Protein 2QV5 (pdb70)

Foldseek 3Di:
DLAFFAQDPVRHALLRVLFQDDDPDAFQEEEEEAEDAQADPVLLVLLLVFAQQLHEYEYELPGHPSVVSQCSSVVRRHAYAYEAAEDAPPPPVDPPDDLYQYLPDALVSNVVSVRSSRSSHDSHQAYEYDHHQPPQLRCNRVLSVQVVRQRSRHEYEYACPHVNGCNVVSCVVNVGHYDYAPFAQPPPQDLVSNVVRVVVLSVCSNVVVYGYYYHYSDPSNSVNNSVCQVCVVVVRYHRGHPSVPD/DFDFFAQDPVRHALLRVLFQDFDPDAFFEEAEEAEDAQADPVLLVLLLVQAQQLHAYEYELPGPPRAVSLVSSVVRRHAYAYEFEEDAPPPPVVPPDPLYQYLPDPLVVVVVSLRSSSGPYDSHQAYEYDHHQPQQLRCNRVLSVQLVRQNSRHEYEYAQPYPNGCNVVSCVVNVGHYYYAPFAQPPPLALVSSLVRVVVLSVVSVVPVYHYYYHYSDPSNSVNNSVCQVCQVVVGYHRGHPSVVD

Organism: Agrobacterium fabrum (strain C58 / ATCC 33970) (NCBI:txid176299)

CATH classification: 3.20.20.370

InterPro domains:
  IPR006837 Divergent polysaccharide deacetylase [PF04748] (179-393)
  IPR006837 Divergent polysaccharide deacetylase [PTHR30105] (160-394)
  IPR006837 Divergent polysaccharide deacetylase [cd10936] (176-392)
  IPR011330 Glycoside hydrolase/deacetylase, beta/alpha-barrel [SSF88713] (176-393)

B-factor: mean 24.49, std 11.83, range [3.99, 78.61]

Solvent-accessible surface area: 21043 Å² total; per-residue (Å²): 106,42,136,54,22,100,57,34,124,127,39,74,90,4,13,79,99,40,34,53,115,90,78,56,63,217,26,8,42,0,0,0,0,0,2,14,0,0,105,56,69,109,10,2,91,59,0,19,181,28,6,10,42,56,0,1,0,0,0,8,3,65,13,98,58,14,93,129,4,15,101,47,0,69,205,91,24,0,1,0,0,0,20,5,8,4,20,12,132,40,72,102,78,70,85,24,18,127,20,2,0,32,21,81,45,84,52,148,46,2,33,63,35,0,44,124,0,0,29,85,1,34,45,4,0,0,1,6,3,95,57,0,12,101,0,0,32,72,91,95,5,0,45,36,2,2,126,6,3,22,137,20,4,1,0,7,0,0,33,37,81,15,102,132,17,64,0,18,43,6,4,174,84,36,106,16,38,39,12,88,13,65,6,93,1,9,61,110,59,62,111,53,16,0,74,153,65,0,86,33,0,20,76,40,0,32,40,95,13,62,1,9,0,8,8,48,23,102,89,80,0,0,56,9,0,11,118,22,12,149,90,0,55,61,48,42,5,54,13,2,0,0,16,30,18,41,170,41,158,56,20,103,59,32,124,126,40,77,90,5,13,82,102,42,31,50,115,98,82,55,60,244,53,36,39,0,0,0,0,0,2,14,0,0,111,56,70,113,15,2,88,49,0,9,140,62,4,30,40,60,0,0,0,0,0,8,1,53,10,95,64,12,100,129,9,18,93,22,0,63,180,76,22,0,1,0,0,0,21,3,8,3,19,12,40,33,57,97,67,69,88,36,16,117,18,2,1,29,20,76,43,85,50,143,51,2,32,67,30,0,44,124,1,0,28,85,7,57,38,2,0,0,2,4,1,100,65,0,7,79,0,0,45,70,100,88,6,0,43,38,2,2,128,5,2,19,142,22,3,0,0,5,0,0,22,9,28,3,53,42,16,63,0,22,48,8,6,179,88,34,103,14,38,36,8,88,9,63,9,38,1,9,26,89,55,62,83,54,21,0,41,150,87,0,80,42,0,6,114,27,0,148,156,94,38,64,2,11,0,7,9,48,24,100,81,76,0,0,50,0,0,11,80,11,19,173,95,0,58,77,108,52,9,49,14,1,1,0,16,31,16,48

Radius of gyration: 25.43 Å; Cα contacts (8 Å, |Δi|>4): 1164; chains: 2; bounding box: 51×62×71 Å

Secondary structure (DSSP, 8-state):
--S-----TT---HHHHTPPP----SSEEEEEEEEEETS-HHHHHHHHHHS-TTSEEEEETT-SSHHHHHHHHHHHT--EEEEEEE--TTTTTS---TT-B-TTS-HHHHHHHHHHHHTT----SEEEEEE-TTGGG-HHHHHHHHHHHHHTT-EEEE-S--TT--HHHHHHHHT--EEE-SEETTSS-SHHHHHHHHHHHHHHHHHHSEEEEEEE--HHHHHHHHHHHHHGGGGTEEE--HHHH-/--PPP---TT---HHHHTPPP----SSEEEEEEEEEETT-HHHHHHHHHHS-TTSEEEEETT-SSHHHHHHHHHHHT--EEEEEEEPPTTTTTS---TT-B-TTS-HHHHHHHHHHHHTS--S-SEEEEEE-HHHHT-HHHHHHHHHHHHHTT-EEEE----TT--HHHHHHHHT--EEE--EETTSS-SHHHHHHHHHHHHHHHHHHSEEEEEEE--HHHHHHHHHHHHHHGGGTEEE--HHHH-

Structure (mmCIF, N/CA/C/O backbone):
data_2QV5
#
_entry.id   2QV5
#
_cell.length_a   37.349
_cell.length_b   47.373
_cell.length_c   65.492
_cell.angle_alpha   91.06
_cell.angle_beta   92.36
_cell.angle_gamma   73.06
#
_symmetry.space_group_name_H-M   'P 1'
#
loop_
_entity.id
_entity.type
_entity.pdbx_description
1 polymer 'Uncharacterized protein Atu2773'
2 non-polymer GLYCEROL
3 water water
#
loop_
_atom_site.group_PDB
_atom_site.id
_atom_site.type_symbol
_atom_site.label_atom_id
_atom_site.label_alt_id
_atom_site.label_comp_id
_atom_site.label_asym_id
_atom_site.label_entity_id
_atom_site.label_seq_id
_atom_site.pdbx_PDB_ins_code
_atom_site.Cartn_x
_atom_site.Cartn_y
_atom_site.Cartn_z
_atom_site.occupancy
_atom_site.B_iso_or_equiv
_atom_site.auth_seq_id
_atom_site.auth_comp_id
_atom_site.auth_asym_id
_atom_site.auth_atom_id
_atom_site.pdbx_PDB_model_num
ATOM 1 N N . LEU A 1 3 ? 21.978 28.411 50.606 1.00 29.90 148 LEU A N 1
ATOM 2 C CA . LEU A 1 3 ? 23.263 27.909 50.026 1.00 33.60 148 LEU A CA 1
ATOM 3 C C . LEU A 1 3 ? 23.621 26.550 50.616 1.00 31.88 148 LEU A C 1
ATOM 4 O O . LEU A 1 3 ? 23.645 26.391 51.833 1.00 35.17 148 LEU A O 1
ATOM 9 N N . GLY A 1 4 ? 23.912 25.582 49.748 1.00 31.31 149 GLY A N 1
ATOM 10 C CA . GLY A 1 4 ? 24.171 24.207 50.173 1.00 30.16 149 GLY A CA 1
ATOM 11 C C . GLY A 1 4 ? 22.959 23.330 49.941 1.00 28.70 149 GLY A C 1
ATOM 12 O O . GLY A 1 4 ? 23.033 22.098 50.023 1.00 28.72 149 GLY A O 1
ATOM 13 N N . GLN A 1 5 ? 21.842 23.959 49.658 1.00 21.04 150 GLN A N 1
ATOM 14 C CA . GLN A 1 5 ? 20.606 23.272 49.390 1.00 23.90 150 GLN A CA 1
ATOM 15 C C . GLN A 1 5 ? 20.309 23.299 47.907 1.00 23.35 150 GLN A C 1
ATOM 16 O O . GLN A 1 5 ? 20.839 24.107 47.215 1.00 27.40 150 GLN A O 1
ATOM 22 N N . LEU A 1 6 ? 19.426 22.465 47.444 1.00 11.97 151 LEU A N 1
ATOM 23 C CA . LEU A 1 6 ? 19.028 22.459 46.045 1.00 19.62 151 LEU A CA 1
ATOM 24 C C . LEU A 1 6 ? 17.917 23.490 45.839 1.00 23.29 151 LEU A C 1
ATOM 25 O O . LEU A 1 6 ? 17.109 23.711 46.748 1.00 20.51 151 LEU A O 1
ATOM 30 N N . PRO A 1 7 ? 17.885 24.139 44.655 1.00 18.34 152 PRO A N 1
ATOM 31 C CA . PRO A 1 7 ? 16.751 25.016 44.380 1.00 14.99 152 PRO A CA 1
ATOM 32 C C . PRO A 1 7 ? 15.445 24.223 44.254 1.00 14.86 152 PRO A C 1
ATOM 33 O O . PRO A 1 7 ? 15.428 23.103 43.740 1.00 13.05 152 PRO A O 1
ATOM 37 N N . VAL A 1 8 ? 14.377 24.805 44.782 1.00 18.48 153 VAL A N 1
ATOM 38 C CA . VAL A 1 8 ? 13.039 24.254 44.691 1.00 23.48 153 VAL A CA 1
ATOM 39 C C . VAL A 1 8 ? 12.065 25.393 44.428 1.00 23.34 153 VAL A C 1
ATOM 40 O O . VAL A 1 8 ? 12.352 26.554 44.728 1.00 19.24 153 VAL A O 1
ATOM 44 N N . VAL A 1 9 ? 10.923 25.049 43.850 1.00 23.52 154 VAL A N 1
ATOM 45 C CA . VAL A 1 9 ? 9.797 25.962 43.746 1.00 21.86 154 VAL A CA 1
ATOM 46 C C . VAL A 1 9 ? 9.243 26.108 45.160 1.00 20.83 154 VAL A C 1
ATOM 47 O O . VAL A 1 9 ? 9.075 25.104 45.863 1.00 17.17 154 VAL A O 1
ATOM 51 N N . GLY A 1 10 ? 8.997 27.351 45.583 1.00 18.60 155 GLY A N 1
ATOM 52 C CA . GLY A 1 10 ? 8.416 27.632 46.895 1.00 25.25 155 GLY A CA 1
ATOM 53 C C . GLY A 1 10 ? 6.996 27.120 47.090 1.00 25.24 155 GLY A C 1
ATOM 54 O O . GLY A 1 10 ? 6.343 26.670 46.140 1.00 21.21 155 GLY A O 1
ATOM 55 N N . ALA A 1 11 ? 6.515 27.193 48.332 1.00 28.39 156 ALA A N 1
ATOM 56 C CA . ALA A 1 11 ? 5.156 26.749 48.670 1.00 28.75 156 ALA A CA 1
ATOM 57 C C . ALA A 1 11 ? 4.116 27.576 47.909 1.00 22.46 156 ALA A C 1
ATOM 58 O O . ALA A 1 11 ? 3.091 27.056 47.474 1.00 22.63 156 ALA A O 1
ATOM 60 N N . ASP A 1 12 ? 4.419 28.859 47.713 1.00 18.58 157 ASP A N 1
ATOM 61 C CA . ASP A 1 12 ? 3.541 29.752 46.966 1.00 20.36 157 ASP A CA 1
ATOM 62 C C . ASP A 1 12 ? 3.654 29.601 45.445 1.00 17.71 157 ASP A C 1
ATOM 63 O O . ASP A 1 12 ? 2.914 30.240 44.708 1.00 21.55 157 ASP A O 1
ATOM 68 N N . GLY A 1 13 ? 4.592 28.780 44.977 1.00 17.40 158 GLY A N 1
ATOM 69 C CA . GLY A 1 13 ? 4.795 28.600 43.547 1.00 17.78 158 GLY A CA 1
ATOM 70 C C . GLY A 1 13 ? 5.890 29.466 42.948 1.00 12.88 158 GLY A C 1
ATOM 71 O O . GLY A 1 13 ? 6.110 29.431 41.743 1.00 13.41 158 GLY A O 1
ATOM 72 N N . LEU A 1 14 ? 6.572 30.260 43.765 1.00 12.09 159 LEU A N 1
ATOM 73 C CA . LEU A 1 14 ? 7.623 31.120 43.214 1.00 16.01 159 LEU A CA 1
ATOM 74 C C . LEU A 1 14 ? 8.854 30.288 42.814 1.00 13.39 159 LEU A C 1
ATOM 75 O O . LEU A 1 14 ? 9.329 29.444 43.569 1.00 12.71 159 LEU A O 1
ATOM 80 N N . ARG A 1 15 ? 9.320 30.534 41.596 1.00 11.97 160 ARG A N 1
ATOM 81 C CA . ARG A 1 15 ? 10.381 29.775 40.960 1.00 6.20 160 ARG A CA 1
ATOM 82 C C . ARG A 1 15 ? 11.686 30.543 41.127 1.00 11.70 160 ARG A C 1
ATOM 83 O O . ARG A 1 15 ? 11.670 31.773 41.147 1.00 9.97 160 ARG A O 1
ATOM 91 N N . PRO A 1 16 ? 12.816 29.826 41.268 1.00 11.59 161 PRO A N 1
ATOM 92 C CA . PRO A 1 16 ? 14.144 30.462 41.226 1.00 12.97 161 PRO A CA 1
ATOM 93 C C . PRO A 1 16 ? 14.342 31.401 40.039 1.00 12.42 161 PRO A C 1
ATOM 94 O O . PRO A 1 16 ? 14.906 32.486 40.200 1.00 14.16 161 PRO A O 1
ATOM 98 N N . MET A 1 17 ? 13.823 31.021 38.872 1.00 11.30 162 MET A N 1
ATOM 99 C CA . MET A 1 17 ? 13.947 31.851 37.672 1.00 12.35 162 MET A CA 1
ATOM 100 C C . MET A 1 17 ? 13.200 33.204 37.738 1.00 12.80 162 MET A C 1
ATOM 101 O O . MET A 1 17 ? 13.509 34.094 36.963 1.00 17.10 162 MET A O 1
ATOM 106 N N . GLU A 1 18 ? 12.221 33.319 38.648 1.00 11.39 163 GLU A N 1
ATOM 107 C CA . GLU A 1 18 ? 11.543 34.579 38.980 1.00 13.71 163 GLU A CA 1
ATOM 108 C C . GLU A 1 18 ? 12.232 35.282 40.157 1.00 11.89 163 GLU A C 1
ATOM 109 O O . GLU A 1 18 ? 12.496 36.488 40.112 1.00 11.23 163 GLU A O 1
ATOM 115 N N . GLN A 1 19 ? 12.523 34.517 41.204 1.00 9.74 164 GLN A N 1
ATOM 116 C CA . GLN A 1 19 ? 13.070 35.052 42.452 1.00 11.31 164 GLN A CA 1
ATOM 117 C C . GLN A 1 19 ? 14.429 35.755 42.269 1.00 12.75 164 GLN A C 1
ATOM 118 O O . GLN A 1 19 ? 14.679 36.798 42.870 1.00 10.52 164 GLN A O 1
ATOM 124 N N . TYR A 1 20 ? 15.278 35.200 41.410 1.00 8.30 165 TYR A N 1
ATOM 125 C CA . TYR A 1 20 ? 16.645 35.701 41.227 1.00 9.41 165 TYR A CA 1
ATOM 126 C C . TYR A 1 20 ? 16.867 36.359 39.872 1.00 12.47 165 TYR A C 1
ATOM 127 O O . TYR A 1 20 ? 18.006 36.593 39.463 1.00 11.05 165 TYR A O 1
ATOM 136 N N . ALA A 1 21 ? 15.771 36.615 39.166 1.00 12.83 166 ALA A N 1
ATOM 137 C CA . ALA A 1 21 ? 15.808 37.361 37.913 1.00 14.97 166 ALA A CA 1
ATOM 138 C C . ALA A 1 21 ? 16.300 38.794 38.127 1.00 15.95 166 ALA A C 1
ATOM 139 O O . ALA A 1 21 ? 15.932 39.445 39.099 1.00 18.37 166 ALA A O 1
ATOM 141 N N . ARG A 1 22 ? 17.143 39.287 37.227 1.00 15.93 167 ARG A N 1
ATOM 142 C CA . ARG A 1 22 ? 17.428 40.722 37.232 1.00 11.23 167 ARG A CA 1
ATOM 143 C C . ARG A 1 22 ? 16.243 41.495 36.611 1.00 14.17 167 ARG A C 1
ATOM 144 O O . ARG A 1 22 ? 15.833 41.195 35.487 1.00 14.08 167 ARG A O 1
ATOM 152 N N . PRO A 1 23 ? 15.689 42.481 37.347 1.00 12.75 168 PRO A N 1
ATOM 153 C CA . PRO A 1 23 ? 14.606 43.310 36.794 1.00 15.04 168 PRO A CA 1
ATOM 154 C C . PRO A 1 23 ? 15.056 44.121 35.581 1.00 10.68 168 PRO A C 1
ATOM 155 O O . PRO A 1 23 ? 16.225 44.464 35.458 1.00 17.17 168 PRO A O 1
ATOM 159 N N . TRP A 1 24 ? 14.127 44.394 34.674 1.00 15.29 169 TRP A N 1
ATOM 160 C CA . TRP A 1 24 ? 14.417 45.178 33.486 1.00 16.99 169 TRP A CA 1
ATOM 161 C C . TRP A 1 24 ? 13.252 46.153 33.299 1.00 21.02 169 TRP A C 1
ATOM 162 O O . TRP A 1 24 ? 12.316 46.129 34.094 1.00 17.26 169 TRP A O 1
ATOM 173 N N . SER A 1 25 ? 13.312 47.017 32.284 1.00 23.67 170 SER A N 1
ATOM 174 C CA . SER A 1 25 ? 12.342 48.124 32.175 1.00 25.87 170 SER A CA 1
ATOM 175 C C . SER A 1 25 ? 10.888 47.685 31.973 1.00 21.63 170 SER A C 1
ATOM 176 O O . SER A 1 25 ? 9.977 48.365 32.423 1.00 22.30 170 SER A O 1
ATOM 179 N N . GLY A 1 26 ? 10.678 46.559 31.294 1.00 14.82 171 GLY A N 1
ATOM 180 C CA . GLY A 1 26 ? 9.326 46.105 30.944 1.00 19.42 171 GLY A CA 1
ATOM 181 C C . GLY A 1 26 ? 8.823 46.668 29.616 1.00 22.99 171 GLY A C 1
ATOM 182 O O . GLY A 1 26 ? 7.819 46.194 29.071 1.00 22.16 171 GLY A O 1
ATOM 183 N N . ALA A 1 27 ? 9.535 47.667 29.095 1.00 17.28 172 ALA A N 1
ATOM 184 C CA . ALA A 1 27 ? 9.169 48.382 27.874 1.00 21.24 172 ALA A CA 1
ATOM 185 C C . ALA A 1 27 ? 9.441 47.607 26.587 1.00 22.83 172 ALA A C 1
ATOM 186 O O . ALA A 1 27 ? 10.361 46.779 26.505 1.00 20.49 172 ALA A O 1
ATOM 188 N N . ARG A 1 28 ? 8.615 47.888 25.583 1.00 24.86 173 ARG A N 1
ATOM 189 C CA . ARG A 1 28 ? 8.773 47.317 24.252 1.00 29.03 173 ARG A CA 1
ATOM 190 C C . ARG A 1 28 ? 10.081 47.786 23.621 1.00 22.58 173 ARG A C 1
ATOM 191 O O . ARG A 1 28 ? 10.534 48.907 23.864 1.00 26.24 173 ARG A O 1
ATOM 199 N N . GLY A 1 29 ? 10.688 46.914 22.827 1.00 16.52 174 GLY A N 1
ATOM 200 C CA . GLY A 1 29 ? 11.909 47.248 22.087 1.00 15.71 174 GLY A CA 1
ATOM 201 C C . GLY A 1 29 ? 12.835 46.057 21.962 1.00 12.35 174 GLY A C 1
ATOM 202 O O . GLY A 1 29 ? 12.580 45.006 22.548 1.00 12.51 174 GLY A O 1
ATOM 203 N N . THR A 1 30 ? 13.918 46.232 21.212 1.00 12.27 175 THR A N 1
ATOM 204 C CA . THR A 1 30 ? 14.920 45.179 20.998 1.00 14.13 175 THR A CA 1
ATOM 205 C C . THR A 1 30 ? 15.605 44.831 22.329 1.00 15.56 175 THR A C 1
ATOM 206 O O . THR A 1 30 ? 16.008 45.723 23.071 1.00 11.70 175 THR A O 1
ATOM 210 N N . ARG A 1 31 ? 15.717 43.541 22.647 1.00 12.68 176 ARG A N 1
ATOM 211 C CA . ARG A 1 31 ? 16.388 43.143 23.885 1.00 10.31 176 ARG A CA 1
ATOM 212 C C . ARG A 1 31 ? 17.486 42.142 23.589 1.00 14.92 176 ARG A C 1
ATOM 213 O O . ARG A 1 31 ? 17.365 41.349 22.654 1.00 10.84 176 ARG A O 1
ATOM 221 N N . VAL A 1 32 ? 18.553 42.182 24.384 1.00 11.71 177 VAL A N 1
ATOM 222 C CA . VAL A 1 32 ? 19.685 41.273 24.199 1.00 11.93 177 VAL A CA 1
ATOM 223 C C . VAL A 1 32 ? 20.086 40.739 25.573 1.00 16.04 177 VAL A C 1
ATOM 224 O O . VAL A 1 32 ? 20.162 41.518 26.516 1.00 12.77 177 VAL A O 1
ATOM 228 N N . ALA A 1 33 ? 20.312 39.429 25.697 1.00 11.67 178 ALA A N 1
ATOM 229 C CA . ALA A 1 33 ? 21.000 38.877 26.876 1.00 11.53 178 ALA A CA 1
ATOM 230 C C . ALA A 1 33 ? 22.380 38.417 26.437 1.00 7.61 178 ALA A C 1
ATOM 231 O O . ALA A 1 33 ? 22.552 37.941 25.319 1.00 10.76 178 ALA A O 1
ATOM 233 N N . ILE A 1 34 ? 23.371 38.607 27.300 1.00 5.58 179 ILE A N 1
ATOM 234 C CA . ILE A 1 34 ? 24.733 38.121 27.029 1.00 6.95 179 ILE A CA 1
ATOM 235 C C . ILE A 1 34 ? 25.174 37.375 28.269 1.00 7.86 179 ILE A C 1
ATOM 236 O O . ILE A 1 34 ? 25.085 37.918 29.372 1.00 10.27 179 ILE A O 1
ATOM 241 N N . VAL A 1 35 ? 25.600 36.127 28.087 1.00 10.56 180 VAL A N 1
ATOM 242 C CA . VAL A 1 35 ? 26.165 35.338 29.157 1.00 9.75 180 VAL A CA 1
ATOM 243 C C . VAL A 1 35 ? 27.684 35.253 29.008 1.00 8.54 180 VAL A C 1
ATOM 244 O O . VAL A 1 35 ? 28.208 34.849 27.960 1.00 11.41 180 VAL A O 1
ATOM 248 N N . VAL A 1 36 ? 28.392 35.649 30.059 1.00 12.71 181 VAL A N 1
ATOM 249 C CA . VAL A 1 36 ? 29.822 35.411 30.121 1.00 13.09 181 VAL A CA 1
ATOM 250 C C . VAL A 1 36 ? 30.023 34.293 31.137 1.00 16.15 181 VAL A C 1
ATOM 251 O O . VAL A 1 36 ? 29.747 34.459 32.329 1.00 9.87 181 VAL A O 1
ATOM 255 N N . GLY A 1 37 ? 30.487 33.147 30.652 1.00 8.43 182 GLY A N 1
ATOM 256 C CA . GLY A 1 37 ? 30.612 31.974 31.497 1.00 9.75 182 GLY A CA 1
ATOM 257 C C . GLY A 1 37 ? 32.036 31.684 31.931 1.00 13.63 182 GLY A C 1
ATOM 258 O O . GLY A 1 37 ? 32.967 32.432 31.610 1.00 14.28 182 GLY A O 1
ATOM 259 N N . GLY A 1 38 ? 32.202 30.601 32.678 1.00 15.73 183 GLY A N 1
ATOM 260 C CA . GLY A 1 38 ? 33.526 30.197 33.142 1.00 16.88 183 GLY A CA 1
ATOM 261 C C . GLY A 1 38 ? 33.961 30.804 34.467 1.00 17.93 183 GLY A C 1
ATOM 262 O O . GLY A 1 38 ? 35.103 30.609 34.874 1.00 19.87 183 GLY A O 1
ATOM 263 N N . LEU A 1 39 ? 33.066 31.520 35.154 1.00 12.42 184 LEU A N 1
ATOM 264 C CA . LEU A 1 39 ? 33.417 32.107 36.462 1.00 14.59 184 LEU A CA 1
ATOM 265 C C . LEU A 1 39 ? 33.787 31.056 37.490 1.00 13.35 184 LEU A C 1
ATOM 266 O O . LEU A 1 39 ? 33.149 29.999 37.565 1.00 13.70 184 LEU A O 1
ATOM 271 N N . GLY A 1 40 ? 34.858 31.332 38.235 1.00 12.10 185 GLY A N 1
ATOM 272 C CA . GLY A 1 40 ? 35.414 30.390 39.202 1.00 15.61 185 GLY A CA 1
ATOM 273 C C . GLY A 1 40 ? 36.609 29.593 38.685 1.00 13.19 185 GLY A C 1
ATOM 274 O O . GLY A 1 40 ? 37.369 29.051 39.477 1.00 17.38 185 GLY A O 1
ATOM 275 N N . LEU A 1 41 ? 36.788 29.527 37.368 1.00 13.88 186 LEU A N 1
ATOM 276 C CA . LEU A 1 41 ? 37.922 28.786 36.790 1.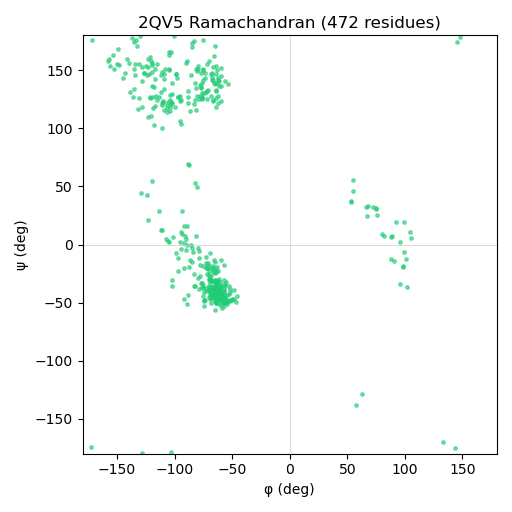00 16.35 186 LEU A CA 1
ATOM 277 C C . LEU A 1 41 ? 39.269 29.499 36.930 1.00 20.96 186 LEU A C 1
ATOM 278 O O . LEU A 1 41 ? 40.271 28.874 37.298 1.00 19.37 186 LEU A O 1
ATOM 283 N N . SER A 1 42 ? 39.303 30.789 36.594 1.00 17.88 187 SER A N 1
ATOM 284 C CA . SER A 1 42 ? 40.474 31.626 36.864 1.00 15.47 187 SER A CA 1
ATOM 285 C C . SER A 1 42 ? 40.118 32.669 37.887 1.00 18.93 187 SER A C 1
ATOM 286 O O . SER A 1 42 ? 39.146 33.406 37.711 1.00 13.14 187 SER A O 1
ATOM 289 N N . GLN A 1 43 ? 40.907 32.754 38.950 1.00 13.49 188 GLN A N 1
ATOM 290 C CA . GLN A 1 43 ? 40.652 33.755 39.976 1.00 14.08 188 GLN A CA 1
ATOM 291 C C . GLN A 1 43 ? 40.852 35.190 39.488 1.00 17.19 188 GLN A C 1
ATOM 292 O O . GLN A 1 43 ? 40.047 36.067 39.800 1.00 11.50 188 GLN A O 1
ATOM 298 N N . THR A 1 44 ? 41.914 35.433 38.723 1.00 15.18 189 THR A N 1
ATOM 299 C CA . THR A 1 44 ? 42.156 36.766 38.173 1.00 18.42 189 THR A CA 1
ATOM 300 C C . THR A 1 44 ? 41.166 37.086 37.054 1.00 17.15 189 THR A C 1
ATOM 301 O O . THR A 1 44 ? 40.704 38.224 36.932 1.00 18.98 189 THR A O 1
ATOM 305 N N . GLY A 1 45 ? 40.838 36.083 36.246 1.00 13.43 190 GLY A N 1
ATOM 306 C CA . GLY A 1 45 ? 39.801 36.227 35.214 1.00 15.40 190 GLY A CA 1
ATOM 307 C C . GLY A 1 45 ? 38.405 36.507 35.766 1.00 13.48 190 GLY A C 1
ATOM 308 O O . GLY A 1 45 ? 37.657 37.297 35.188 1.00 13.37 190 GLY A O 1
ATOM 309 N N . SER A 1 46 ? 38.062 35.869 36.892 1.00 10.59 191 SER A N 1
ATOM 310 C CA . SER A 1 46 ? 36.764 36.078 37.543 1.00 11.18 191 SER A CA 1
ATOM 311 C C . SER A 1 46 ? 36.699 37.460 38.163 1.00 13.22 191 SER A C 1
ATOM 312 O O . SER A 1 46 ? 35.663 38.123 38.080 1.00 10.76 191 SER A O 1
ATOM 315 N N . GLN A 1 47 ? 37.809 37.888 38.774 1.00 8.05 192 GLN A N 1
ATOM 316 C CA . GLN A 1 47 ? 37.926 39.240 39.336 1.00 19.26 192 GLN A CA 1
ATOM 317 C C . GLN A 1 47 ? 37.729 40.311 38.273 1.00 17.44 192 GLN A C 1
ATOM 318 O O . GLN A 1 47 ? 37.004 41.280 38.499 1.00 15.09 192 GLN A O 1
ATOM 324 N N . LYS A 1 48 ? 38.376 40.124 37.124 1.00 13.84 193 LYS A N 1
ATOM 325 C CA . LYS A 1 48 ? 38.265 41.065 36.011 1.00 17.10 193 LYS A CA 1
ATOM 326 C C . LYS A 1 48 ? 36.830 41.121 35.493 1.00 11.31 193 LYS A C 1
ATOM 327 O O . LYS A 1 48 ? 36.319 42.211 35.247 1.00 14.40 193 LYS A O 1
ATOM 333 N N . ALA A 1 49 ? 36.185 39.953 35.369 1.00 10.03 194 ALA A N 1
ATOM 334 C CA . ALA A 1 49 ? 34.788 39.854 34.884 1.00 12.27 194 ALA A CA 1
ATOM 335 C C . ALA A 1 49 ? 33.826 40.675 35.749 1.00 15.36 194 ALA A C 1
ATOM 336 O O . ALA A 1 49 ? 33.016 41.423 35.225 1.00 19.03 194 ALA A O 1
ATOM 338 N N . ILE A 1 50 ? 33.931 40.518 37.071 1.00 10.76 195 ILE A N 1
ATOM 339 C CA . ILE A 1 50 ? 33.097 41.228 38.039 1.00 16.36 195 ILE A CA 1
ATOM 340 C C . ILE A 1 50 ? 33.391 42.738 38.036 1.00 19.08 195 ILE A C 1
ATOM 341 O O . ILE A 1 50 ? 32.471 43.561 38.087 1.00 18.15 195 ILE A O 1
ATOM 346 N N . ARG A 1 51 ? 34.678 43.083 37.989 1.00 14.50 196 ARG A N 1
ATOM 347 C CA . ARG A 1 51 ? 35.142 44.482 37.934 1.00 18.84 196 ARG A CA 1
ATOM 348 C C . ARG A 1 51 ? 34.645 45.248 36.695 1.00 19.10 196 ARG A C 1
ATOM 349 O O . ARG A 1 51 ? 34.275 46.425 36.793 1.00 18.10 196 ARG A O 1
ATOM 357 N N . ASP A 1 52 ? 34.634 44.577 35.542 1.00 16.97 197 ASP A N 1
ATOM 358 C CA . ASP A 1 52 ? 34.432 45.247 34.252 1.00 16.37 197 ASP A CA 1
ATOM 359 C C . ASP A 1 52 ? 33.052 45.159 33.600 1.00 15.88 197 ASP A C 1
ATOM 360 O O . ASP A 1 52 ? 32.635 46.104 32.924 1.00 18.83 197 ASP A O 1
ATOM 365 N N . LEU A 1 53 ? 32.363 44.028 33.746 1.00 17.65 198 LEU A N 1
ATOM 366 C CA . LEU A 1 53 ? 31.078 43.850 33.062 1.00 18.19 198 LEU A CA 1
ATOM 367 C C . LEU A 1 53 ? 29.988 44.618 33.807 1.00 13.60 198 LEU A C 1
ATOM 368 O O . LEU A 1 53 ? 29.969 44.604 35.027 1.00 14.65 198 LEU A O 1
ATOM 373 N N . PRO A 1 54 ? 29.100 45.316 33.072 1.00 14.20 199 PRO A N 1
ATOM 374 C CA . PRO A 1 54 ? 27.930 45.921 33.713 1.00 12.64 199 PRO A CA 1
ATOM 375 C C . PRO A 1 54 ? 26.971 44.838 34.231 1.00 16.52 199 PRO A C 1
ATOM 376 O O . PRO A 1 54 ? 26.976 43.710 33.699 1.00 13.05 199 PRO A O 1
ATOM 380 N N . PRO A 1 55 ? 26.179 45.156 35.282 1.00 16.57 200 PRO A N 1
ATOM 381 C CA . PRO A 1 55 ? 25.294 44.176 35.948 1.00 17.02 200 PRO A CA 1
ATOM 382 C C . PRO A 1 55 ? 24.233 43.524 35.058 1.00 9.50 200 PRO A C 1
ATOM 383 O O . PRO A 1 55 ? 23.618 42.538 35.456 1.00 11.45 200 PRO A O 1
ATOM 387 N N . GLU A 1 56 ? 24.023 44.088 33.875 1.00 9.99 201 GLU A N 1
ATOM 388 C CA . GLU A 1 56 ? 23.036 43.578 32.927 1.00 9.72 201 GLU A CA 1
ATOM 389 C C . GLU A 1 56 ? 23.536 42.314 32.238 1.00 10.42 201 GLU A C 1
ATOM 390 O O . GLU A 1 56 ? 22.751 41.577 31.668 1.00 10.07 201 GLU A O 1
ATOM 396 N N . VAL A 1 57 ? 24.848 42.091 32.283 1.00 11.14 202 VAL A N 1
ATOM 397 C CA . VAL A 1 57 ? 25.461 40.897 31.716 1.00 12.24 202 VAL A CA 1
ATOM 398 C C . VAL A 1 57 ? 25.254 39.732 32.677 1.00 6.36 202 VAL A C 1
ATOM 399 O O . VAL A 1 57 ? 25.609 39.801 33.865 1.00 14.15 202 VAL A O 1
ATOM 403 N N . THR A 1 58 ? 24.671 38.660 32.157 1.00 11.62 203 THR A N 1
ATOM 404 C CA . THR A 1 58 ? 24.420 37.445 32.929 1.00 9.17 203 THR A CA 1
ATOM 405 C C . THR A 1 58 ? 25.745 36.698 33.085 1.00 6.65 203 THR A C 1
ATOM 406 O O . THR A 1 58 ? 26.531 36.635 32.144 1.00 8.64 203 THR A O 1
ATOM 410 N N . LEU A 1 59 ? 26.001 36.154 34.273 1.00 7.44 204 LEU A N 1
ATOM 411 C CA . LEU A 1 59 ? 27.263 35.435 34.505 1.00 10.06 204 LEU A CA 1
ATOM 412 C C . LEU A 1 59 ? 27.062 33.935 34.706 1.00 9.26 204 LEU A C 1
ATOM 413 O O . LEU A 1 59 ? 26.210 33.509 35.484 1.00 11.62 204 LEU A O 1
ATOM 418 N N . GLY A 1 60 ? 27.843 33.130 33.991 1.00 10.43 205 GLY A N 1
ATOM 419 C CA . GLY A 1 60 ? 27.800 31.680 34.149 1.00 10.72 205 GLY A CA 1
ATOM 420 C C . GLY A 1 60 ? 28.908 31.223 35.079 1.00 10.80 205 GLY A C 1
ATOM 421 O O . GLY A 1 60 ? 30.079 31.586 34.882 1.00 12.36 205 GLY A O 1
ATOM 422 N N . PHE A 1 61 ? 28.537 30.459 36.105 1.00 7.26 206 PHE A N 1
ATOM 423 C CA . PHE A 1 61 ? 29.499 29.996 37.109 1.00 9.53 2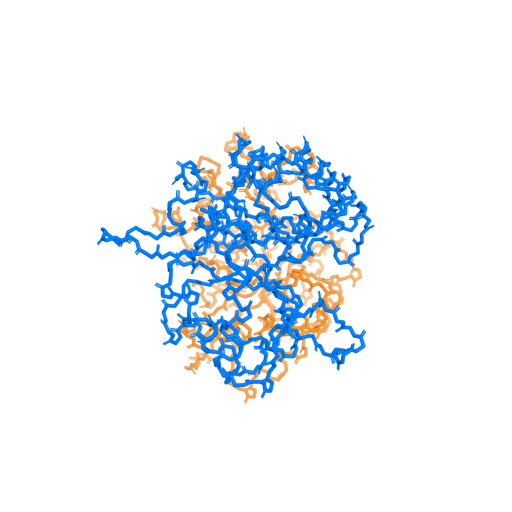06 PHE A CA 1
ATOM 424 C C . PHE A 1 61 ? 29.853 28.546 36.825 1.00 15.28 206 PHE A C 1
ATOM 425 O O . PHE A 1 61 ? 28.970 27.720 36.637 1.00 18.53 206 PHE A O 1
ATOM 433 N N . ALA A 1 62 ? 31.148 28.248 36.778 1.00 15.55 207 ALA A N 1
ATOM 434 C CA . ALA A 1 62 ? 31.599 26.895 36.488 1.00 16.61 207 ALA A CA 1
ATOM 435 C C . ALA A 1 62 ? 31.452 26.058 37.740 1.00 18.26 207 ALA A C 1
ATOM 436 O O . ALA A 1 62 ? 31.935 26.440 38.805 1.00 13.80 207 ALA A O 1
ATOM 438 N N . ALA A 1 63 ? 30.788 24.913 37.620 1.00 19.18 208 ALA A N 1
ATOM 439 C CA . ALA A 1 63 ? 30.521 24.073 38.798 1.00 23.01 208 ALA A CA 1
ATOM 440 C C . ALA A 1 63 ? 31.825 23.549 39.415 1.00 25.56 208 ALA A C 1
ATOM 441 O O . ALA A 1 63 ? 31.940 23.458 40.628 1.00 21.29 208 ALA A O 1
ATOM 443 N N . SER A 1 64 ? 32.811 23.255 38.566 1.00 27.56 209 SER A N 1
ATOM 444 C CA . SER A 1 64 ? 34.145 22.820 39.007 1.00 29.13 209 SER A CA 1
ATOM 445 C C . SER A 1 64 ? 35.083 23.965 39.427 1.00 28.35 209 SER A C 1
ATOM 446 O O . SER A 1 64 ? 36.269 23.730 39.680 1.00 28.66 209 SER A O 1
ATOM 449 N N . GLY A 1 65 ? 34.563 25.190 39.496 1.00 23.07 210 GLY A N 1
ATOM 450 C CA . GLY A 1 65 ? 35.372 26.366 39.828 1.00 19.89 210 GLY A CA 1
ATOM 451 C C . GLY A 1 65 ? 35.741 26.476 41.301 1.00 17.47 210 GLY A C 1
ATOM 452 O O . GLY A 1 65 ? 35.304 25.665 42.121 1.00 21.32 210 GLY A O 1
ATOM 453 N N . ASN A 1 66 ? 36.550 27.479 41.636 1.00 15.34 211 ASN A N 1
ATOM 454 C CA . ASN A 1 66 ? 36.984 27.717 43.021 1.00 13.40 211 ASN A CA 1
ATOM 455 C C . ASN A 1 66 ? 36.542 29.110 43.468 1.00 13.41 211 ASN A C 1
ATOM 456 O O . ASN A 1 66 ? 36.290 29.966 42.616 1.00 13.07 211 ASN A O 1
ATOM 461 N N . SER A 1 67 ? 36.444 29.314 44.791 1.00 10.35 212 SER A N 1
ATOM 462 C CA . SER A 1 67 ? 35.942 30.558 45.395 1.00 15.93 212 SER A CA 1
ATOM 463 C C . SER A 1 67 ? 34.572 30.949 44.840 1.00 11.60 212 SER A C 1
ATOM 464 O O . SER A 1 67 ? 34.279 32.141 44.659 1.00 15.64 212 SER A O 1
ATOM 467 N N . LEU A 1 68 ? 33.743 29.936 44.579 1.00 13.42 213 LEU A N 1
ATOM 468 C CA . LEU A 1 68 ? 32.424 30.146 43.981 1.00 15.73 213 LEU A CA 1
ATOM 469 C C . LEU A 1 68 ? 31.547 31.031 44.857 1.00 12.82 213 LEU A C 1
ATOM 470 O O . LEU A 1 68 ? 30.887 31.925 44.347 1.00 13.38 213 LEU A O 1
ATOM 475 N N . GLN A 1 69 ? 31.583 30.798 46.165 1.00 13.62 214 GLN A N 1
ATOM 476 C CA . GLN A 1 69 ? 30.860 31.642 47.120 1.00 16.60 214 GLN A CA 1
ATOM 477 C C . GLN A 1 69 ? 31.320 33.105 47.070 1.00 18.90 214 GLN A C 1
ATOM 478 O O . GLN A 1 69 ? 30.485 34.018 47.128 1.00 15.19 214 GLN A O 1
ATOM 484 N N . ARG A 1 70 ? 32.631 33.330 46.958 1.00 16.64 215 ARG A N 1
ATOM 485 C CA . ARG A 1 70 ? 33.161 34.697 46.818 1.00 11.08 215 ARG A CA 1
ATOM 486 C C . ARG A 1 70 ? 32.629 35.378 45.553 1.00 13.97 215 ARG A C 1
ATOM 487 O O . ARG A 1 70 ? 32.100 36.495 45.614 1.00 10.16 215 ARG A O 1
ATOM 495 N N . TRP A 1 71 ? 32.766 34.706 44.411 1.00 6.37 216 TRP A N 1
ATOM 496 C CA . TRP A 1 71 ? 32.356 35.305 43.137 1.00 9.28 216 TRP A CA 1
ATOM 497 C C . TRP A 1 71 ? 30.823 35.439 43.045 1.00 10.99 216 TRP A C 1
ATOM 498 O O . TRP A 1 71 ? 30.320 36.387 42.459 1.00 15.86 216 TRP A O 1
ATOM 509 N N . MET A 1 72 ? 30.110 34.513 43.682 1.00 12.31 217 MET A N 1
ATOM 510 C CA . MET A 1 72 ? 28.634 34.545 43.803 1.00 16.78 217 MET A CA 1
ATOM 511 C C . MET A 1 72 ? 28.187 35.852 44.508 1.00 16.83 217 MET A C 1
ATOM 512 O O . MET A 1 72 ? 27.370 36.625 43.981 1.00 10.30 217 MET A O 1
ATOM 517 N N . GLN A 1 73 ? 28.746 36.102 45.691 1.00 16.70 218 GLN A N 1
ATOM 518 C CA . GLN A 1 73 ? 28.390 37.279 46.491 1.00 16.07 218 GLN A CA 1
ATOM 519 C C . GLN A 1 73 ? 28.763 38.597 45.810 1.00 16.57 218 GLN A C 1
ATOM 520 O O . GLN A 1 73 ? 27.986 39.541 45.871 1.00 11.46 218 GLN A O 1
ATOM 526 N N . ASP A 1 74 ? 29.936 38.650 45.170 1.00 12.23 219 ASP A N 1
ATOM 527 C CA . ASP A 1 74 ? 30.368 39.813 44.395 1.00 14.47 219 ASP A CA 1
ATOM 528 C C . ASP A 1 74 ? 29.424 40.080 43.222 1.00 14.82 219 ASP A C 1
ATOM 529 O O . ASP A 1 74 ? 28.992 41.213 43.016 1.00 12.06 219 ASP A O 1
ATOM 534 N N . ALA A 1 75 ? 29.081 39.035 42.479 1.00 10.37 220 ALA A N 1
ATOM 535 C CA . ALA A 1 75 ? 28.193 39.194 41.312 1.00 10.13 220 ALA A CA 1
ATOM 536 C C . ALA A 1 75 ? 26.801 39.690 41.700 1.00 7.34 220 ALA A C 1
ATOM 537 O O . ALA A 1 75 ? 26.296 40.648 41.106 1.00 14.74 220 ALA A O 1
ATOM 539 N N . ARG A 1 76 ? 26.214 39.073 42.730 1.00 11.53 221 ARG A N 1
ATOM 540 C CA . ARG A 1 76 ? 24.874 39.435 43.197 1.00 9.29 221 ARG A CA 1
ATOM 541 C C . ARG A 1 76 ? 24.836 40.805 43.872 1.00 10.81 221 ARG A C 1
ATOM 542 O O . ARG A 1 76 ? 23.828 41.503 43.800 1.00 12.49 221 ARG A O 1
ATOM 550 N N . ARG A 1 77 ? 25.941 41.190 44.508 1.00 9.56 222 ARG A N 1
ATOM 551 C CA . ARG A 1 77 ? 26.070 42.528 45.085 1.00 14.91 222 ARG A CA 1
ATOM 552 C C . ARG A 1 77 ? 25.948 43.587 44.001 1.00 12.80 222 ARG A C 1
ATOM 553 O O . ARG A 1 77 ? 25.234 44.571 44.177 1.00 11.84 222 ARG A O 1
ATOM 561 N N . GLU A 1 78 ? 26.636 43.360 42.882 1.00 13.28 223 GLU A N 1
ATOM 562 C CA . GLU A 1 78 ? 26.572 44.251 41.725 1.00 16.76 223 GLU A CA 1
ATOM 563 C C . GLU A 1 78 ? 25.223 44.185 40.982 1.00 12.92 223 GLU A C 1
ATOM 564 O O . GLU A 1 78 ? 24.888 45.098 40.238 1.00 18.10 223 GLU A O 1
ATOM 570 N N . GLY A 1 79 ? 24.462 43.107 41.177 1.00 13.81 224 GLY A N 1
ATOM 571 C CA . GLY A 1 79 ? 23.124 42.984 40.575 1.00 10.94 224 GLY A CA 1
ATOM 572 C C . GLY A 1 79 ? 23.010 42.035 39.383 1.00 14.56 224 GLY A C 1
ATOM 573 O O . GLY A 1 79 ? 21.954 41.958 38.745 1.00 13.85 224 GLY A O 1
ATOM 574 N N . HIS A 1 80 ? 24.087 41.324 39.064 1.00 8.62 225 HIS A N 1
ATOM 575 C CA . HIS A 1 80 ? 24.050 40.360 37.952 1.00 9.04 225 HIS A CA 1
ATOM 576 C C . HIS A 1 80 ? 23.049 39.228 38.193 1.00 13.06 225 HIS A C 1
ATOM 577 O O . HIS A 1 80 ? 22.925 38.742 39.325 1.00 11.28 225 HIS A O 1
ATOM 584 N N . GLU A 1 81 ? 22.354 38.818 37.127 1.00 14.13 226 GLU A N 1
ATOM 585 C CA . GLU A 1 81 ? 21.717 37.496 37.084 1.00 11.01 226 GLU A CA 1
ATOM 586 C C . GLU A 1 81 ? 22.804 36.443 36.888 1.00 9.05 226 GLU A C 1
ATOM 587 O O . GLU A 1 81 ? 23.780 36.662 36.172 1.00 9.46 226 GLU A O 1
ATOM 593 N N . ILE A 1 82 ? 22.642 35.293 37.533 1.00 9.09 227 ILE A N 1
ATOM 594 C CA A ILE A 1 82 ? 23.652 34.228 37.536 0.50 12.96 227 ILE A CA 1
ATOM 595 C CA B ILE A 1 82 ? 23.658 34.262 37.395 0.50 10.69 227 ILE A CA 1
ATOM 596 C C . ILE A 1 82 ? 23.073 32.928 36.962 1.00 10.21 227 ILE A C 1
ATOM 597 O O . ILE A 1 82 ? 21.925 32.608 37.257 1.00 11.13 227 ILE A O 1
ATOM 606 N N . LEU A 1 83 ? 23.869 32.187 36.186 1.00 8.95 228 LEU A N 1
ATOM 607 C CA . LEU A 1 83 ? 23.534 30.816 35.749 1.00 7.25 228 LEU A CA 1
ATOM 608 C C . LEU A 1 83 ? 24.590 29.836 36.257 1.00 16.22 228 LEU A C 1
ATOM 609 O O . LEU A 1 83 ? 25.764 30.201 36.394 1.00 15.43 228 LEU A O 1
ATOM 614 N N . LEU A 1 84 ? 24.175 28.600 36.537 1.00 12.39 229 LEU A N 1
ATOM 615 C CA . LEU A 1 84 ? 25.110 27.534 36.889 1.00 14.32 229 LEU A CA 1
ATOM 616 C C . LEU A 1 84 ? 25.492 26.708 35.656 1.00 9.34 229 LEU A C 1
ATOM 617 O O . LEU A 1 84 ? 24.623 26.169 34.996 1.00 14.20 229 LEU A O 1
ATOM 622 N N . GLN A 1 85 ? 26.784 26.598 35.360 1.00 11.08 230 GLN A N 1
ATOM 623 C CA . GLN A 1 85 ? 27.230 25.752 34.238 1.00 15.71 230 GLN A CA 1
ATOM 624 C C . GLN A 1 85 ? 27.464 24.312 34.675 1.00 15.41 230 GLN A C 1
ATOM 625 O O . GLN A 1 85 ? 28.297 24.049 35.544 1.00 19.57 230 GLN A O 1
ATOM 631 N N . ILE A 1 86 ? 26.755 23.387 34.041 1.00 13.83 231 ILE A N 1
ATOM 632 C CA . ILE A 1 86 ? 26.826 21.973 34.375 1.00 16.50 231 ILE A CA 1
ATOM 633 C C . ILE A 1 86 ? 27.694 21.222 33.367 1.00 19.55 231 ILE A C 1
ATOM 634 O O . ILE A 1 86 ? 27.397 21.236 32.174 1.00 20.32 231 ILE A O 1
ATOM 639 N N . PRO A 1 87 ? 28.769 20.563 33.842 1.00 25.65 232 PRO A N 1
ATOM 640 C CA . PRO A 1 87 ? 29.628 19.780 32.940 1.00 24.37 232 PRO A CA 1
ATOM 641 C C . PRO A 1 87 ? 28.902 18.559 32.349 1.00 19.07 232 PRO A C 1
ATOM 642 O O . PRO A 1 87 ? 28.379 17.734 33.093 1.00 20.54 232 PRO A O 1
ATOM 646 N N . LEU A 1 88 ? 28.858 18.475 31.019 1.00 23.19 233 LEU A N 1
ATOM 647 C CA . LEU A 1 88 ? 28.192 17.376 30.309 1.00 21.69 233 LEU A CA 1
ATOM 648 C C . LEU A 1 88 ? 29.152 16.698 29.332 1.00 25.75 233 LEU A C 1
ATOM 649 O O . LEU A 1 88 ? 30.089 17.332 28.854 1.00 21.54 233 LEU A O 1
ATOM 654 N N . GLU A 1 89 ? 28.912 15.419 29.032 1.00 26.18 234 GLU A N 1
ATOM 655 C CA . GLU A 1 89 ? 29.879 14.605 28.270 1.00 28.15 234 GLU A CA 1
ATOM 656 C C . GLU A 1 89 ? 30.102 15.115 26.849 1.00 28.50 234 GLU A C 1
ATOM 657 O O . GLU A 1 89 ? 29.161 15.162 26.057 1.00 29.02 234 GLU A O 1
ATOM 663 N N . PRO A 1 90 ? 31.351 15.502 26.532 1.00 30.71 235 PRO A N 1
ATOM 664 C CA . PRO A 1 90 ? 31.693 15.927 25.177 1.00 35.26 235 PRO A CA 1
ATOM 665 C C . PRO A 1 90 ? 31.989 14.718 24.279 1.00 39.33 235 PRO A C 1
ATOM 666 O O . PRO A 1 90 ? 32.005 13.578 24.763 1.00 40.24 235 PRO A O 1
ATOM 670 N N . PHE A 1 91 ? 32.222 14.963 22.990 1.00 43.46 236 PHE A N 1
ATOM 671 C CA . PHE A 1 91 ? 32.577 13.892 22.049 1.00 46.38 236 PHE A CA 1
ATOM 672 C C . PHE A 1 91 ? 33.961 13.273 22.286 1.00 49.47 236 PHE A C 1
ATOM 673 O O . PHE A 1 91 ? 34.185 12.104 21.961 1.00 49.76 236 PHE A O 1
ATOM 681 N N . GLY A 1 92 ? 34.875 14.052 22.863 1.00 53.59 237 GLY A N 1
ATOM 682 C CA . GLY A 1 92 ? 36.250 13.599 23.077 1.00 56.99 237 GLY A CA 1
ATOM 683 C C . GLY A 1 92 ? 36.537 12.972 24.430 1.00 59.10 237 GLY A C 1
ATOM 684 O O . GLY A 1 92 ? 37.670 13.028 24.906 1.00 61.20 237 GLY A O 1
ATOM 685 N N . TYR A 1 93 ? 35.519 12.363 25.037 1.00 59.24 238 TYR A N 1
ATOM 686 C CA . TYR A 1 93 ? 35.629 11.754 26.365 1.00 58.68 238 TYR A CA 1
ATOM 687 C C . TYR A 1 93 ? 36.228 10.340 26.271 1.00 61.13 238 TYR A C 1
ATOM 688 O O . TYR A 1 93 ? 35.852 9.579 25.375 1.00 63.10 238 TYR A O 1
ATOM 697 N N . PRO A 1 94 ? 37.143 9.970 27.201 1.00 62.24 239 PRO A N 1
ATOM 698 C CA . PRO A 1 94 ? 37.649 10.692 28.378 1.00 61.05 239 PRO A CA 1
ATOM 699 C C . PRO A 1 94 ? 38.933 11.499 28.179 1.00 60.82 239 PRO A C 1
ATOM 700 O O . PRO A 1 94 ? 39.499 11.985 29.165 1.00 60.22 239 PRO A O 1
ATOM 704 N N . GLY A 1 95 ? 39.383 11.635 26.931 1.00 59.33 240 GLY A N 1
ATOM 705 C CA . GLY A 1 95 ? 40.511 12.505 26.592 1.00 59.60 240 GLY A CA 1
ATOM 706 C C . GLY A 1 95 ? 40.229 13.938 27.010 1.00 59.85 240 GLY A C 1
ATOM 707 O O . GLY A 1 95 ? 41.058 14.572 27.666 1.00 61.37 240 GLY A O 1
ATOM 708 N N . THR A 1 96 ? 39.047 14.435 26.641 1.00 57.71 241 THR A N 1
ATOM 709 C CA . THR A 1 96 ? 38.540 15.717 27.132 1.00 56.36 241 THR A CA 1
ATOM 710 C C . THR A 1 96 ? 37.629 15.450 28.330 1.00 55.63 241 THR A C 1
ATOM 711 O O . THR A 1 96 ? 36.508 14.954 28.177 1.00 53.23 241 THR A O 1
ATOM 715 N N . ASN A 1 97 ? 38.128 15.773 29.520 1.00 54.22 242 ASN A N 1
ATOM 716 C CA . ASN A 1 97 ? 37.396 15.528 30.757 1.00 55.33 242 ASN A CA 1
ATOM 717 C C . ASN A 1 97 ? 37.197 16.809 31.571 1.00 54.58 242 ASN A C 1
ATOM 718 O O . ASN A 1 97 ? 38.158 17.351 32.122 1.00 55.29 242 ASN A O 1
ATOM 723 N N . PRO A 1 98 ? 35.942 17.299 31.642 1.00 54.35 243 PRO A N 1
ATOM 724 C CA . PRO A 1 98 ? 35.587 18.475 32.445 1.00 55.49 243 PRO A CA 1
ATOM 725 C C . PRO A 1 98 ? 35.694 18.268 33.966 1.00 56.53 243 PRO A C 1
ATOM 726 O O . PRO A 1 98 ? 35.742 19.247 34.716 1.00 57.52 243 PRO A O 1
ATOM 730 N N . GLY A 1 99 ? 35.722 17.014 34.412 1.00 57.38 244 GLY A N 1
ATOM 731 C CA . GLY A 1 99 ? 35.858 16.699 35.834 1.00 56.51 244 GLY A CA 1
ATOM 732 C C . GLY A 1 99 ? 35.056 15.485 36.269 1.00 55.88 244 GLY A C 1
ATOM 733 O O . GLY A 1 99 ? 34.447 14.813 35.434 1.00 56.95 244 GLY A O 1
ATOM 734 N N . PRO A 1 100 ? 35.055 15.190 37.583 1.00 54.78 245 PRO A N 1
ATOM 735 C CA . PRO A 1 100 ? 34.361 14.020 38.138 1.00 54.93 245 PRO A CA 1
ATOM 736 C C . PRO A 1 100 ? 32.825 14.114 38.155 1.00 52.04 245 PRO A C 1
ATOM 737 O O . PRO A 1 100 ? 32.151 13.082 38.136 1.00 54.01 245 PRO A O 1
ATOM 741 N N . ASP A 1 101 ? 32.282 15.329 38.187 1.00 46.37 246 ASP A N 1
ATOM 742 C CA . ASP A 1 101 ? 30.829 15.518 38.220 1.00 40.37 246 ASP A CA 1
ATOM 743 C C . ASP A 1 101 ? 30.195 15.667 36.829 1.00 36.62 246 ASP A C 1
ATOM 744 O O . ASP A 1 101 ? 29.052 16.114 36.709 1.00 33.30 246 ASP A O 1
ATOM 749 N N . THR A 1 102 ? 30.943 15.284 35.792 1.00 30.75 247 THR A N 1
ATOM 750 C CA . THR A 1 102 ? 30.476 15.321 34.400 1.00 27.78 247 THR A CA 1
ATOM 751 C C . THR A 1 102 ? 29.375 14.286 34.183 1.00 26.76 247 THR A C 1
ATOM 752 O O . THR A 1 102 ? 29.543 13.112 34.526 1.00 27.27 247 THR A O 1
ATOM 756 N N . LEU A 1 103 ? 28.240 14.724 33.636 1.00 20.48 248 LEU A N 1
ATOM 757 C CA . LEU A 1 103 ? 27.133 13.806 33.359 1.00 22.64 248 LEU A CA 1
ATOM 758 C C . LEU A 1 103 ? 27.463 13.013 32.093 1.00 23.62 248 LEU A C 1
ATOM 759 O O . LEU A 1 103 ? 27.954 13.580 31.105 1.00 17.19 248 LEU A O 1
ATOM 764 N N . LEU A 1 104 ? 27.225 11.702 32.145 1.00 25.09 249 LEU A N 1
ATOM 765 C CA . LEU A 1 104 ? 27.626 10.789 31.076 1.00 23.25 249 LEU A CA 1
ATOM 766 C C . LEU A 1 104 ? 26.425 10.116 30.438 1.00 26.27 249 LEU A C 1
ATOM 767 O O . LEU A 1 104 ? 25.514 9.657 31.137 1.00 24.34 249 LEU A O 1
ATOM 772 N N . ALA A 1 105 ? 26.441 10.058 29.106 1.00 23.32 250 ALA A N 1
ATOM 773 C CA . ALA A 1 105 ? 25.341 9.514 28.312 1.00 27.42 250 ALA A CA 1
ATOM 774 C C . ALA A 1 105 ? 24.964 8.060 28.639 1.00 30.57 250 ALA A C 1
ATOM 775 O O . ALA A 1 105 ? 23.786 7.702 28.592 1.00 36.53 250 ALA A O 1
ATOM 777 N N . GLY A 1 106 ? 25.955 7.241 28.980 1.00 30.74 251 GLY A N 1
ATOM 778 C CA . GLY A 1 106 ? 25.733 5.814 29.226 1.00 38.56 251 GLY A CA 1
ATOM 779 C C . GLY A 1 106 ? 25.328 5.426 30.641 1.00 38.37 251 GLY A C 1
ATOM 780 O O . GLY A 1 106 ? 24.881 4.303 30.870 1.00 37.82 251 GLY A O 1
ATOM 781 N N . ASP A 1 107 ? 25.482 6.353 31.585 1.00 39.27 252 ASP A N 1
ATOM 782 C CA . ASP A 1 107 ? 25.155 6.115 32.993 1.00 38.28 252 ASP A CA 1
ATOM 783 C C . ASP A 1 107 ? 23.642 6.138 33.239 1.00 37.41 252 ASP A C 1
ATOM 784 O O . ASP A 1 107 ? 22.913 6.823 32.511 1.00 36.03 252 ASP A O 1
ATOM 789 N N . PRO A 1 108 ? 23.158 5.378 34.254 1.00 35.15 253 PRO A N 1
ATOM 790 C CA . PRO A 1 108 ? 21.720 5.391 34.548 1.00 34.45 253 PRO A CA 1
ATOM 791 C C . PRO A 1 108 ? 21.285 6.725 35.149 1.00 32.16 253 PRO A C 1
ATOM 792 O O . PRO A 1 108 ? 22.121 7.450 35.696 1.00 32.68 253 PRO A O 1
ATOM 796 N N . ALA A 1 109 ? 19.988 7.020 35.039 1.00 35.99 254 ALA A N 1
ATOM 797 C CA . ALA A 1 109 ? 19.392 8.288 35.470 1.00 36.34 254 ALA A CA 1
ATOM 798 C C . ALA A 1 109 ? 19.802 8.731 36.871 1.00 37.09 254 ALA A C 1
ATOM 799 O O . ALA A 1 109 ? 20.196 9.878 37.053 1.00 37.07 254 ALA A O 1
ATOM 801 N N . LYS A 1 110 ? 19.759 7.813 37.838 1.00 36.14 255 LYS A N 1
ATOM 802 C CA . LYS A 1 110 ? 20.067 8.139 39.238 1.00 38.58 255 LYS A CA 1
ATOM 803 C C . LYS A 1 110 ? 21.522 8.576 39.499 1.00 35.16 255 LYS A C 1
ATOM 804 O O . LYS A 1 110 ? 21.770 9.383 40.393 1.00 38.99 255 LYS A O 1
ATOM 810 N N . VAL A 1 111 ? 22.469 8.062 38.713 1.00 34.54 256 VAL A N 1
ATOM 811 C CA . VAL A 1 111 ? 23.880 8.417 38.862 1.00 30.43 256 VAL A CA 1
ATOM 812 C C . VAL A 1 111 ? 24.145 9.837 38.326 1.00 22.12 256 VAL A C 1
ATOM 813 O O . VAL A 1 111 ? 24.895 10.614 38.933 1.00 23.60 256 VAL A O 1
ATOM 817 N N . ASN A 1 112 ? 23.517 10.165 37.199 1.00 20.35 257 ASN A N 1
ATOM 818 C CA . ASN A 1 112 ? 23.612 11.505 36.622 1.00 20.36 257 ASN A CA 1
ATOM 819 C C . ASN A 1 112 ? 22.871 12.556 37.454 1.00 20.47 257 ASN A C 1
ATOM 820 O O . ASN A 1 112 ? 23.339 13.689 37.566 1.00 19.43 257 ASN A O 1
ATOM 825 N N . ILE A 1 113 ? 21.728 12.182 38.033 1.00 23.82 258 ILE A N 1
ATOM 826 C CA . ILE A 1 113 ? 20.948 13.104 38.887 1.00 24.44 258 ILE A CA 1
ATOM 827 C C . ILE A 1 113 ? 21.717 13.455 40.170 1.00 22.11 258 ILE A C 1
ATOM 828 O O . ILE A 1 113 ? 21.685 14.597 40.626 1.00 24.35 258 ILE A O 1
ATOM 833 N N . ASP A 1 114 ? 22.435 12.477 40.722 1.00 24.16 259 ASP A N 1
ATOM 834 C CA . ASP A 1 114 ? 23.314 12.705 41.868 1.00 20.83 259 ASP A CA 1
ATOM 835 C C . ASP A 1 114 ? 24.469 13.656 41.545 1.00 18.64 259 ASP A C 1
ATOM 836 O O . ASP A 1 114 ? 24.822 14.502 42.363 1.00 20.00 259 ASP A O 1
ATOM 841 N N . ARG A 1 115 ? 25.043 13.508 40.354 1.00 16.73 260 ARG A N 1
ATOM 842 C CA . ARG A 1 115 ? 26.121 14.375 39.885 1.00 14.12 260 ARG A CA 1
ATOM 843 C C . ARG A 1 115 ? 25.634 15.804 39.721 1.00 16.18 260 ARG A C 1
ATOM 844 O O . ARG A 1 115 ? 26.331 16.739 40.101 1.00 15.23 260 ARG A O 1
ATOM 852 N N . LEU A 1 116 ? 24.454 15.937 39.113 1.00 19.50 261 LEU A N 1
ATOM 853 C CA . LEU A 1 116 ? 23.759 17.210 38.926 1.00 17.95 261 LEU A CA 1
ATOM 854 C C . LEU A 1 116 ? 23.519 17.918 40.250 1.00 14.19 261 LEU A C 1
ATOM 855 O O . LEU A 1 116 ? 23.818 19.101 40.394 1.00 18.34 261 LEU A O 1
ATOM 860 N N . HIS A 1 117 ? 22.984 17.176 41.215 1.00 17.79 262 HIS A N 1
ATOM 861 C CA . HIS A 1 117 ? 22.687 17.699 42.550 1.00 15.24 262 HIS A CA 1
ATOM 862 C C . HIS A 1 117 ? 23.924 18.175 43.294 1.00 17.09 262 HIS A C 1
ATOM 863 O O . HIS A 1 117 ? 23.862 19.154 44.040 1.00 14.96 262 HIS A O 1
ATOM 870 N N . ARG A 1 118 ? 25.048 17.492 43.097 1.00 15.52 263 ARG A N 1
ATOM 871 C CA . ARG A 1 118 ? 26.300 17.938 43.680 1.00 19.80 263 ARG A CA 1
ATOM 872 C C . ARG A 1 118 ? 26.721 19.308 43.140 1.00 19.83 263 ARG A C 1
ATOM 873 O O . ARG A 1 118 ? 27.128 20.168 43.910 1.00 16.96 263 ARG A O 1
ATOM 881 N N . SER A 1 119 ? 26.602 19.511 41.829 1.00 19.65 264 SER A N 1
ATOM 882 C CA . SER A 1 119 ? 26.901 20.819 41.224 1.00 17.27 264 SER A CA 1
ATOM 883 C C . SER A 1 119 ? 25.933 21.913 41.684 1.00 14.51 264 SER A C 1
ATOM 884 O O . SER A 1 119 ? 26.368 23.020 42.023 1.00 15.74 264 SER A O 1
ATOM 887 N N . MET A 1 120 ? 24.638 21.578 41.708 1.00 12.03 265 MET A N 1
ATOM 888 C CA . MET A 1 120 ? 23.540 22.481 42.085 1.00 17.92 265 MET A CA 1
ATOM 889 C C . MET A 1 120 ? 23.720 23.106 43.465 1.00 19.37 265 MET A C 1
ATOM 890 O O . MET A 1 120 ? 23.309 24.234 43.711 1.00 21.34 265 MET A O 1
ATOM 895 N N . ALA A 1 121 ? 24.347 22.354 44.364 1.00 21.39 266 ALA A N 1
ATOM 896 C CA . ALA A 1 121 ? 24.492 22.760 45.755 1.00 17.22 266 ALA A CA 1
ATOM 897 C C . ALA A 1 121 ? 25.681 23.689 45.997 1.00 17.09 266 ALA A C 1
ATOM 898 O O . ALA A 1 121 ? 25.843 24.218 47.099 1.00 24.93 266 ALA A O 1
ATOM 900 N N . LYS A 1 122 ? 26.504 23.906 44.974 1.00 16.04 267 LYS A N 1
ATOM 901 C CA . LYS A 1 122 ? 27.740 24.676 45.154 1.00 19.90 267 LYS A CA 1
ATOM 902 C C . LYS A 1 122 ? 27.569 26.189 45.209 1.00 21.24 267 LYS A C 1
ATOM 903 O O . LYS A 1 122 ? 28.397 26.886 45.800 1.00 20.44 267 LYS A O 1
ATOM 909 N N . ILE A 1 123 ? 26.512 26.696 44.572 1.00 19.55 268 ILE A N 1
ATOM 910 C CA . ILE A 1 123 ? 26.106 28.097 44.692 1.00 14.83 268 ILE A CA 1
ATOM 911 C C . ILE A 1 123 ? 24.593 28.191 44.924 1.00 17.71 268 ILE A C 1
ATOM 912 O O . ILE A 1 123 ? 23.891 27.194 44.895 1.00 14.40 268 ILE A O 1
ATOM 917 N N . THR A 1 124 ? 24.101 29.404 45.135 1.00 11.73 269 THR A N 1
ATOM 918 C CA . THR A 1 124 ? 22.667 29.627 45.248 1.00 15.22 269 THR A CA 1
ATOM 919 C C . THR A 1 124 ? 22.336 30.863 44.427 1.00 12.67 269 THR A C 1
ATOM 920 O O . THR A 1 124 ? 23.238 31.502 43.890 1.00 13.05 269 THR A O 1
ATOM 924 N N . ASN A 1 125 ? 21.042 31.162 44.317 1.00 16.03 270 ASN A N 1
ATOM 925 C CA . ASN A 1 125 ? 20.540 32.397 43.735 1.00 16.40 270 ASN A CA 1
ATOM 926 C C . ASN A 1 125 ? 20.775 32.526 42.235 1.00 12.16 270 ASN A C 1
ATOM 927 O O . ASN A 1 125 ? 20.983 33.624 41.702 1.00 11.54 270 ASN A O 1
ATOM 932 N N . TYR A 1 126 ? 20.732 31.378 41.564 1.00 10.56 271 TYR A N 1
ATOM 933 C CA . TYR A 1 126 ? 20.832 31.323 40.107 1.00 7.07 271 TYR A CA 1
ATOM 934 C C . TYR A 1 126 ? 19.458 31.036 39.498 1.00 5.01 271 TYR A C 1
ATOM 935 O O . TYR A 1 126 ? 18.620 30.426 40.145 1.00 6.93 271 TYR A O 1
ATOM 944 N N . THR A 1 127 ? 19.227 31.528 38.277 1.00 10.61 272 THR A N 1
ATOM 945 C CA . THR A 1 127 ? 17.909 31.439 37.646 1.00 11.09 272 THR A CA 1
ATOM 946 C C . THR A 1 127 ? 17.805 30.196 36.818 1.00 9.60 272 THR A C 1
ATOM 947 O O . THR A 1 127 ? 16.714 29.769 36.467 1.00 10.70 272 THR A O 1
ATOM 951 N N . GLY A 1 128 ? 18.947 29.633 36.452 1.00 9.38 273 GLY A N 1
ATOM 952 C CA . GLY A 1 128 ? 18.899 28.473 35.607 1.00 10.38 273 GLY A CA 1
ATOM 953 C C . GLY A 1 128 ? 20.245 27.847 35.414 1.00 13.62 273 GLY A C 1
ATOM 954 O O . GLY A 1 128 ? 21.237 28.283 36.010 1.00 10.80 273 GLY A O 1
ATOM 955 N N . VAL A 1 129 ? 20.274 26.839 34.550 1.00 11.16 274 VAL A N 1
ATOM 956 C CA . VAL A 1 129 ? 21.495 26.110 34.268 1.00 9.82 274 VAL A CA 1
ATOM 957 C C . VAL A 1 129 ? 21.841 26.237 32.791 1.00 16.02 274 VAL A C 1
ATOM 958 O O . VAL A 1 129 ? 20.964 26.466 31.943 1.00 16.85 274 VAL A O 1
ATOM 962 N N . MET A 1 130 ? 23.123 26.100 32.483 1.00 9.30 275 MET A N 1
ATOM 963 C CA . MET A 1 130 ? 23.544 26.015 31.093 1.00 15.67 275 MET A CA 1
ATOM 964 C C . MET A 1 130 ? 24.540 24.872 30.949 1.00 14.66 275 MET A C 1
ATOM 965 O O . MET A 1 130 ? 25.168 24.476 31.920 1.00 11.68 275 MET A O 1
ATOM 970 N N . ASN A 1 131 ? 24.648 24.318 29.747 1.00 14.68 276 ASN A N 1
ATOM 971 C CA . ASN A 1 131 ? 25.590 23.228 29.507 1.00 20.06 276 ASN A CA 1
ATOM 972 C C . ASN A 1 131 ? 27.001 23.773 29.429 1.00 20.95 276 ASN A C 1
ATOM 973 O O . ASN A 1 131 ? 27.219 24.871 28.920 1.00 19.42 276 ASN A O 1
ATOM 978 N N . TYR A 1 132 ? 27.944 23.026 29.989 1.00 20.93 277 TYR A N 1
ATOM 979 C CA . TYR A 1 132 ? 29.333 23.182 29.624 1.00 24.12 277 TYR A CA 1
ATOM 980 C C . TYR A 1 132 ? 29.656 21.955 28.789 1.00 19.57 277 TYR A C 1
ATOM 981 O O . TYR A 1 132 ? 29.541 20.816 29.279 1.00 20.13 277 TYR A O 1
ATOM 990 N N . LEU A 1 133 ? 30.016 22.204 27.529 1.00 18.56 278 LEU A N 1
ATOM 991 C CA . LEU A 1 133 ? 30.257 21.165 26.511 1.00 22.57 278 LEU A CA 1
ATOM 992 C C . LEU A 1 133 ? 28.986 20.367 26.220 1.00 21.00 278 LEU A C 1
ATOM 993 O O . LEU A 1 133 ? 27.949 20.955 25.923 1.00 22.15 278 LEU A O 1
ATOM 998 N N . GLY A 1 134 ? 29.068 19.040 26.281 1.00 23.29 279 GLY A N 1
ATOM 999 C CA . GLY A 1 134 ? 27.887 18.200 26.164 1.00 17.03 279 GLY A CA 1
ATOM 1000 C C . GLY A 1 134 ? 27.536 17.722 24.777 1.00 22.55 279 GLY A C 1
ATOM 1001 O O . GLY A 1 134 ? 26.402 17.314 24.549 1.00 24.59 279 GLY A O 1
ATOM 1002 N N . GLY A 1 135 ? 28.507 17.765 23.860 1.00 19.23 280 GLY A N 1
ATOM 1003 C CA . GLY A 1 135 ? 28.315 17.301 22.484 1.00 23.40 280 GLY A CA 1
ATOM 1004 C C . GLY A 1 135 ? 27.700 15.918 22.362 1.00 25.92 280 GLY A C 1
ATOM 1005 O O . GLY A 1 135 ? 26.761 15.714 21.586 1.00 32.54 280 GLY A O 1
ATOM 1006 N N . ARG A 1 136 ? 28.226 14.973 23.136 1.00 26.70 281 ARG A N 1
ATOM 1007 C CA . ARG A 1 136 ? 27.687 13.614 23.196 1.00 29.42 281 ARG A CA 1
ATOM 1008 C C . ARG A 1 136 ? 26.375 13.564 23.982 1.00 30.33 281 ARG A C 1
ATOM 1009 O O . ARG A 1 136 ? 25.393 12.996 23.502 1.00 27.95 281 ARG A O 1
ATOM 1017 N N . PHE A 1 137 ? 26.362 14.180 25.167 1.00 27.69 282 PHE A N 1
ATOM 1018 C CA . PHE A 1 137 ? 25.228 14.109 26.096 1.00 27.82 282 PHE A CA 1
ATOM 1019 C C . PHE A 1 137 ? 23.911 14.679 25.547 1.00 26.70 282 PHE A C 1
ATOM 1020 O O . PHE A 1 137 ? 22.847 14.070 25.717 1.00 24.61 282 PHE A O 1
ATOM 1028 N N . LEU A 1 138 ? 23.993 15.830 24.883 1.00 22.90 283 LEU A N 1
ATOM 1029 C CA . LEU A 1 138 ? 22.807 16.552 24.416 1.00 19.85 283 LEU A CA 1
ATOM 1030 C C . LEU A 1 138 ? 22.063 15.867 23.277 1.00 19.87 283 LEU A C 1
ATOM 1031 O O . LEU A 1 138 ? 20.875 16.114 23.078 1.00 18.25 283 LEU A O 1
ATOM 1036 N N . ALA A 1 139 ? 22.765 15.005 22.544 1.00 20.22 284 ALA A N 1
ATOM 1037 C CA . ALA A 1 139 ? 22.171 14.230 21.454 1.00 27.32 284 ALA A CA 1
ATOM 1038 C C . ALA A 1 139 ? 21.504 12.918 21.915 1.00 26.66 284 ALA A C 1
ATOM 1039 O O . ALA A 1 139 ? 20.947 12.183 21.094 1.00 29.75 284 ALA A O 1
ATOM 1041 N N . GLU A 1 140 ? 21.548 12.635 23.219 1.00 24.44 285 GLU A N 1
ATOM 1042 C CA . GLU A 1 140 ? 21.029 11.379 23.769 1.00 24.29 285 GLU A CA 1
ATOM 1043 C C . GLU A 1 140 ? 19.772 11.557 24.622 1.00 23.07 285 GLU A C 1
ATOM 1044 O O . GLU A 1 140 ? 19.863 11.926 25.797 1.00 25.70 285 GLU A O 1
ATOM 1050 N N . GLN A 1 141 ? 18.612 11.277 24.017 1.00 23.33 286 GLN A N 1
ATOM 1051 C CA . GLN A 1 141 ? 17.288 11.497 24.624 1.00 21.05 286 GLN A CA 1
ATOM 1052 C C . GLN A 1 141 ? 17.155 10.862 26.005 1.00 25.41 286 GLN A C 1
ATOM 1053 O O . GLN A 1 141 ? 16.733 11.517 26.953 1.00 25.10 286 GLN A O 1
ATOM 1059 N N . SER A 1 142 ? 17.565 9.603 26.117 1.00 24.88 287 SER A N 1
ATOM 1060 C CA . SER A 1 142 ? 17.489 8.861 27.372 1.00 26.65 287 SER A CA 1
ATOM 1061 C C . SER A 1 142 ? 18.377 9.433 28.478 1.00 26.11 287 SER A C 1
ATOM 1062 O O . SER A 1 142 ? 18.102 9.228 29.653 1.00 26.31 287 SER A O 1
ATOM 1065 N N . ALA A 1 143 ? 19.441 10.141 28.098 1.00 28.49 288 ALA A N 1
ATOM 1066 C CA . ALA A 1 143 ? 20.348 10.762 29.063 1.00 22.52 288 ALA A CA 1
ATOM 1067 C C . ALA A 1 143 ? 19.884 12.170 29.441 1.00 20.75 288 ALA A C 1
ATOM 1068 O O . ALA A 1 143 ? 19.899 12.553 30.621 1.00 22.96 288 ALA A O 1
ATOM 1070 N N . LEU A 1 144 ? 19.465 12.930 28.435 1.00 20.09 289 LEU A N 1
ATOM 1071 C CA . LEU A 1 144 ? 19.074 14.321 28.632 1.00 23.87 289 LEU A CA 1
ATOM 1072 C C . LEU A 1 144 ? 17.689 14.510 29.274 1.00 21.54 289 LEU A C 1
ATOM 1073 O O . LEU A 1 144 ? 17.506 15.428 30.084 1.00 28.86 289 LEU A O 1
ATOM 1078 N N . GLU A 1 145 ? 16.726 13.655 28.927 1.00 23.64 290 GLU A N 1
ATOM 1079 C CA . GLU A 1 145 ? 15.369 13.777 29.469 1.00 24.98 290 GLU A CA 1
ATOM 1080 C C . GLU A 1 145 ? 15.225 13.777 31.022 1.00 22.41 290 GLU A C 1
ATOM 1081 O O . GLU A 1 145 ? 14.570 14.684 31.548 1.00 18.01 290 GLU A O 1
ATOM 1087 N N . PRO A 1 146 ? 15.837 12.808 31.757 1.00 22.73 291 PRO A N 1
ATOM 1088 C CA . PRO A 1 146 ? 15.679 12.863 33.223 1.00 22.00 291 PRO A CA 1
ATOM 1089 C C . PRO A 1 146 ? 16.290 14.124 33.834 1.00 21.31 291 PRO A C 1
ATOM 1090 O O . PRO A 1 146 ? 15.771 14.648 34.818 1.00 16.20 291 PRO A O 1
ATOM 1094 N N . VAL A 1 147 ? 17.393 14.577 33.240 1.00 19.86 292 VAL A N 1
ATOM 1095 C CA . VAL A 1 147 ? 18.140 15.759 33.687 1.00 19.55 292 VAL A CA 1
ATOM 1096 C C . VAL A 1 147 ? 17.277 17.007 33.514 1.00 16.49 292 VAL A C 1
ATOM 1097 O O . VAL A 1 147 ? 17.124 17.811 34.449 1.00 16.78 292 VAL A O 1
ATOM 1101 N N . MET A 1 148 ? 16.681 17.139 32.333 1.00 17.70 293 MET A N 1
ATOM 1102 C CA . MET A 1 148 ? 15.818 18.277 32.028 1.00 15.53 293 MET A CA 1
ATOM 1103 C C . MET A 1 148 ? 14.516 18.265 32.826 1.00 16.71 293 MET A C 1
ATOM 1104 O O . MET A 1 148 ? 13.972 19.326 33.145 1.00 19.26 293 MET A O 1
ATOM 1109 N N . ARG A 1 149 ? 14.029 17.072 33.159 1.00 14.31 294 ARG A N 1
ATOM 1110 C CA . ARG A 1 149 ? 12.870 16.947 34.048 1.00 18.69 294 ARG A CA 1
ATOM 1111 C C . ARG A 1 149 ? 13.187 17.410 35.476 1.00 17.31 294 ARG A C 1
ATOM 1112 O O . ARG A 1 149 ? 12.390 18.134 36.076 1.00 18.12 294 ARG A O 1
ATOM 1120 N N . ASP A 1 150 ? 14.345 17.011 36.008 1.00 17.54 295 ASP A N 1
ATOM 1121 C CA . ASP A 1 150 ? 14.779 17.483 37.331 1.00 18.89 295 ASP A CA 1
ATOM 1122 C C . ASP A 1 150 ? 14.931 19.012 37.378 1.00 20.35 295 ASP A C 1
ATOM 1123 O O . ASP A 1 150 ? 14.389 19.665 38.274 1.00 20.60 295 ASP A O 1
ATOM 1128 N N . ILE A 1 151 ? 15.648 19.568 36.401 1.00 17.66 296 ILE A N 1
ATOM 1129 C CA . ILE A 1 151 ? 15.849 21.019 36.293 1.00 14.99 296 ILE A CA 1
ATOM 1130 C C . ILE A 1 151 ? 14.505 21.744 36.146 1.00 15.51 296 ILE A C 1
ATOM 1131 O O . ILE A 1 151 ? 14.261 22.740 36.834 1.00 13.31 296 ILE A O 1
ATOM 1136 N N . GLY A 1 152 ? 13.640 21.209 35.274 1.00 14.34 297 GLY A N 1
ATOM 1137 C CA . GLY A 1 152 ? 12.337 21.794 34.993 1.00 17.78 297 GLY A CA 1
ATOM 1138 C C . GLY A 1 152 ? 11.441 21.887 36.217 1.00 18.08 297 GLY A C 1
ATOM 1139 O O . GLY A 1 152 ? 10.809 22.921 36.447 1.00 16.87 297 GLY A O 1
ATOM 1140 N N . LYS A 1 153 ? 11.434 20.831 37.033 1.00 21.27 298 LYS A N 1
ATOM 1141 C CA . LYS A 1 153 ? 10.554 20.755 38.204 1.00 23.80 298 LYS A CA 1
ATOM 1142 C C . LYS A 1 153 ? 10.972 21.681 39.352 1.00 19.94 298 LYS A C 1
ATOM 1143 O O . LYS A 1 153 ? 10.157 22.001 40.215 1.00 18.81 298 LYS A O 1
ATOM 1149 N N . ARG A 1 154 ? 12.237 22.109 39.342 1.00 15.05 299 ARG A N 1
ATOM 1150 C CA . ARG A 1 154 ? 12.790 22.988 40.375 1.00 14.21 299 ARG A CA 1
ATOM 1151 C C . ARG A 1 154 ? 12.647 24.452 40.027 1.00 11.53 299 ARG A C 1
ATOM 1152 O O . ARG A 1 154 ? 13.183 25.310 40.728 1.00 11.52 299 ARG A O 1
ATOM 1160 N N . GLY A 1 155 ? 11.935 24.737 38.945 1.00 12.80 300 GLY A N 1
ATOM 1161 C CA . GLY A 1 155 ? 11.643 26.115 38.580 1.00 11.90 300 GLY A CA 1
ATOM 1162 C C . GLY A 1 155 ? 12.825 26.846 37.971 1.00 12.97 300 GLY A C 1
ATOM 1163 O O . GLY A 1 155 ? 12.902 28.075 38.040 1.00 15.01 300 GLY A O 1
ATOM 1164 N N . LEU A 1 156 ? 13.743 26.093 37.375 1.00 9.75 301 LEU A N 1
ATOM 1165 C CA . LEU A 1 156 ? 14.923 26.652 36.738 1.00 9.45 301 LEU A CA 1
ATOM 1166 C C . LEU A 1 156 ? 14.769 26.621 35.219 1.00 12.45 301 LEU A C 1
ATOM 1167 O O . LEU A 1 156 ? 14.105 25.729 34.665 1.00 17.33 301 LEU A O 1
ATOM 1172 N N . LEU A 1 157 ? 15.400 27.586 34.550 1.00 12.12 302 LEU A N 1
ATOM 1173 C CA . LEU A 1 157 ? 15.453 27.599 33.091 1.00 11.01 302 LEU A CA 1
ATOM 1174 C C . LEU A 1 157 ? 16.665 26.814 32.632 1.00 9.87 302 LEU A C 1
ATOM 1175 O O . LEU A 1 157 ? 17.606 26.650 33.396 1.00 12.42 302 LEU A O 1
ATOM 1180 N N . PHE A 1 158 ? 16.636 26.341 31.387 1.00 12.63 303 PHE A N 1
ATOM 1181 C CA . PHE A 1 158 ? 17.768 25.633 30.767 1.00 11.44 303 PHE A CA 1
ATOM 1182 C C . PHE A 1 158 ? 18.234 26.436 29.548 1.00 11.09 303 PHE A C 1
ATOM 1183 O O . PHE A 1 158 ? 17.485 26.627 28.585 1.00 12.65 303 PHE A O 1
ATOM 1191 N N . LEU A 1 159 ? 19.469 26.910 29.581 1.00 11.67 304 LEU A N 1
ATOM 1192 C CA . LEU A 1 159 ? 20.045 27.602 28.439 1.00 11.95 304 LEU A CA 1
ATOM 1193 C C . LEU A 1 159 ? 21.016 26.652 27.732 1.00 16.05 304 LEU A C 1
ATOM 1194 O O . LEU A 1 159 ? 21.990 26.178 28.312 1.00 19.55 304 LEU A O 1
ATOM 1199 N N . ASP A 1 160 ? 20.722 26.345 26.481 1.00 15.05 305 ASP A N 1
ATOM 1200 C CA . ASP A 1 160 ? 21.598 25.496 25.693 1.00 15.52 305 ASP A CA 1
ATOM 1201 C C . ASP A 1 160 ? 22.507 26.435 24.901 1.00 16.87 305 ASP A C 1
ATOM 1202 O O . ASP A 1 160 ? 22.030 27.353 24.224 1.00 17.16 305 ASP A O 1
ATOM 1207 N N . ASP A 1 161 ? 23.819 26.229 24.980 1.00 18.36 306 ASP A N 1
ATOM 1208 C CA . ASP A 1 161 ? 24.752 27.179 24.338 1.00 20.45 306 ASP A CA 1
ATOM 1209 C C . ASP A 1 161 ? 24.797 27.116 22.792 1.00 17.71 306 ASP A C 1
ATOM 1210 O O . ASP A 1 161 ? 25.412 27.965 22.146 1.00 24.34 306 ASP A O 1
ATOM 1215 N N . GLY A 1 162 ? 24.169 26.086 22.227 1.00 23.65 307 GLY A N 1
ATOM 1216 C CA . GLY A 1 162 ? 24.023 25.944 20.779 1.00 26.44 307 GLY A CA 1
ATOM 1217 C C . GLY A 1 162 ? 25.226 25.356 20.068 1.00 29.58 307 GLY A C 1
ATOM 1218 O O . GLY A 1 162 ? 25.251 25.305 18.837 1.00 30.07 307 GLY A O 1
ATOM 1219 N N . SER A 1 163 ? 26.219 24.901 20.832 1.00 30.75 308 SER A N 1
ATOM 1220 C CA . SER A 1 163 ? 27.446 24.339 20.261 1.00 31.79 308 SER A CA 1
ATOM 1221 C C . SER A 1 163 ? 27.276 22.968 19.594 1.00 35.63 308 SER A C 1
ATOM 1222 O O . SER A 1 163 ? 28.147 22.532 18.840 1.00 35.05 308 SER A O 1
ATOM 1225 N N . SER A 1 164 ? 26.159 22.298 19.871 1.00 41.43 309 SER A N 1
ATOM 1226 C CA . SER A 1 164 ? 25.807 21.046 19.198 1.00 39.43 309 SER A CA 1
ATOM 1227 C C . SER A 1 164 ? 24.520 21.228 18.418 1.00 38.75 309 SER A C 1
ATOM 1228 O O . SER A 1 164 ? 23.471 21.537 18.996 1.00 32.69 309 SER A O 1
ATOM 1231 N N . ALA A 1 165 ? 24.601 21.037 17.102 1.00 39.24 310 ALA A N 1
ATOM 1232 C CA . ALA A 1 165 ? 23.434 21.163 16.227 1.00 34.71 310 ALA A CA 1
ATOM 1233 C C . ALA A 1 165 ? 22.455 19.990 16.389 1.00 31.92 310 ALA A C 1
ATOM 1234 O O . ALA A 1 165 ? 21.268 20.108 16.060 1.00 31.89 310 ALA A O 1
ATOM 1236 N N . GLN A 1 166 ? 22.954 18.875 16.921 1.00 27.27 311 GLN A N 1
ATOM 1237 C CA . GLN A 1 166 ? 22.140 17.678 17.133 1.00 32.87 311 GLN A CA 1
ATOM 1238 C C . GLN A 1 166 ? 21.461 17.642 18.508 1.00 32.15 311 GLN A C 1
ATOM 1239 O O . GLN A 1 166 ? 20.801 16.654 18.852 1.00 27.27 311 GLN A O 1
ATOM 1245 N N . SER A 1 167 ? 21.620 18.724 19.276 1.00 28.52 312 SER A N 1
ATOM 1246 C CA . SER A 1 167 ? 21.083 18.813 20.638 1.00 22.75 312 SER A CA 1
ATOM 1247 C C . SER A 1 167 ? 19.570 18.646 20.663 1.00 21.44 312 SER A C 1
ATOM 1248 O O . SER A 1 167 ? 18.849 19.206 19.832 1.00 24.48 312 SER A O 1
ATOM 1251 N N . LEU A 1 168 ? 19.111 17.867 21.633 1.00 19.64 313 LEU A N 1
ATOM 1252 C CA . LEU A 1 168 ? 17.714 17.495 21.762 1.00 19.24 313 LEU A CA 1
ATOM 1253 C C . LEU A 1 168 ? 16.990 18.294 22.826 1.00 21.28 313 LEU A C 1
ATOM 1254 O O . LEU A 1 168 ? 15.835 18.012 23.118 1.00 22.52 313 LEU A O 1
ATOM 1259 N N . SER A 1 169 ? 17.662 19.298 23.388 1.00 21.87 314 SER A N 1
ATOM 1260 C CA . SER A 1 169 ? 17.118 20.055 24.521 1.00 19.57 314 SER A CA 1
ATOM 1261 C C . SER A 1 169 ? 15.887 20.888 24.178 1.00 22.99 314 SER A C 1
ATOM 1262 O O . SER A 1 169 ? 15.017 21.079 25.030 1.00 19.95 314 SER A O 1
ATOM 1265 N N . GLY A 1 170 ? 15.815 21.377 22.938 1.00 19.20 315 GLY A N 1
ATOM 1266 C CA . GLY A 1 170 ? 14.660 22.154 22.482 1.00 23.62 315 GLY A CA 1
ATOM 1267 C C . GLY A 1 170 ? 13.401 21.317 22.368 1.00 20.47 315 GLY A C 1
ATOM 1268 O O . GLY A 1 170 ? 12.321 21.727 22.815 1.00 24.76 315 GLY A O 1
ATOM 1269 N N . GLY A 1 171 ? 13.545 20.143 21.763 1.00 22.83 316 GLY A N 1
ATOM 1270 C CA . GLY A 1 171 ? 12.441 19.201 21.609 1.00 26.74 316 GLY A CA 1
ATOM 1271 C C . GLY A 1 171 ? 11.973 18.600 22.924 1.00 27.20 316 GLY A C 1
ATOM 1272 O O . GLY A 1 171 ? 10.766 18.502 23.158 1.00 30.55 316 GLY A O 1
ATOM 1273 N N . ILE A 1 172 ? 12.923 18.186 23.770 1.00 24.14 317 ILE A N 1
ATOM 1274 C CA . ILE A 1 172 ? 12.607 17.619 25.094 1.00 26.69 317 ILE A CA 1
ATOM 1275 C C . ILE A 1 172 ? 11.851 18.617 25.984 1.00 25.36 317 ILE A C 1
ATOM 1276 O O . ILE A 1 172 ? 10.836 18.266 26.592 1.00 22.08 317 ILE A O 1
ATOM 1281 N N . ALA A 1 173 ? 12.334 19.862 26.017 1.00 23.71 318 ALA A N 1
ATOM 1282 C CA . ALA A 1 173 ? 11.692 20.952 26.754 1.00 21.47 318 ALA A CA 1
ATOM 1283 C C . ALA A 1 173 ? 10.266 21.251 26.309 1.00 25.20 318 ALA A C 1
ATOM 1284 O O . ALA A 1 173 ? 9.418 21.516 27.149 1.00 24.77 318 ALA A O 1
ATOM 1286 N N . LYS A 1 174 ? 10.018 21.249 24.997 1.00 25.25 319 LYS A N 1
ATOM 1287 C CA . LYS A 1 174 ? 8.653 21.393 24.472 1.00 35.55 319 LYS A CA 1
ATOM 1288 C C . LYS A 1 174 ? 7.756 20.225 24.923 1.00 32.66 319 LYS A C 1
ATOM 1289 O O . LYS A 1 174 ? 6.610 20.438 25.325 1.00 32.45 319 LYS A O 1
ATOM 1295 N N . ALA A 1 175 ? 8.305 19.010 24.881 1.00 30.17 320 ALA A N 1
ATOM 1296 C CA . ALA A 1 175 ? 7.586 17.800 25.289 1.00 33.93 320 ALA A CA 1
ATOM 1297 C C . ALA A 1 175 ? 7.259 17.739 26.781 1.00 34.77 320 ALA A C 1
ATOM 1298 O O . ALA A 1 175 ? 6.237 17.167 27.160 1.00 39.34 320 ALA A O 1
ATOM 1300 N N . ILE A 1 176 ? 8.116 18.324 27.619 1.00 32.07 321 ILE A N 1
ATOM 1301 C CA . ILE A 1 176 ? 7.903 18.305 29.079 1.00 29.16 321 ILE A CA 1
ATOM 1302 C C . ILE A 1 176 ? 7.426 19.638 29.680 1.00 28.14 321 ILE A C 1
ATOM 1303 O O . ILE A 1 176 ? 7.255 19.742 30.898 1.00 32.42 321 ILE A O 1
ATOM 1308 N N . SER A 1 177 ? 7.198 20.635 28.818 1.00 28.80 322 SER A N 1
ATOM 1309 C CA . SER A 1 177 ? 6.880 22.027 29.213 1.00 29.89 322 SER A CA 1
ATOM 1310 C C . SER A 1 177 ? 7.904 22.691 30.169 1.00 31.59 322 SER A C 1
ATOM 1311 O O . SER A 1 177 ? 7.529 23.324 31.158 1.00 32.05 322 SER A O 1
ATOM 1314 N N . ALA A 1 178 ? 9.193 22.540 29.861 1.00 29.23 323 ALA A N 1
ATOM 1315 C CA . ALA A 1 178 ? 10.259 23.186 30.635 1.00 24.59 323 ALA A CA 1
ATOM 1316 C C . ALA A 1 178 ? 10.711 24.478 29.941 1.00 20.33 323 ALA A C 1
ATOM 1317 O O . ALA A 1 178 ? 10.746 24.528 28.710 1.00 21.31 323 ALA A O 1
ATOM 1319 N N . PRO A 1 179 ? 11.043 25.532 30.719 1.00 18.21 324 PRO A N 1
ATOM 1320 C CA . PRO A 1 179 ? 11.551 26.760 30.101 1.00 19.01 324 PRO A CA 1
ATOM 1321 C C . PRO A 1 179 ? 12.977 26.546 29.571 1.00 20.44 324 PRO A C 1
ATOM 1322 O O . PRO A 1 179 ? 13.856 26.115 30.317 1.00 14.94 324 PRO A O 1
ATOM 1326 N N . GLN A 1 180 ? 13.182 26.834 28.286 1.00 18.53 325 GLN A N 1
ATOM 1327 C CA . GLN A 1 180 ? 14.449 26.570 27.604 1.00 14.66 325 GLN A CA 1
ATOM 1328 C C . GLN A 1 180 ? 14.675 27.624 26.535 1.00 18.13 325 GLN A C 1
ATOM 1329 O O . GLN A 1 180 ? 13.718 28.223 26.029 1.00 23.84 325 GLN A O 1
ATOM 1335 N N . GLY A 1 181 ? 15.943 27.854 26.214 1.00 16.63 326 GLY A N 1
ATOM 1336 C CA . GLY A 1 181 ? 16.337 28.751 25.136 1.00 22.67 326 GLY A CA 1
ATOM 1337 C C . GLY A 1 181 ? 17.685 28.326 24.577 1.00 20.87 326 GLY A C 1
ATOM 1338 O O . GLY A 1 181 ? 18.509 27.746 25.285 1.00 15.82 326 GLY A O 1
ATOM 1339 N N . PHE A 1 182 ? 17.892 28.608 23.297 1.00 17.02 327 PHE A N 1
ATOM 1340 C CA . PHE A 1 182 ? 19.171 28.379 22.625 1.00 16.97 327 PHE A CA 1
ATOM 1341 C C . PHE A 1 182 ? 19.854 29.728 22.507 1.00 20.64 327 PHE A C 1
ATOM 1342 O O . PHE A 1 182 ? 19.183 30.738 22.226 1.00 16.84 327 PHE A O 1
ATOM 1350 N N . ALA A 1 183 ? 21.169 29.762 22.734 1.00 14.48 328 ALA A N 1
ATOM 1351 C CA . ALA A 1 183 ? 21.943 30.940 22.405 1.00 12.44 328 ALA A CA 1
ATOM 1352 C C . ALA A 1 183 ? 21.912 31.097 20.902 1.00 14.07 328 ALA A C 1
ATOM 1353 O O . ALA A 1 183 ? 22.003 30.107 20.165 1.00 15.66 328 ALA A O 1
ATOM 1355 N N . ASP A 1 184 ? 21.759 32.342 20.465 1.00 14.35 329 ASP A N 1
ATOM 1356 C CA . ASP A 1 184 ? 21.756 32.695 19.047 1.00 17.33 329 ASP A CA 1
ATOM 1357 C C . ASP A 1 184 ? 23.165 32.840 18.475 1.00 19.80 329 ASP A C 1
ATOM 1358 O O . ASP A 1 184 ? 23.403 32.515 17.309 1.00 18.87 329 ASP A O 1
ATOM 1363 N N . VAL A 1 185 ? 24.097 33.361 19.277 1.00 13.46 330 VAL A N 1
ATOM 1364 C CA . VAL A 1 185 ? 25.447 33.666 18.791 1.00 16.95 330 VAL A CA 1
ATOM 1365 C C . VAL A 1 185 ? 26.495 33.264 19.831 1.00 18.02 330 VAL A C 1
ATOM 1366 O O . VAL A 1 185 ? 26.349 33.594 21.006 1.00 13.45 330 VAL A O 1
ATOM 1370 N N . LEU A 1 186 ? 27.528 32.535 19.396 1.00 17.34 331 LEU A N 1
ATOM 1371 C CA . LEU A 1 186 ? 28.754 32.380 20.171 1.00 16.74 331 LEU A CA 1
ATOM 1372 C C . LEU A 1 186 ? 29.683 33.552 19.836 1.00 21.65 331 LEU A C 1
ATOM 1373 O O . LEU A 1 186 ? 30.146 33.696 18.700 1.00 19.51 331 LEU A O 1
ATOM 1378 N N . LEU A 1 187 ? 29.947 34.394 20.826 1.00 14.92 332 LEU A N 1
ATOM 1379 C CA . LEU A 1 187 ? 30.653 35.654 20.572 1.00 17.14 332 LEU A CA 1
ATOM 1380 C C . LEU A 1 187 ? 32.165 35.519 20.432 1.00 14.57 332 LEU A C 1
ATOM 1381 O O . LEU A 1 187 ? 32.789 36.312 19.732 1.00 14.38 332 LEU A O 1
ATOM 1386 N N . ASP A 1 188 ? 32.747 34.517 21.088 1.00 17.12 333 ASP A N 1
ATOM 1387 C CA . ASP A 1 188 ? 34.203 34.379 21.125 1.00 21.58 333 ASP A CA 1
ATOM 1388 C C . ASP A 1 188 ? 34.755 32.990 20.750 1.00 19.28 333 ASP A C 1
ATOM 1389 O O . ASP A 1 188 ? 35.646 32.475 21.427 1.00 23.08 333 ASP A O 1
ATOM 1394 N N . GLY A 1 189 ? 34.220 32.391 19.688 1.00 16.61 334 GLY A N 1
ATOM 1395 C CA . GLY A 1 189 ? 34.822 31.201 19.090 1.00 24.94 334 GLY A CA 1
ATOM 1396 C C . GLY A 1 189 ? 36.228 31.488 18.590 1.00 29.21 334 GLY A C 1
ATOM 1397 O O . GLY A 1 189 ? 37.101 30.630 18.651 1.00 31.07 334 GLY A O 1
ATOM 1398 N N . GLU A 1 190 ? 36.442 32.698 18.080 1.00 29.42 335 GLU A N 1
ATOM 1399 C CA . GLU A 1 190 ? 37.794 33.210 17.901 1.00 29.27 335 GLU A CA 1
ATOM 1400 C C . GLU A 1 190 ? 38.017 34.357 18.885 1.00 24.62 335 GLU A C 1
ATOM 1401 O O . GLU A 1 190 ? 37.286 35.352 18.871 1.00 24.91 335 GLU A O 1
ATOM 1407 N N . VAL A 1 191 ? 39.029 34.206 19.735 1.00 25.12 336 VAL A N 1
ATOM 1408 C CA . VAL A 1 191 ? 39.295 35.159 20.810 1.00 24.78 336 VAL A CA 1
ATOM 1409 C C . VAL A 1 191 ? 40.210 36.302 20.347 1.00 27.88 336 VAL A C 1
ATOM 1410 O O . VAL A 1 191 ? 41.373 36.399 20.757 1.00 27.11 336 VAL A O 1
ATOM 1414 N N . THR A 1 192 ? 39.671 37.158 19.482 1.00 29.44 337 THR A N 1
ATOM 1415 C CA . THR A 1 192 ? 40.324 38.407 19.088 1.00 32.05 337 THR A CA 1
ATOM 1416 C C . THR A 1 192 ? 39.305 39.548 19.101 1.00 32.12 337 THR A C 1
ATOM 1417 O O . THR A 1 192 ? 38.113 39.322 18.882 1.00 26.05 337 THR A O 1
ATOM 1421 N N . GLU A 1 193 ? 39.779 40.767 19.351 1.00 33.41 338 GLU A N 1
ATOM 1422 C CA . GLU A 1 193 ? 38.922 41.960 19.377 1.00 36.89 338 GLU A CA 1
ATOM 1423 C C . GLU A 1 193 ? 38.054 42.105 18.118 1.00 36.06 338 GLU A C 1
ATOM 1424 O O . GLU A 1 193 ? 36.843 42.303 18.227 1.00 34.97 338 GLU A O 1
ATOM 1430 N N . ALA A 1 194 ? 38.668 41.965 16.940 1.00 37.96 339 ALA A N 1
ATOM 1431 C CA . ALA A 1 194 ? 37.960 42.122 15.656 1.00 34.35 339 ALA A CA 1
ATOM 1432 C C . ALA A 1 194 ? 36.821 41.114 15.460 1.00 30.36 339 ALA A C 1
ATOM 1433 O O . ALA A 1 194 ? 35.724 41.489 15.048 1.00 29.32 339 ALA A O 1
ATOM 1435 N N . SER A 1 195 ? 37.088 39.848 15.774 1.00 29.43 340 SER A N 1
ATOM 1436 C CA . SER A 1 195 ? 36.086 38.788 15.677 1.00 27.21 340 SER A CA 1
ATOM 1437 C C . SER A 1 195 ? 34.918 38.985 16.646 1.00 22.17 340 SER A C 1
ATOM 1438 O O . SER A 1 195 ? 33.763 38.819 16.256 1.00 23.52 340 SER A O 1
ATOM 1441 N N . ILE A 1 196 ? 35.221 39.352 17.893 1.00 14.73 341 ILE A N 1
ATOM 1442 C CA . ILE A 1 196 ? 34.178 39.514 18.914 1.00 15.73 341 ILE A CA 1
ATOM 1443 C C . ILE A 1 196 ? 33.253 40.653 18.515 1.00 14.55 341 ILE A C 1
ATOM 1444 O O . ILE A 1 196 ? 32.040 40.490 18.560 1.00 14.41 341 ILE A O 1
ATOM 1449 N N . LEU A 1 197 ? 33.821 41.770 18.049 1.00 21.23 342 LEU A N 1
ATOM 1450 C CA . LEU A 1 197 ? 33.016 42.889 17.505 1.00 18.49 342 LEU A CA 1
ATOM 1451 C C . LEU A 1 197 ? 32.091 42.511 16.342 1.00 20.41 342 LEU A C 1
ATOM 1452 O O . LEU A 1 197 ? 30.954 42.987 16.274 1.00 19.09 342 LEU A O 1
ATOM 14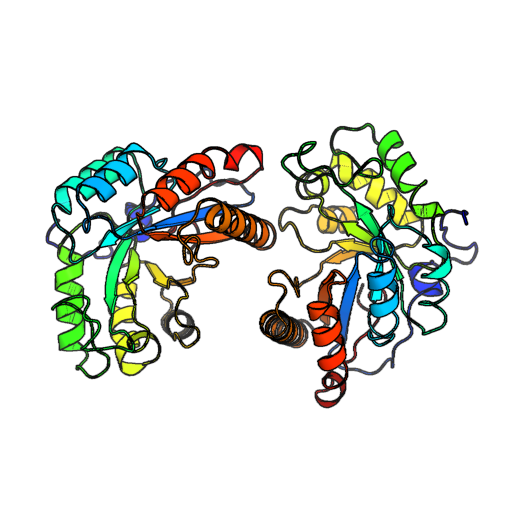57 N N . ARG A 1 198 ? 32.572 41.661 15.436 1.00 16.96 343 ARG A N 1
ATOM 1458 C CA . ARG A 1 198 ? 31.730 41.162 14.338 1.00 23.49 343 ARG A CA 1
ATOM 1459 C C . ARG A 1 198 ? 30.565 40.318 14.846 1.00 18.00 343 ARG A C 1
ATOM 1460 O O . ARG A 1 198 ? 29.436 40.445 14.360 1.00 14.22 343 ARG A O 1
ATOM 1468 N N . LYS A 1 199 ? 30.853 39.452 15.815 1.00 17.79 344 LYS A N 1
ATOM 1469 C CA . LYS A 1 199 ? 29.844 38.575 16.402 1.00 16.79 344 LYS A CA 1
ATOM 1470 C C . LYS A 1 199 ? 28.805 39.360 17.206 1.00 14.03 344 LYS A C 1
ATOM 1471 O O . LYS A 1 199 ? 27.626 39.009 17.220 1.00 11.56 344 LYS A O 1
ATOM 1477 N N . LEU A 1 200 ? 29.258 40.412 17.875 1.00 14.30 345 LEU A N 1
ATOM 1478 C CA . LEU A 1 200 ? 28.365 41.354 18.560 1.00 16.90 345 LEU A CA 1
ATOM 1479 C C . LEU A 1 200 ? 27.486 42.128 17.581 1.00 19.78 345 LEU A C 1
ATOM 1480 O O . LEU A 1 200 ? 26.351 42.481 17.917 1.00 20.01 345 LEU A O 1
ATOM 1485 N N . ASP A 1 201 ? 28.001 42.383 16.377 1.00 21.22 346 ASP A N 1
ATOM 1486 C CA . ASP A 1 201 ? 27.157 42.899 15.277 1.00 19.99 346 ASP A CA 1
ATOM 1487 C C . ASP A 1 201 ? 26.117 41.870 14.820 1.00 15.69 346 ASP A C 1
ATOM 1488 O O . ASP A 1 201 ? 24.964 42.233 14.567 1.00 19.34 346 ASP A O 1
ATOM 1493 N N . ASP A 1 202 ? 26.529 40.604 14.698 1.00 17.06 347 ASP A N 1
ATOM 1494 C CA . ASP A 1 202 ? 25.605 39.501 14.372 1.00 18.39 347 ASP A CA 1
ATOM 1495 C C . ASP A 1 202 ? 24.480 39.449 15.407 1.00 13.69 347 ASP A C 1
ATOM 1496 O O . ASP A 1 202 ? 23.303 39.403 15.055 1.00 12.33 347 ASP A O 1
ATOM 1501 N N . LEU A 1 203 ? 24.852 39.533 16.682 1.00 10.74 348 LEU A N 1
ATOM 1502 C CA . LEU A 1 203 ? 23.893 39.516 17.785 1.00 9.96 348 LEU A CA 1
ATOM 1503 C C . LEU A 1 203 ? 22.871 40.642 17.685 1.00 12.71 348 LEU A C 1
ATOM 1504 O O . LEU A 1 203 ? 21.662 40.425 17.858 1.00 8.56 348 LEU A O 1
ATOM 1509 N N . GLU A 1 204 ? 23.362 41.837 17.387 1.00 14.51 349 GLU A N 1
ATOM 1510 C CA . GLU A 1 204 ? 22.495 42.992 17.263 1.00 16.90 349 GLU A CA 1
ATOM 1511 C C . GLU A 1 204 ? 21.524 42.801 16.088 1.00 15.63 349 GLU A C 1
ATOM 1512 O O . GLU A 1 204 ? 20.331 43.026 16.237 1.00 13.80 349 GLU A O 1
ATOM 1518 N N . ARG A 1 205 ? 22.044 42.355 14.946 1.00 17.46 350 ARG A N 1
ATOM 1519 C CA . ARG A 1 205 ? 21.226 42.093 13.759 1.00 18.75 350 ARG A CA 1
ATOM 1520 C C . ARG A 1 205 ? 20.092 41.091 14.024 1.00 14.51 350 ARG A C 1
ATOM 1521 O O . ARG A 1 205 ? 18.933 41.348 13.675 1.00 15.80 350 ARG A O 1
ATOM 1529 N N . ILE A 1 206 ? 20.434 39.957 14.641 1.00 11.35 351 ILE A N 1
ATOM 1530 C CA . ILE A 1 206 ? 19.458 38.920 15.009 1.00 14.81 351 ILE A CA 1
ATOM 1531 C C . ILE A 1 206 ? 18.438 39.429 16.045 1.00 19.52 351 ILE A C 1
ATOM 1532 O O . ILE A 1 206 ? 17.240 39.204 15.896 1.00 17.78 351 ILE A O 1
ATOM 1537 N N . ALA A 1 207 ? 18.924 40.118 17.077 1.00 15.65 352 ALA A N 1
ATOM 1538 C CA . ALA A 1 207 ? 18.061 40.764 18.066 1.00 16.13 352 ALA A CA 1
ATOM 1539 C C . ALA A 1 207 ? 17.087 41.756 17.443 1.00 8.26 352 ALA A C 1
ATOM 1540 O O . ALA A 1 207 ? 15.923 41.751 17.793 1.00 11.56 352 ALA A O 1
ATOM 1542 N N . ARG A 1 208 ? 17.560 42.605 16.528 1.00 12.36 353 ARG A N 1
ATOM 1543 C CA A ARG A 1 208 ? 16.684 43.617 15.938 0.50 12.80 353 ARG A CA 1
ATOM 1544 C CA B ARG A 1 208 ? 16.708 43.619 15.905 0.50 13.21 353 ARG A CA 1
ATOM 1545 C C . ARG A 1 208 ? 15.568 42.966 15.120 1.00 16.44 353 ARG A C 1
ATOM 1546 O O . ARG A 1 208 ? 14.405 43.364 15.234 1.00 14.27 353 ARG A O 1
ATOM 1561 N N . ARG A 1 209 ? 15.917 41.948 14.339 1.00 12.05 354 ARG A N 1
ATOM 1562 C CA . ARG A 1 209 ? 14.953 41.229 13.501 1.00 13.27 354 ARG A CA 1
ATOM 1563 C C . ARG A 1 209 ? 13.973 40.369 14.311 1.00 15.21 354 ARG A C 1
ATOM 1564 O O . ARG A 1 209 ? 12.770 40.393 14.061 1.00 12.90 354 ARG A O 1
ATOM 1572 N N . ASN A 1 210 ? 14.487 39.621 15.289 1.00 17.42 355 ASN A N 1
ATOM 1573 C CA . ASN A 1 210 ? 13.648 38.720 16.079 1.00 18.27 355 ASN A CA 1
ATOM 1574 C C . ASN A 1 210 ? 12.947 39.390 17.270 1.00 18.34 355 ASN A C 1
ATOM 1575 O O . ASN A 1 210 ? 11.992 38.840 17.829 1.00 20.58 355 ASN A O 1
ATOM 1580 N N . GLY A 1 211 ? 13.401 40.586 17.641 1.00 17.66 356 GLY A N 1
ATOM 1581 C CA . GLY A 1 211 ? 12.913 41.236 18.853 1.00 13.49 356 GLY A CA 1
ATOM 1582 C C . GLY A 1 211 ? 13.842 40.972 20.027 1.00 15.84 356 GLY A C 1
ATOM 1583 O O . GLY A 1 211 ? 14.024 41.841 20.875 1.00 12.37 356 GLY A O 1
ATOM 1584 N N . GLN A 1 212 ? 14.446 39.780 20.064 1.00 13.22 357 GLN A N 1
ATOM 1585 C CA . GLN A 1 212 ? 15.373 39.386 21.135 1.00 15.84 357 GLN A CA 1
ATOM 1586 C C . GLN A 1 212 ? 16.427 38.397 20.637 1.00 15.70 357 GLN A C 1
ATOM 1587 O O . GLN A 1 212 ? 16.201 37.686 19.650 1.00 12.56 357 GLN A O 1
ATOM 1593 N N . ALA A 1 213 ? 17.569 38.367 21.323 1.00 14.28 358 ALA A N 1
ATOM 1594 C CA . ALA A 1 213 ? 18.609 37.366 21.086 1.00 10.34 358 ALA A CA 1
ATOM 1595 C C . ALA A 1 213 ? 19.543 37.190 22.283 1.00 12.66 358 ALA A C 1
ATOM 1596 O O . ALA A 1 213 ? 19.684 38.087 23.112 1.00 8.89 358 ALA A O 1
ATOM 1598 N N . ILE A 1 214 ? 20.195 36.027 22.336 1.00 9.58 359 ILE A N 1
ATOM 1599 C CA . ILE A 1 214 ? 21.119 35.653 23.409 1.00 9.99 359 ILE A CA 1
ATOM 1600 C C . ILE A 1 214 ? 22.490 35.360 22.811 1.00 13.96 359 ILE A C 1
ATOM 1601 O O . ILE A 1 214 ? 22.603 34.572 21.870 1.00 13.36 359 ILE A O 1
ATOM 1606 N N . GLY A 1 215 ? 23.521 36.023 23.338 1.00 10.79 360 GLY A N 1
ATOM 1607 C CA . GLY A 1 215 ? 24.906 35.724 23.001 1.00 11.48 360 GLY A CA 1
ATOM 1608 C C . GLY A 1 215 ? 25.606 35.075 24.177 1.00 14.35 360 GLY A C 1
ATOM 1609 O O . GLY A 1 215 ? 25.276 35.354 25.331 1.00 12.52 360 GLY A O 1
ATOM 1610 N N . VAL A 1 216 ? 26.546 34.178 23.893 1.00 11.87 361 VAL A N 1
ATOM 1611 C CA . VAL A 1 216 ? 27.325 33.537 24.950 1.00 15.53 361 VAL A CA 1
ATOM 1612 C C . VAL A 1 216 ? 28.826 33.758 24.711 1.00 14.37 361 VAL A C 1
ATOM 1613 O O . VAL A 1 216 ? 29.272 33.861 23.568 1.00 16.57 361 VAL A O 1
ATOM 1617 N N . ALA A 1 217 ? 29.569 33.887 25.802 1.00 12.97 362 ALA A N 1
ATOM 1618 C CA . ALA A 1 217 ? 31.021 34.011 25.770 1.00 12.03 362 ALA A CA 1
ATOM 1619 C C . ALA A 1 217 ? 31.612 33.396 27.043 1.00 13.69 362 ALA A C 1
ATOM 1620 O O . ALA A 1 217 ? 30.875 33.059 27.977 1.00 12.57 362 ALA A O 1
ATOM 1622 N N . SER A 1 218 ? 32.930 33.210 27.046 1.00 15.64 363 SER A N 1
ATOM 1623 C CA . SER A 1 218 ? 33.678 32.777 28.223 1.00 11.79 363 SER A CA 1
ATOM 1624 C C . SER A 1 218 ? 34.409 33.979 28.769 1.00 17.11 363 SER A C 1
ATOM 1625 O O . SER A 1 218 ? 34.519 34.995 28.075 1.00 18.78 363 SER A O 1
ATOM 1628 N N . ALA A 1 219 ? 34.910 33.876 30.003 1.00 17.43 364 ALA A N 1
ATOM 1629 C CA . ALA A 1 219 ? 35.599 34.991 30.665 1.00 20.48 364 ALA A CA 1
ATOM 1630 C C . ALA A 1 219 ? 37.079 35.136 30.262 1.00 20.42 364 ALA A C 1
ATOM 1631 O O . ALA A 1 219 ? 37.966 35.179 31.116 1.00 23.41 364 ALA A O 1
ATOM 1633 N N . PHE A 1 220 ? 37.328 35.209 28.957 1.00 20.06 365 PHE A N 1
ATOM 1634 C CA . PHE A 1 220 ? 38.645 35.548 28.421 1.00 23.33 365 PHE A CA 1
ATOM 1635 C C . PHE A 1 220 ? 38.780 37.057 28.520 1.00 20.98 365 PHE A C 1
ATOM 1636 O O . PHE A 1 220 ? 37.767 37.765 28.466 1.00 21.52 365 PHE A O 1
ATOM 1644 N N . ASP A 1 221 ? 40.015 37.546 28.676 1.00 21.76 366 ASP A N 1
ATOM 1645 C CA . ASP A 1 221 ? 40.302 38.986 28.784 1.00 23.56 366 ASP A CA 1
ATOM 1646 C C . ASP A 1 221 ? 39.746 39.824 27.625 1.00 22.43 366 ASP A C 1
ATOM 1647 O O . ASP A 1 221 ? 39.184 40.896 27.849 1.00 16.58 366 ASP A O 1
ATOM 1652 N N . GLU A 1 222 ? 39.902 39.336 26.397 1.00 16.05 367 GLU A N 1
ATOM 1653 C CA . GLU A 1 222 ? 39.368 40.047 25.214 1.00 19.75 367 GLU A CA 1
ATOM 1654 C C . GLU A 1 222 ? 37.835 40.068 25.194 1.00 18.09 367 GLU A C 1
ATOM 1655 O O . GLU A 1 222 ? 37.222 41.068 24.806 1.00 16.30 367 GLU A O 1
ATOM 1661 N N . SER A 1 223 ? 37.217 38.971 25.626 1.00 16.63 368 SER A N 1
ATOM 1662 C CA . SER A 1 223 ? 35.753 38.898 25.660 1.00 13.20 368 SER A CA 1
ATOM 1663 C C . SER A 1 223 ? 35.187 39.909 26.646 1.00 13.75 368 SER A C 1
ATOM 1664 O O . SER A 1 223 ? 34.251 40.624 26.319 1.00 13.12 368 SER A O 1
ATOM 1667 N N . ILE A 1 224 ? 35.755 39.941 27.852 1.00 14.15 369 ILE A N 1
ATOM 1668 C CA . ILE A 1 224 ? 35.319 40.853 28.906 1.00 16.06 369 ILE A CA 1
ATOM 1669 C C . ILE A 1 224 ? 35.392 42.306 28.431 1.00 16.48 369 ILE A C 1
ATOM 1670 O O . ILE A 1 224 ? 34.404 43.045 28.531 1.00 20.24 369 ILE A O 1
ATOM 1675 N N . ALA A 1 225 ? 36.539 42.694 27.877 1.00 16.98 370 ALA A N 1
ATOM 1676 C CA . ALA A 1 225 ? 36.747 44.066 27.411 1.00 14.62 370 ALA A CA 1
ATOM 1677 C C . ALA A 1 225 ? 35.762 44.475 26.296 1.00 14.78 370 ALA A C 1
ATOM 1678 O O . ALA A 1 225 ? 35.148 45.551 26.369 1.00 17.07 370 ALA A O 1
ATOM 1680 N N . ALA A 1 226 ? 35.576 43.606 25.305 1.00 16.63 371 ALA A N 1
ATOM 1681 C CA . ALA A 1 226 ? 34.686 43.884 24.173 1.00 13.79 371 ALA A CA 1
ATOM 1682 C C . ALA A 1 226 ? 33.227 43.910 24.590 1.00 11.08 371 ALA A C 1
ATOM 1683 O O . ALA A 1 226 ? 32.492 44.786 24.164 1.00 12.84 371 ALA A O 1
ATOM 1685 N N . ILE A 1 227 ? 32.823 42.946 25.419 1.00 12.88 372 ILE A N 1
ATOM 1686 C CA . ILE A 1 227 ? 31.446 42.858 25.916 1.00 12.37 372 ILE A CA 1
ATOM 1687 C C . ILE A 1 227 ? 31.119 44.004 26.867 1.00 16.77 372 ILE A C 1
ATOM 1688 O O . ILE A 1 227 ? 30.061 44.610 26.742 1.00 14.36 372 ILE A O 1
ATOM 1693 N N . SER A 1 228 ? 32.035 44.342 27.774 1.00 15.89 373 SER A N 1
ATOM 1694 C CA . SER A 1 228 ? 31.818 45.498 28.657 1.00 17.06 373 SER A CA 1
ATOM 1695 C C . SER A 1 228 ? 31.515 46.771 27.872 1.00 19.35 373 SER A C 1
ATOM 1696 O O . SER A 1 228 ? 30.526 47.449 28.147 1.00 16.39 373 SER A O 1
ATOM 1699 N N . LYS A 1 229 ? 32.365 47.074 26.897 1.00 16.31 374 LYS A N 1
ATOM 1700 C CA . LYS A 1 229 ? 32.231 48.278 26.077 1.00 20.84 374 LYS A CA 1
ATOM 1701 C C . LYS A 1 229 ? 30.931 48.297 25.249 1.00 19.07 374 LYS A C 1
ATOM 1702 O O . LYS A 1 229 ? 30.197 49.293 25.263 1.00 16.56 374 LYS A O 1
ATOM 1708 N N . TRP A 1 230 ? 30.663 47.198 24.533 1.00 14.53 375 TRP A N 1
ATOM 1709 C CA . TRP A 1 230 ? 29.465 47.071 23.698 1.00 12.62 375 TRP A CA 1
ATOM 1710 C C . TRP A 1 230 ? 28.150 47.186 24.507 1.00 16.45 375 TRP A C 1
ATOM 1711 O O . TRP A 1 230 ? 27.235 47.913 24.096 1.00 17.43 375 TRP A O 1
ATOM 1722 N N . SER A 1 231 ? 28.076 46.491 25.651 1.00 14.97 376 SER A N 1
ATOM 1723 C CA A SER A 1 231 ? 26.863 46.502 26.470 0.50 18.24 376 SER A CA 1
ATOM 1724 C CA B SER A 1 231 ? 26.879 46.494 26.506 0.50 17.31 376 SER A CA 1
ATOM 1725 C C . SER A 1 231 ? 26.589 47.875 27.082 1.00 19.35 376 SER A C 1
ATOM 1726 O O . SER A 1 231 ? 25.427 48.256 27.245 1.00 21.03 376 SER A O 1
ATOM 1731 N N . ARG A 1 232 ? 27.654 48.616 27.399 1.00 14.88 377 ARG A N 1
ATOM 1732 C CA . ARG A 1 232 ? 27.521 49.994 27.918 1.00 17.21 377 ARG A CA 1
ATOM 1733 C C . ARG A 1 232 ? 27.030 50.980 26.857 1.00 17.15 377 ARG A C 1
ATOM 1734 O O . ARG A 1 232 ? 26.404 51.991 27.184 1.00 18.03 377 ARG A O 1
ATOM 1742 N N . GLU A 1 233 ? 27.300 50.670 25.592 1.00 17.53 378 GLU A N 1
ATOM 1743 C CA . GLU A 1 233 ? 26.931 51.539 24.468 1.00 22.71 378 GLU A CA 1
ATOM 1744 C C . GLU A 1 233 ? 25.645 51.132 23.731 1.00 21.24 378 GLU A C 1
ATOM 1745 O O . GLU A 1 233 ? 25.150 51.879 22.882 1.00 22.08 378 GLU A O 1
ATOM 1751 N N . ALA A 1 234 ? 25.099 49.967 24.087 1.00 23.13 379 ALA A N 1
ATOM 1752 C CA . ALA A 1 234 ? 23.940 49.373 23.400 1.00 19.27 379 ALA A CA 1
ATOM 1753 C C . ALA A 1 234 ? 22.670 50.216 23.484 1.00 21.10 379 ALA A C 1
ATOM 1754 O O . ALA A 1 234 ? 21.903 50.265 22.523 1.00 17.81 379 ALA A O 1
ATOM 1756 N N . GLY A 1 235 ? 22.458 50.870 24.626 1.00 20.87 380 GLY A N 1
ATOM 1757 C CA . GLY A 1 235 ? 21.297 51.741 24.845 1.00 24.64 380 GLY A CA 1
ATOM 1758 C C . GLY A 1 235 ? 21.111 52.862 23.839 1.00 28.28 380 GLY A C 1
ATOM 1759 O O . GLY A 1 235 ? 19.978 53.208 23.488 1.00 26.10 380 GLY A O 1
ATOM 1760 N N . GLY A 1 236 ? 22.223 53.406 23.349 1.00 26.43 381 GLY A N 1
ATOM 1761 C CA . GLY A 1 236 ? 22.200 54.465 22.339 1.00 29.46 381 GLY A CA 1
ATOM 1762 C C . GLY A 1 236 ? 21.637 54.037 20.995 1.00 31.24 381 GLY A C 1
ATOM 1763 O O . GLY A 1 236 ? 21.308 54.884 20.159 1.00 29.91 381 GLY A O 1
ATOM 1764 N N . ARG A 1 237 ? 21.526 52.721 20.796 1.00 25.53 382 ARG A N 1
ATOM 1765 C CA . ARG A 1 237 ? 20.929 52.148 19.592 1.00 22.67 382 ARG A CA 1
ATOM 1766 C C . ARG A 1 237 ? 19.611 51.397 19.857 1.00 22.19 382 ARG A C 1
ATOM 1767 O O . ARG A 1 237 ? 19.256 50.489 19.122 1.00 23.16 382 ARG A O 1
ATOM 1775 N N . GLY A 1 238 ? 18.878 51.803 20.891 1.00 16.67 383 GLY A N 1
ATOM 1776 C CA . GLY A 1 238 ? 17.577 51.187 21.219 1.00 19.60 383 GLY A CA 1
ATOM 1777 C C . GLY A 1 238 ? 17.593 49.736 21.690 1.00 18.67 383 GLY A C 1
ATOM 1778 O O . GLY A 1 238 ? 16.592 49.025 21.553 1.00 20.36 383 GLY A O 1
ATOM 1779 N N . ILE A 1 239 ? 18.718 49.295 22.249 1.00 17.95 384 ILE A N 1
ATOM 1780 C CA . ILE A 1 239 ? 18.857 47.918 22.747 1.00 15.41 384 ILE A CA 1
ATOM 1781 C C . ILE A 1 239 ? 18.930 47.925 24.267 1.00 17.83 384 ILE A C 1
ATOM 1782 O O . ILE A 1 239 ? 19.792 48.592 24.836 1.00 16.96 384 ILE A O 1
ATOM 1787 N N . GLU A 1 240 ? 18.014 47.208 24.912 1.00 13.72 385 GLU A N 1
ATOM 1788 C CA . GLU A 1 240 ? 18.109 46.965 26.346 1.00 14.79 385 GLU A CA 1
ATOM 1789 C C . GLU A 1 240 ? 18.787 45.615 26.613 1.00 16.11 385 GLU A C 1
ATOM 1790 O O . GLU A 1 240 ? 18.337 44.577 26.120 1.00 15.30 385 GLU A O 1
ATOM 1796 N N . ILE A 1 241 ? 19.872 45.626 27.386 1.00 11.96 386 ILE A N 1
ATOM 1797 C CA . ILE A 1 241 ? 20.483 44.356 27.847 1.00 15.10 386 ILE A CA 1
ATOM 1798 C C . ILE A 1 241 ? 19.744 43.849 29.090 1.00 11.14 386 ILE A C 1
ATOM 1799 O O . ILE A 1 241 ? 19.636 44.560 30.089 1.00 15.68 386 ILE A O 1
ATOM 1804 N N . VAL A 1 242 ? 19.191 42.646 29.001 1.00 12.69 387 VAL A N 1
ATOM 1805 C CA . VAL A 1 242 ? 18.389 42.089 30.082 1.00 9.91 387 VAL A CA 1
ATOM 1806 C C . VAL A 1 242 ? 18.973 40.752 30.526 1.00 16.02 387 VAL A C 1
ATOM 1807 O O . VAL A 1 242 ? 19.721 40.128 29.774 1.00 11.61 387 VAL A O 1
ATOM 1811 N N . GLY A 1 243 ? 18.643 40.319 31.740 1.00 12.39 388 GLY A N 1
ATOM 1812 C CA . GLY A 1 243 ? 19.002 38.963 32.196 1.00 15.75 388 GLY A CA 1
ATOM 1813 C C . GLY A 1 243 ? 18.393 37.894 31.300 1.00 19.49 388 GLY A C 1
ATOM 1814 O O . GLY A 1 243 ? 17.349 38.123 30.677 1.00 18.42 388 GLY A O 1
ATOM 1815 N N . VAL A 1 244 ? 19.054 36.738 31.217 1.00 15.24 389 VAL A N 1
ATOM 1816 C CA . VAL A 1 244 ? 18.574 35.594 30.421 1.00 16.54 389 VAL A CA 1
ATOM 1817 C C . VAL A 1 244 ? 17.126 35.198 30.735 1.00 11.56 389 VAL A C 1
ATOM 1818 O O . VAL A 1 244 ? 16.359 34.900 29.815 1.00 18.78 389 VAL A O 1
ATOM 1822 N N . SER A 1 245 ? 16.762 35.214 32.021 1.00 14.67 390 SER A N 1
ATOM 1823 C CA A SER A 1 245 ? 15.401 34.872 32.455 0.50 15.56 390 SER A CA 1
ATOM 1824 C CA B SER A 1 245 ? 15.400 34.865 32.451 0.50 15.59 390 SER A CA 1
ATOM 1825 C C . SER A 1 245 ? 14.321 35.714 31.784 1.00 16.31 390 SER A C 1
ATOM 1826 O O . SER A 1 245 ? 13.211 35.234 31.553 1.00 18.84 390 SER A O 1
ATOM 1831 N N . ALA A 1 246 ? 14.638 36.973 31.485 1.00 13.45 391 ALA A N 1
ATOM 1832 C CA . ALA A 1 246 ? 13.660 37.866 30.817 1.00 12.82 391 ALA A CA 1
ATOM 1833 C C . ALA A 1 246 ? 13.305 37.370 29.409 1.00 19.42 391 ALA A C 1
ATOM 1834 O O . ALA A 1 246 ? 12.213 37.650 28.900 1.00 17.57 391 ALA A O 1
ATOM 1836 N N . LEU A 1 247 ? 14.211 36.592 28.817 1.00 11.62 392 LEU A N 1
ATOM 1837 C CA . LEU A 1 247 ? 14.067 36.147 27.431 1.00 15.73 392 LEU A CA 1
ATOM 1838 C C . LEU A 1 247 ? 13.596 34.714 27.269 1.00 21.73 392 LEU A C 1
ATOM 1839 O O . LEU A 1 247 ? 12.938 34.390 26.285 1.00 27.16 392 LEU A O 1
ATOM 1844 N N . VAL A 1 248 ? 13.947 33.855 28.220 1.00 20.60 393 VAL A N 1
ATOM 1845 C CA . VAL A 1 248 ? 13.622 32.430 28.127 1.00 25.26 393 VAL A CA 1
ATOM 1846 C C . VAL A 1 248 ? 12.212 32.106 28.645 1.00 29.68 393 VAL A C 1
ATOM 1847 O O . VAL A 1 248 ? 11.745 32.676 29.636 1.00 36.95 393 VAL A O 1
ATOM 1851 N N . LEU B 1 3 ? 14.282 56.596 -17.424 1.00 69.02 148 LEU B N 1
ATOM 1852 C CA . LEU B 1 3 ? 14.070 57.897 -16.836 1.00 67.97 148 LEU B CA 1
ATOM 1853 C C . LEU B 1 3 ? 12.641 58.357 -16.854 1.00 65.35 148 LEU B C 1
ATOM 1854 O O . LEU B 1 3 ? 11.751 57.633 -17.258 1.00 69.14 148 LEU B O 1
ATOM 1859 N N . GLY B 1 4 ? 12.418 59.554 -16.349 1.00 59.93 149 GLY B N 1
ATOM 1860 C CA . GLY B 1 4 ? 12.145 59.729 -14.952 1.00 50.18 149 GLY B CA 1
ATOM 1861 C C . GLY B 1 4 ? 10.808 60.336 -14.606 1.00 43.46 149 GLY B C 1
ATOM 1862 O O . GLY B 1 4 ? 10.772 61.353 -13.979 1.00 41.35 149 GLY B O 1
ATOM 1863 N N . GLN B 1 5 ? 9.749 59.709 -15.111 1.00 38.73 150 GLN B N 1
ATOM 1864 C CA A GLN B 1 5 ? 8.398 59.894 -14.611 0.50 36.48 150 GLN B CA 1
ATOM 1865 C CA B GLN B 1 5 ? 8.398 59.894 -14.611 0.50 34.99 150 GLN B CA 1
ATOM 1866 C C . GLN B 1 5 ? 8.047 58.991 -13.438 1.00 32.98 150 GLN B C 1
ATOM 1867 O O . GLN B 1 5 ? 8.174 57.766 -13.463 1.00 35.12 150 GLN B O 1
ATOM 1878 N N . LEU B 1 6 ? 7.591 59.647 -12.383 1.00 23.94 151 LEU B N 1
ATOM 1879 C CA . LEU B 1 6 ? 7.189 59.011 -11.141 1.00 24.96 151 LEU B CA 1
ATOM 1880 C C . LEU B 1 6 ? 6.054 58.031 -11.469 1.00 25.29 151 LEU B C 1
ATOM 1881 O O . LEU B 1 6 ? 5.268 58.291 -12.401 1.00 19.09 151 LEU B O 1
ATOM 1886 N N . PRO B 1 7 ? 5.990 56.881 -10.760 1.00 22.90 152 PRO B N 1
ATOM 1887 C CA . PRO B 1 7 ? 4.836 56.017 -10.989 1.00 23.14 152 PRO B CA 1
ATOM 1888 C C . PRO B 1 7 ? 3.541 56.664 -10.495 1.00 18.19 152 PRO B C 1
ATOM 1889 O O . PRO B 1 7 ? 3.538 57.409 -9.503 1.00 14.39 152 PRO B O 1
ATOM 1893 N N . VAL B 1 8 ? 2.467 56.418 -11.238 1.00 20.81 153 VAL B N 1
ATOM 1894 C CA . VAL B 1 8 ? 1.121 56.808 -10.848 1.00 24.01 153 VAL B CA 1
ATOM 1895 C C . VAL B 1 8 ? 0.134 55.712 -11.241 1.00 19.20 153 VAL B C 1
ATOM 1896 O O . VAL B 1 8 ? 0.419 54.892 -12.112 1.00 22.44 153 VAL B O 1
ATOM 1900 N N . VAL B 1 9 ? -1.033 55.723 -10.606 1.00 20.20 154 VAL B N 1
ATOM 1901 C CA . VAL B 1 9 ? -2.152 54.867 -11.013 1.00 20.93 154 VAL B CA 1
ATOM 1902 C C . VAL B 1 9 ? -2.732 55.465 -12.298 1.00 23.60 154 VAL B C 1
ATOM 1903 O O . VAL B 1 9 ? -2.964 56.677 -12.374 1.00 18.72 154 VAL B O 1
ATOM 1907 N N . GLY B 1 10 ? -2.915 54.618 -13.311 1.00 20.13 155 GLY B N 1
ATOM 1908 C CA . GLY B 1 10 ? -3.502 55.031 -14.589 1.00 26.38 155 GLY B CA 1
ATOM 1909 C C . GLY B 1 10 ? -4.949 55.456 -14.454 1.00 27.96 155 GLY B C 1
ATOM 1910 O O . GLY B 1 10 ? -5.611 55.133 -13.454 1.00 26.94 155 GLY B O 1
ATOM 1911 N N . ALA B 1 11 ? -5.444 56.182 -15.462 1.00 30.79 156 ALA B N 1
ATOM 1912 C CA . ALA B 1 11 ? -6.791 56.782 -15.425 1.00 30.73 156 ALA B CA 1
ATOM 1913 C C . ALA B 1 11 ? -7.896 55.746 -15.183 1.00 26.72 156 ALA B C 1
ATOM 1914 O O . ALA B 1 11 ? -8.870 56.019 -14.482 1.00 30.77 156 ALA B O 1
ATOM 1916 N N . ASP B 1 12 ? -7.698 54.560 -15.750 1.00 22.05 157 ASP B N 1
ATOM 1917 C CA . ASP B 1 12 ? -8.600 53.417 -15.605 1.00 24.89 157 ASP B CA 1
ATOM 1918 C C . ASP B 1 12 ? -8.446 52.643 -14.285 1.00 22.16 157 ASP B C 1
ATOM 1919 O O . ASP B 1 12 ? -9.155 51.668 -14.056 1.00 18.37 157 ASP B O 1
ATOM 1924 N N . GLY B 1 13 ? -7.490 53.043 -13.451 1.00 19.62 158 GLY B N 1
ATOM 1925 C CA . GLY B 1 13 ? -7.272 52.391 -12.157 1.00 16.69 158 GLY B CA 1
ATOM 1926 C C . GLY B 1 13 ? -6.134 51.376 -12.104 1.00 21.23 158 GLY B C 1
ATOM 1927 O O . GLY B 1 13 ? -5.817 50.879 -11.027 1.00 20.67 158 GLY B O 1
ATOM 1928 N N . LEU B 1 14 ? -5.521 51.065 -13.248 1.00 17.92 159 LEU B N 1
ATOM 1929 C CA . LEU B 1 14 ? -4.403 50.100 -13.288 1.00 23.23 159 LEU B CA 1
ATOM 1930 C C . LEU B 1 14 ? -3.186 50.577 -12.469 1.00 16.71 159 LEU B C 1
ATOM 1931 O O . LEU B 1 14 ? -2.719 51.701 -12.643 1.00 13.68 159 LEU B O 1
ATOM 1936 N N . ARG B 1 15 ? -2.708 49.718 -11.570 1.00 17.05 160 ARG B N 1
ATOM 1937 C CA . ARG B 1 15 ? -1.591 50.056 -10.673 1.00 13.21 160 ARG B CA 1
ATOM 1938 C C . ARG B 1 15 ? -0.280 49.503 -11.198 1.00 14.59 160 ARG B C 1
ATOM 1939 O O . ARG B 1 15 ? -0.272 48.436 -11.796 1.00 10.80 160 ARG B O 1
ATOM 1947 N N . PRO B 1 16 ? 0.851 50.222 -10.971 1.00 17.65 161 PRO B N 1
ATOM 1948 C CA . PRO B 1 16 ? 2.162 49.626 -11.291 1.00 17.90 161 PRO B CA 1
ATOM 1949 C C . PRO B 1 16 ? 2.393 48.242 -10.661 1.00 12.29 161 PRO B C 1
ATOM 1950 O O . PRO B 1 16 ? 3.024 47.385 -11.299 1.00 14.89 161 PRO B O 1
ATOM 1954 N N . MET B 1 17 ? 1.886 48.015 -9.442 1.00 13.96 162 MET B N 1
ATOM 1955 C CA . MET B 1 17 ? 2.015 46.689 -8.792 1.00 13.93 162 MET B CA 1
ATOM 1956 C C . MET B 1 17 ? 1.315 45.558 -9.571 1.00 19.80 162 MET B C 1
ATOM 1957 O O . MET B 1 17 ? 1.690 44.383 -9.442 1.00 17.94 162 MET B O 1
ATOM 1962 N N . GLU B 1 18 ? 0.332 45.924 -10.397 1.00 15.34 163 GLU B N 1
ATOM 1963 C CA . GLU B 1 18 ? -0.314 44.987 -11.325 1.00 18.69 163 GLU B CA 1
ATOM 1964 C C . GLU B 1 18 ? 0.436 44.974 -12.660 1.00 16.49 163 GLU B C 1
ATOM 1965 O O . GLU B 1 18 ? 0.791 43.915 -13.181 1.00 20.35 163 GLU B O 1
ATOM 1971 N N . GLN B 1 19 ? 0.666 46.164 -13.211 1.00 15.40 164 GLN B N 1
ATOM 1972 C CA . GLN B 1 19 ? 1.196 46.310 -14.565 1.00 16.13 164 GLN B CA 1
ATOM 1973 C C . GLN B 1 19 ? 2.562 45.639 -14.738 1.00 16.16 164 GLN B C 1
ATOM 1974 O O . GLN B 1 19 ? 2.842 45.027 -15.773 1.00 14.73 164 GLN B O 1
ATOM 1980 N N . TYR B 1 20 ? 3.384 45.709 -13.692 1.00 15.05 165 TYR B N 1
ATOM 1981 C CA . TYR B 1 20 ? 4.756 45.201 -13.743 1.00 15.47 165 TYR B CA 1
ATOM 1982 C C . TYR B 1 20 ? 5.008 43.913 -12.964 1.00 16.36 165 TYR B C 1
ATOM 1983 O O . TYR B 1 20 ? 6.145 43.460 -12.893 1.00 16.54 165 TYR B O 1
ATOM 1992 N N . ALA B 1 21 ? 3.945 43.332 -12.413 1.00 16.93 166 ALA B N 1
ATOM 1993 C CA . ALA B 1 21 ? 3.992 42.056 -11.691 1.00 16.96 166 ALA B CA 1
ATOM 1994 C C . ALA B 1 21 ? 4.455 40.912 -12.591 1.00 17.95 166 ALA B C 1
ATOM 1995 O O . ALA B 1 21 ? 4.098 40.883 -13.765 1.00 17.10 166 ALA B O 1
ATOM 1997 N N . ARG B 1 22 ? 5.269 39.997 -12.064 1.00 13.64 167 ARG B N 1
ATOM 1998 C CA . ARG B 1 22 ? 5.556 38.753 -12.783 1.00 12.45 167 ARG B CA 1
ATOM 1999 C C . ARG B 1 22 ? 4.332 37.822 -12.659 1.00 16.99 167 ARG B C 1
ATOM 2000 O O . ARG B 1 22 ? 3.892 37.537 -11.541 1.00 18.07 167 ARG B O 1
ATOM 2008 N N . PRO B 1 23 ? 3.806 37.318 -13.798 1.00 17.89 168 PRO B N 1
ATOM 2009 C CA . PRO B 1 23 ? 2.640 36.427 -13.730 1.00 20.29 168 PRO B CA 1
ATOM 2010 C C . PRO B 1 23 ? 3.038 35.060 -13.172 1.00 18.44 168 PRO B C 1
ATOM 2011 O O . PRO B 1 23 ? 4.200 34.674 -13.248 1.00 15.05 168 PRO B O 1
ATOM 2015 N N . TRP B 1 24 ? 2.091 34.347 -12.585 1.00 20.56 169 TRP B N 1
ATOM 2016 C CA . TRP B 1 24 ? 2.384 33.027 -12.030 1.00 23.66 169 TRP B CA 1
ATOM 2017 C C . TRP B 1 24 ? 1.346 32.019 -12.529 1.00 25.46 169 TRP B C 1
ATOM 2018 O O . TRP B 1 24 ? 0.453 32.395 -13.283 1.00 27.80 169 TRP B O 1
ATOM 2029 N N . SER B 1 25 ? 1.471 30.750 -12.134 1.00 27.52 170 SER B N 1
ATOM 2030 C CA . SER B 1 25 ? 0.657 29.670 -12.722 1.00 30.35 170 SER B CA 1
ATOM 2031 C C . SER B 1 25 ? -0.845 29.801 -12.452 1.00 34.55 170 SER B C 1
ATOM 2032 O O . SER B 1 25 ? -1.659 29.383 -13.272 1.00 37.57 170 SER B O 1
ATOM 2035 N N . GLY B 1 26 ? -1.194 30.392 -11.312 1.00 32.64 171 GLY B N 1
ATOM 2036 C CA . GLY B 1 26 ? -2.580 30.500 -10.874 1.00 35.60 171 GLY B CA 1
ATOM 2037 C C . GLY B 1 26 ? -2.995 29.321 -10.012 1.00 36.09 171 GLY B C 1
ATOM 2038 O O . GLY B 1 26 ? -4.019 29.370 -9.336 1.00 39.14 171 GLY B O 1
ATOM 2039 N N . ALA B 1 27 ? -2.181 28.267 -10.032 1.00 39.23 172 ALA B N 1
ATOM 2040 C CA . ALA B 1 27 ? -2.500 26.990 -9.398 1.00 36.60 172 ALA B CA 1
ATOM 2041 C C . ALA B 1 27 ? -2.403 27.019 -7.881 1.00 38.26 172 ALA B C 1
ATOM 2042 O O . ALA B 1 27 ? -1.573 27.730 -7.305 1.00 33.89 172 ALA B O 1
ATOM 2044 N N . ARG B 1 28 ? -3.261 26.222 -7.250 1.00 38.51 173 ARG B N 1
ATOM 2045 C CA . ARG B 1 28 ? -3.266 26.037 -5.809 1.00 38.48 173 ARG B CA 1
ATOM 2046 C C . ARG B 1 28 ? -1.944 25.414 -5.369 1.00 35.80 173 ARG B C 1
ATOM 2047 O O . ARG B 1 28 ? -1.370 24.578 -6.084 1.00 36.40 173 ARG B O 1
ATOM 2055 N N . GLY B 1 29 ? -1.449 25.837 -4.207 1.00 31.04 174 GLY B N 1
ATOM 2056 C CA . GLY B 1 29 ? -0.216 25.281 -3.658 1.00 29.02 174 GLY B CA 1
ATOM 2057 C C . GLY B 1 29 ? 0.612 26.262 -2.846 1.00 30.10 174 GLY B C 1
ATOM 2058 O O . GLY B 1 29 ? 0.262 27.436 -2.711 1.00 28.66 174 GLY B O 1
ATOM 2059 N N . THR B 1 30 ? 1.720 25.770 -2.308 1.00 27.45 175 THR B N 1
ATOM 2060 C CA . THR B 1 30 ? 2.595 26.576 -1.466 1.00 27.45 175 THR B CA 1
ATOM 2061 C C . THR B 1 30 ? 3.503 27.467 -2.331 1.00 24.11 175 THR B C 1
ATOM 2062 O O . THR B 1 30 ? 4.177 27.000 -3.260 1.00 20.58 175 THR B O 1
ATOM 2066 N N . ARG B 1 31 ? 3.489 28.758 -2.015 1.00 20.18 176 ARG B N 1
ATOM 2067 C CA . ARG B 1 31 ? 4.246 29.743 -2.762 1.00 21.65 176 ARG B CA 1
ATOM 2068 C C . ARG B 1 31 ? 5.258 30.454 -1.875 1.00 17.30 176 ARG B C 1
ATOM 2069 O O . ARG B 1 31 ? 5.102 30.537 -0.657 1.00 18.89 176 ARG B O 1
ATOM 2077 N N . VAL B 1 32 ? 6.291 30.977 -2.513 1.00 17.74 177 VAL B N 1
ATOM 2078 C CA . VAL B 1 32 ? 7.384 31.642 -1.829 1.00 16.40 177 VAL B CA 1
ATOM 2079 C C . VAL B 1 32 ? 7.836 32.795 -2.732 1.00 17.60 177 VAL B C 1
ATOM 2080 O O . VAL B 1 32 ? 7.754 32.682 -3.946 1.00 14.05 177 VAL B O 1
ATOM 2084 N N . ALA B 1 33 ? 8.227 33.928 -2.153 1.00 11.93 178 ALA B N 1
ATOM 2085 C CA . ALA B 1 33 ? 8.914 34.945 -2.947 1.00 11.94 178 ALA B CA 1
ATOM 2086 C C . ALA B 1 33 ? 10.316 35.121 -2.377 1.00 13.02 178 ALA B C 1
ATOM 2087 O O . ALA B 1 33 ? 10.544 34.985 -1.155 1.00 9.87 178 ALA B O 1
ATOM 2089 N N . ILE B 1 34 ? 11.270 35.333 -3.272 1.00 11.99 179 ILE B N 1
ATOM 2090 C CA . ILE B 1 34 ? 12.659 35.499 -2.874 1.00 14.14 179 ILE B CA 1
ATOM 2091 C C . ILE B 1 34 ? 13.136 36.772 -3.530 1.00 10.23 179 ILE B C 1
ATOM 2092 O O . ILE B 1 34 ? 13.079 36.886 -4.753 1.00 10.45 179 ILE B O 1
ATOM 2097 N N . VAL B 1 35 ? 13.534 37.743 -2.703 1.00 10.02 180 VAL B N 1
ATOM 2098 C CA . VAL B 1 35 ? 14.043 39.051 -3.157 1.00 13.93 180 VAL B CA 1
ATOM 2099 C C . VAL B 1 35 ? 15.563 39.172 -2.982 1.00 16.17 180 VAL B C 1
ATOM 2100 O O . VAL B 1 35 ? 16.069 39.023 -1.874 1.00 17.74 180 VAL B O 1
ATOM 2104 N N . VAL B 1 36 ? 16.281 39.435 -4.074 1.00 14.56 181 VAL B N 1
ATOM 2105 C CA . VAL B 1 36 ? 17.725 39.655 -3.994 1.00 11.95 181 VAL B CA 1
ATOM 2106 C C . VAL B 1 36 ? 17.957 41.141 -4.272 1.00 18.89 181 VAL B C 1
ATOM 2107 O O . VAL B 1 36 ? 17.645 41.646 -5.355 1.00 15.33 181 VAL B O 1
ATOM 2111 N N . GLY B 1 37 ? 18.465 41.839 -3.263 1.00 12.98 182 GLY B N 1
ATOM 2112 C CA . GLY B 1 37 ? 18.649 43.280 -3.347 1.00 13.35 182 GLY B CA 1
ATOM 2113 C C . GLY B 1 37 ? 20.088 43.644 -3.645 1.00 12.19 182 GLY B C 1
ATOM 2114 O O . GLY B 1 37 ? 20.958 42.775 -3.807 1.00 13.61 182 GLY B O 1
ATOM 2115 N N . GLY B 1 38 ? 20.328 44.945 -3.741 1.00 14.85 183 GLY B N 1
ATOM 2116 C CA . GLY B 1 38 ? 21.657 45.461 -3.977 1.00 20.30 183 GLY B CA 1
ATOM 2117 C C . GLY B 1 38 ? 22.074 45.603 -5.424 1.00 19.17 183 GLY B C 1
ATOM 2118 O O . GLY B 1 38 ? 23.231 45.943 -5.699 1.00 17.67 183 GLY B O 1
ATOM 2119 N N . LEU B 1 39 ? 21.153 45.374 -6.361 1.00 16.31 184 LEU B N 1
ATOM 2120 C CA . LEU B 1 39 ? 21.505 45.516 -7.777 1.00 14.38 184 LEU B CA 1
ATOM 2121 C C . LEU B 1 39 ? 21.852 46.961 -8.128 1.00 16.59 184 LEU B C 1
ATOM 2122 O O . LEU B 1 39 ? 21.203 47.889 -7.655 1.00 17.27 184 LEU B O 1
ATOM 2127 N N . GLY B 1 40 ? 22.899 47.128 -8.934 1.00 14.18 185 GLY B N 1
ATOM 2128 C CA . GLY B 1 40 ? 23.436 48.445 -9.264 1.00 17.39 185 GLY B CA 1
ATOM 2129 C C . GLY B 1 40 ? 24.652 48.867 -8.444 1.00 18.21 185 GLY B C 1
ATOM 2130 O O . GLY B 1 40 ? 25.390 49.768 -8.848 1.00 13.65 185 GLY B O 1
ATOM 2131 N N . LEU B 1 41 ? 24.860 48.236 -7.289 1.00 16.12 186 LEU B N 1
ATOM 2132 C CA . LEU B 1 41 ? 25.988 48.597 -6.411 1.00 16.14 186 LEU B CA 1
ATOM 2133 C C . LEU B 1 41 ? 27.336 48.118 -6.950 1.00 18.19 186 LEU B C 1
ATOM 2134 O O . LEU B 1 41 ? 28.316 48.881 -7.006 1.00 17.72 186 LEU B O 1
ATOM 2139 N N . SER B 1 42 ? 27.381 46.853 -7.353 1.00 16.83 187 SER B N 1
ATOM 2140 C CA . SER B 1 42 ? 28.555 46.296 -8.006 1.00 16.57 187 SER B CA 1
ATOM 2141 C C . SER B 1 42 ? 28.166 45.903 -9.429 1.00 20.33 187 SER B C 1
ATOM 2142 O O . SER B 1 42 ? 27.177 45.188 -9.618 1.00 13.65 187 SER B O 1
ATOM 2145 N N . GLN B 1 43 ? 28.934 46.369 -10.415 1.00 18.50 188 GLN B N 1
ATOM 2146 C CA . GLN B 1 43 ? 28.631 46.106 -11.827 1.00 17.01 188 GLN B CA 1
ATOM 2147 C C . GLN B 1 43 ? 28.822 44.648 -12.191 1.00 20.86 188 GLN B C 1
ATOM 2148 O O . GLN B 1 43 ? 27.959 44.065 -12.849 1.00 19.70 188 GLN B O 1
ATOM 2154 N N . THR B 1 44 ? 29.935 44.054 -11.752 1.00 22.82 189 THR B N 1
ATOM 2155 C CA . THR B 1 44 ? 30.191 42.619 -11.975 1.00 20.20 189 THR B CA 1
ATOM 2156 C C . THR B 1 44 ? 29.212 41.747 -11.184 1.00 19.14 189 THR B C 1
ATOM 2157 O O . THR B 1 44 ? 28.770 40.710 -11.680 1.00 16.33 189 THR B O 1
ATOM 2161 N N . GLY B 1 45 ? 28.866 42.192 -9.972 1.00 18.26 190 GLY B N 1
ATOM 2162 C CA . GLY B 1 45 ? 27.894 41.497 -9.110 1.00 13.63 190 GLY B CA 1
ATOM 2163 C C . GLY B 1 45 ? 26.461 41.537 -9.613 1.00 11.19 190 GLY B C 1
ATOM 2164 O O . GLY B 1 45 ? 25.736 40.535 -9.524 1.00 14.17 190 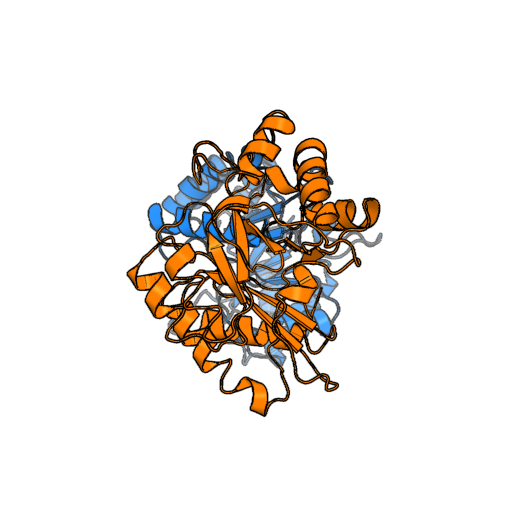GLY B O 1
ATOM 2165 N N . SER B 1 46 ? 26.043 42.687 -10.139 1.00 15.85 191 SER B N 1
ATOM 2166 C CA . SER B 1 46 ? 24.708 42.834 -10.733 1.00 14.96 191 SER B CA 1
ATOM 2167 C C . SER B 1 46 ? 24.575 41.962 -11.974 1.00 16.75 191 SER B C 1
ATOM 2168 O O . SER B 1 46 ? 23.550 41.310 -12.153 1.00 9.44 191 SER B O 1
ATOM 2171 N N . GLN B 1 47 ? 25.630 41.927 -12.797 1.00 13.84 192 GLN B N 1
ATOM 2172 C CA . GLN B 1 47 ? 25.658 41.072 -13.991 1.00 14.88 192 GLN B CA 1
ATOM 2173 C C . GLN B 1 47 ? 25.507 39.593 -13.643 1.00 15.51 192 GLN B C 1
ATOM 2174 O O . GLN B 1 47 ? 24.694 38.893 -14.248 1.00 13.27 192 GLN B O 1
ATOM 2180 N N . LYS B 1 48 ? 26.279 39.131 -12.662 1.00 14.83 193 LYS B N 1
ATOM 2181 C CA . LYS B 1 48 ? 26.206 37.759 -12.161 1.00 14.05 193 LYS B CA 1
ATOM 2182 C C . LYS B 1 48 ? 24.831 37.381 -11.596 1.00 14.00 193 LYS B C 1
ATOM 2183 O O . LYS B 1 48 ? 24.332 36.267 -11.819 1.00 13.94 193 LYS B O 1
ATOM 2189 N N . ALA B 1 49 ? 24.230 38.306 -10.855 1.00 15.50 194 ALA B N 1
ATOM 2190 C CA . ALA B 1 49 ? 22.887 38.121 -10.302 1.00 13.01 194 ALA B CA 1
ATOM 2191 C C . ALA B 1 49 ? 21.872 37.823 -11.415 1.00 10.83 194 ALA B C 1
ATOM 2192 O O . ALA B 1 49 ? 21.173 36.800 -11.366 1.00 14.82 194 ALA B O 1
ATOM 2194 N N . ILE B 1 50 ? 21.829 38.687 -12.430 1.00 16.24 195 ILE B N 1
ATOM 2195 C CA A ILE B 1 50 ? 20.964 38.545 -13.615 0.50 17.12 195 ILE B CA 1
ATOM 2196 C CA B ILE B 1 50 ? 20.889 38.498 -13.526 0.50 15.16 195 ILE B CA 1
ATOM 2197 C C . ILE B 1 50 ? 21.211 37.211 -14.314 1.00 19.30 195 ILE B C 1
ATOM 2198 O O . ILE B 1 50 ? 20.289 36.514 -14.748 1.00 22.03 195 ILE B O 1
ATOM 2207 N N . ARG B 1 51 ? 22.494 36.872 -14.430 1.00 16.64 196 ARG B N 1
ATOM 2208 C CA A ARG B 1 51 ? 22.930 35.686 -15.162 0.50 15.29 196 ARG B CA 1
ATOM 2209 C CA B ARG B 1 51 ? 22.937 35.682 -15.163 0.50 15.24 196 ARG B CA 1
ATOM 2210 C C . ARG B 1 51 ? 22.463 34.376 -14.521 1.00 14.99 196 ARG B C 1
ATOM 2211 O O . ARG B 1 51 ? 21.924 33.499 -15.200 1.00 20.22 196 ARG B O 1
ATOM 2226 N N . ASP B 1 52 ? 22.673 34.243 -13.213 1.00 15.11 197 ASP B N 1
ATOM 2227 C CA . ASP B 1 52 ? 22.430 32.974 -12.540 1.00 17.93 197 ASP B CA 1
ATOM 2228 C C . ASP B 1 52 ? 21.088 32.818 -11.837 1.00 18.71 197 ASP B C 1
ATOM 2229 O O . ASP B 1 52 ? 20.645 31.700 -11.630 1.00 21.55 197 ASP B O 1
ATOM 2234 N N . LEU B 1 53 ? 20.436 33.921 -11.481 1.00 15.85 198 LEU B N 1
ATOM 2235 C CA . LEU B 1 53 ? 19.159 33.823 -10.764 1.00 11.53 198 LEU B CA 1
ATOM 2236 C C . LEU B 1 53 ? 18.036 33.562 -11.769 1.00 15.98 198 LEU B C 1
ATOM 2237 O O . LEU B 1 53 ? 17.998 34.182 -12.833 1.00 16.86 198 LEU B O 1
ATOM 2242 N N . PRO B 1 54 ? 17.137 32.618 -11.453 1.00 20.18 199 PRO B N 1
ATOM 2243 C CA . PRO B 1 54 ? 15.960 32.389 -12.295 1.00 18.74 199 PRO B CA 1
ATOM 2244 C C . PRO B 1 54 ? 15.010 33.577 -12.235 1.00 19.21 199 PRO B C 1
ATOM 2245 O O . PRO B 1 54 ? 14.964 34.256 -11.201 1.00 17.11 199 PRO B O 1
ATOM 2249 N N . PRO B 1 55 ? 14.294 33.868 -13.348 1.00 15.28 200 PRO B N 1
ATOM 2250 C CA . PRO B 1 55 ? 13.389 35.029 -13.418 1.00 11.05 200 PRO B CA 1
ATOM 2251 C C . PRO B 1 55 ? 12.273 35.109 -12.365 1.00 12.57 200 PRO B C 1
ATOM 2252 O O . PRO B 1 55 ? 11.717 36.178 -12.148 1.00 16.37 200 PRO B O 1
ATOM 2256 N N . GLU B 1 56 ? 11.978 33.992 -11.717 1.00 7.10 201 GLU B N 1
ATOM 2257 C CA . GLU B 1 56 ? 11.022 33.942 -10.611 1.00 17.14 201 GLU B CA 1
ATOM 2258 C C . GLU B 1 56 ? 11.535 34.694 -9.370 1.00 14.50 201 GLU B C 1
ATOM 2259 O O . GLU B 1 56 ? 10.755 35.076 -8.506 1.00 15.78 201 GLU B O 1
ATOM 2265 N N . VAL B 1 57 ? 12.849 34.912 -9.296 1.00 18.11 202 VAL B N 1
ATOM 2266 C CA . VAL B 1 57 ? 13.452 35.705 -8.206 1.00 10.08 202 VAL B CA 1
ATOM 2267 C C . VAL B 1 57 ? 13.219 37.208 -8.421 1.00 14.16 202 VAL B C 1
ATOM 2268 O O . VAL B 1 57 ? 13.516 37.763 -9.486 1.00 12.91 202 VAL B O 1
ATOM 2272 N N . THR B 1 58 ? 12.650 37.858 -7.410 1.00 7.17 203 THR B N 1
ATOM 2273 C CA . THR B 1 58 ? 12.423 39.304 -7.458 1.00 7.96 203 THR B CA 1
ATOM 2274 C C . THR B 1 58 ? 13.745 40.047 -7.194 1.00 10.18 203 THR B C 1
ATOM 2275 O O . THR B 1 58 ? 14.482 39.696 -6.275 1.00 12.16 203 THR B O 1
ATOM 2279 N N . LEU B 1 59 ? 14.038 41.064 -8.003 1.00 12.66 204 LEU B N 1
ATOM 2280 C CA . LEU B 1 59 ? 15.286 41.836 -7.859 1.00 11.53 204 LEU B CA 1
ATOM 2281 C C . LEU B 1 59 ? 15.063 43.203 -7.223 1.00 12.35 204 LEU B C 1
ATOM 2282 O O . LEU B 1 59 ? 14.227 43.964 -7.676 1.00 12.40 204 LEU B O 1
ATOM 2287 N N . GLY B 1 60 ? 15.828 43.512 -6.178 1.00 10.57 205 GLY B N 1
ATOM 2288 C CA . GLY B 1 60 ? 15.794 44.835 -5.578 1.00 10.90 205 GLY B CA 1
ATOM 2289 C C . GLY B 1 60 ? 16.921 45.664 -6.138 1.00 14.16 205 GLY B C 1
ATOM 2290 O O . GLY B 1 60 ? 18.080 45.235 -6.108 1.00 11.38 205 GLY B O 1
ATOM 2291 N N . PHE B 1 61 ? 16.584 46.846 -6.651 1.00 14.00 206 PHE B N 1
ATOM 2292 C CA . PHE B 1 61 ? 17.556 47.766 -7.259 1.00 13.16 206 PHE B CA 1
ATOM 2293 C C . PHE B 1 61 ? 17.874 48.897 -6.303 1.00 14.69 206 PHE B C 1
ATOM 2294 O O . PHE B 1 61 ? 16.980 49.650 -5.900 1.00 11.22 206 PHE B O 1
ATOM 2302 N N . ALA B 1 62 ? 19.151 49.017 -5.953 1.00 13.47 207 ALA B N 1
ATOM 2303 C CA . ALA B 1 62 ? 19.604 50.069 -5.052 1.00 14.04 207 ALA B CA 1
ATOM 2304 C C . ALA B 1 62 ? 19.434 51.426 -5.708 1.00 13.31 207 ALA B C 1
ATOM 2305 O O . ALA B 1 62 ? 19.929 51.657 -6.813 1.00 16.24 207 ALA B O 1
ATOM 2307 N N . ALA B 1 63 ? 18.711 52.316 -5.027 1.00 20.41 208 ALA B N 1
ATOM 2308 C CA . ALA B 1 63 ? 18.575 53.718 -5.435 1.00 19.37 208 ALA B CA 1
ATOM 2309 C C . ALA B 1 63 ? 19.922 54.422 -5.692 1.00 20.36 208 ALA B C 1
ATOM 2310 O O . ALA B 1 63 ? 20.035 55.208 -6.617 1.00 17.63 208 ALA B O 1
ATOM 2312 N N . SER B 1 64 ? 20.941 54.135 -4.887 1.00 24.67 209 SER B N 1
ATOM 2313 C CA . SER B 1 64 ? 22.268 54.733 -5.101 1.00 26.02 209 SER B CA 1
ATOM 2314 C C . SER B 1 64 ? 23.188 53.931 -6.042 1.00 25.67 209 SER B C 1
ATOM 2315 O O . SER B 1 64 ? 24.400 54.157 -6.070 1.00 31.30 209 SER B O 1
ATOM 2318 N N . GLY B 1 65 ? 22.619 53.005 -6.812 1.00 24.55 210 GLY B N 1
ATOM 2319 C CA . GLY B 1 65 ? 23.403 52.140 -7.697 1.00 19.16 210 GLY B CA 1
ATOM 2320 C C . GLY B 1 65 ? 23.690 52.768 -9.049 1.00 16.61 210 GLY B C 1
ATOM 2321 O O . GLY B 1 65 ? 23.175 53.835 -9.361 1.00 17.00 210 GLY B O 1
ATOM 2322 N N . ASN B 1 66 ? 24.515 52.104 -9.857 1.00 16.47 211 ASN B N 1
ATOM 2323 C CA . ASN B 1 66 ? 24.897 52.626 -11.169 1.00 12.57 211 ASN B CA 1
ATOM 2324 C C . ASN B 1 66 ? 24.408 51.756 -12.312 1.00 11.45 211 ASN B C 1
ATOM 2325 O O . ASN B 1 66 ? 24.190 50.556 -12.125 1.00 13.50 211 ASN B O 1
ATOM 2330 N N . SER B 1 67 ? 24.253 52.377 -13.489 1.00 15.33 212 SER B N 1
ATOM 2331 C CA . SER B 1 67 ? 23.753 51.715 -14.701 1.00 17.79 212 SER B CA 1
ATOM 2332 C C . SER B 1 67 ? 22.412 51.003 -14.471 1.00 12.40 212 SER B C 1
ATOM 2333 O O . SER B 1 67 ? 22.149 49.932 -15.026 1.00 13.18 212 SER B O 1
ATOM 2336 N N . LEU B 1 68 ? 21.563 51.620 -13.656 1.00 14.24 213 LEU B N 1
ATOM 2337 C CA . LEU B 1 68 ? 20.294 51.025 -13.242 1.00 18.48 213 LEU B CA 1
ATOM 2338 C C . LEU B 1 68 ? 19.371 50.723 -14.417 1.00 13.25 213 LEU B C 1
ATOM 2339 O O . LEU B 1 68 ? 18.756 49.666 -14.455 1.00 15.11 213 LEU B O 1
ATOM 2344 N N . GLN B 1 69 ? 19.311 51.644 -15.376 1.00 18.41 214 GLN B N 1
ATOM 2345 C CA . GLN B 1 69 ? 18.531 51.473 -16.603 1.00 20.88 214 GLN B CA 1
ATOM 2346 C C . GLN B 1 69 ? 18.944 50.216 -17.372 1.00 19.57 214 GLN B C 1
ATOM 2347 O O . GLN B 1 69 ? 18.092 49.435 -17.790 1.00 14.30 214 GLN B O 1
ATOM 2353 N N . ARG B 1 70 ? 20.252 50.028 -17.546 1.00 15.55 215 ARG B N 1
ATOM 2354 C CA . ARG B 1 70 ? 20.786 48.866 -18.251 1.00 13.39 215 ARG B CA 1
ATOM 2355 C C . ARG B 1 70 ? 20.398 47.549 -17.573 1.00 9.75 215 ARG B C 1
ATOM 2356 O O . ARG B 1 70 ? 19.965 46.598 -18.238 1.00 14.73 215 ARG B O 1
ATOM 2364 N N . TRP B 1 71 ? 20.580 47.483 -16.256 1.00 10.58 216 TRP B N 1
ATOM 2365 C CA . TRP B 1 71 ? 20.242 46.286 -15.511 1.00 10.98 216 TRP B CA 1
ATOM 2366 C C . TRP B 1 71 ? 18.725 46.037 -15.421 1.00 9.90 216 TRP B C 1
ATOM 2367 O O . TRP B 1 71 ? 18.305 44.881 -15.449 1.00 13.47 216 TRP B O 1
ATOM 2378 N N . MET B 1 72 ? 17.930 47.106 -15.342 1.00 13.51 217 MET B N 1
ATOM 2379 C CA A MET B 1 72 ? 16.457 46.970 -15.389 0.50 14.69 217 MET B CA 1
ATOM 2380 C CA B MET B 1 72 ? 16.466 47.007 -15.391 0.50 20.85 217 MET B CA 1
ATOM 2381 C C . MET B 1 72 ? 16.011 46.368 -16.713 1.00 16.01 217 MET B C 1
ATOM 2382 O O . MET B 1 72 ? 15.175 45.468 -16.735 1.00 15.69 217 MET B O 1
ATOM 2391 N N . GLN B 1 73 ? 16.572 46.854 -17.815 1.00 17.12 218 GLN B N 1
ATOM 2392 C CA . GLN B 1 73 ? 16.241 46.324 -19.134 1.00 20.32 218 GLN B CA 1
ATOM 2393 C C . GLN B 1 73 ? 16.595 44.846 -19.263 1.00 17.14 218 GLN B C 1
ATOM 2394 O O . GLN B 1 73 ? 15.785 44.068 -19.764 1.00 15.20 218 GLN B O 1
ATOM 2400 N N . ASP B 1 74 ? 17.777 44.455 -18.778 1.00 12.32 219 ASP B N 1
ATOM 2401 C CA . ASP B 1 74 ? 18.179 43.050 -18.752 1.00 12.86 219 ASP B CA 1
ATOM 2402 C C . ASP B 1 74 ? 17.254 42.181 -17.912 1.00 13.48 219 ASP B C 1
ATOM 2403 O O . ASP B 1 74 ? 16.849 41.103 -18.351 1.00 15.30 219 ASP B O 1
ATOM 2408 N N . ALA B 1 75 ? 16.926 42.652 -16.711 1.00 11.24 220 ALA B N 1
ATOM 2409 C CA . ALA B 1 75 ? 16.069 41.912 -15.791 1.00 12.20 220 ALA B CA 1
ATOM 2410 C C . ALA B 1 75 ? 14.637 41.745 -16.324 1.00 14.95 220 ALA B C 1
ATOM 2411 O O . ALA B 1 75 ? 14.059 40.654 -16.223 1.00 20.14 220 ALA B O 1
ATOM 2413 N N . ARG B 1 76 ? 14.082 42.817 -16.889 1.00 13.96 221 ARG B N 1
ATOM 2414 C CA . ARG B 1 76 ? 12.726 42.787 -17.463 1.00 18.06 221 ARG B CA 1
ATOM 2415 C C . ARG B 1 76 ? 12.610 41.920 -18.717 1.00 23.45 221 ARG B C 1
ATOM 2416 O O . ARG B 1 76 ? 11.562 41.322 -18.948 1.00 29.21 221 ARG B O 1
ATOM 2424 N N . ARG B 1 77 ? 13.692 41.841 -19.497 1.00 19.52 222 ARG B N 1
ATOM 2425 C CA A ARG B 1 77 ? 13.711 41.002 -20.692 0.50 19.16 222 ARG B CA 1
ATOM 2426 C CA B ARG B 1 77 ? 13.783 40.994 -20.695 0.50 17.43 222 ARG B CA 1
ATOM 2427 C C . ARG B 1 77 ? 13.690 39.521 -20.320 1.00 17.35 222 ARG B C 1
ATOM 2428 O O . ARG B 1 77 ? 13.022 38.728 -20.978 1.00 18.99 222 ARG B O 1
ATOM 2443 N N . GLU B 1 78 ? 14.393 39.165 -19.249 1.00 16.29 223 GLU B N 1
ATOM 2444 C CA . GLU B 1 78 ? 14.404 37.804 -18.732 1.00 18.27 223 GLU B CA 1
ATOM 2445 C C . GLU B 1 78 ? 13.137 37.485 -17.927 1.00 16.34 223 GLU B C 1
ATOM 2446 O O . GLU B 1 78 ? 12.828 36.322 -17.716 1.00 24.13 223 GLU B O 1
ATOM 2452 N N . GLY B 1 79 ? 12.407 38.514 -17.497 1.00 17.51 224 GLY B N 1
ATOM 2453 C CA . GLY B 1 79 ? 11.099 38.322 -16.860 1.00 18.88 224 GLY B CA 1
ATOM 2454 C C . GLY B 1 79 ? 11.016 38.494 -15.348 1.00 18.39 224 GLY B C 1
ATOM 2455 O O . GLY B 1 79 ? 9.990 38.153 -14.742 1.00 11.29 224 GLY B O 1
ATOM 2456 N N . HIS B 1 80 ? 12.080 39.025 -14.737 1.00 17.53 225 HIS B N 1
ATOM 2457 C CA . HIS B 1 80 ? 12.087 39.308 -13.297 1.00 16.06 225 HIS B CA 1
ATOM 2458 C C . HIS B 1 80 ? 11.125 40.419 -12.937 1.00 14.65 225 HIS B C 1
ATOM 2459 O O . HIS B 1 80 ? 11.004 41.398 -13.665 1.00 16.95 225 HIS B O 1
ATOM 2466 N N . GLU B 1 81 ? 10.460 40.261 -11.795 1.00 11.75 226 GLU B N 1
ATOM 2467 C CA . GLU B 1 81 ? 9.811 41.371 -11.134 1.00 11.14 226 GLU B CA 1
ATOM 2468 C C . GLU B 1 81 ? 10.883 42.205 -10.406 1.00 12.80 226 GLU B C 1
ATOM 2469 O O . GLU B 1 81 ? 11.888 41.666 -9.940 1.00 16.84 226 GLU B O 1
ATOM 2475 N N . ILE B 1 82 ? 10.666 43.518 -10.316 1.00 12.13 227 ILE B N 1
ATOM 2476 C CA . ILE B 1 82 ? 11.664 44.446 -9.807 1.00 14.65 227 ILE B CA 1
ATOM 2477 C C . ILE B 1 82 ? 11.090 45.333 -8.698 1.00 15.82 227 ILE B C 1
ATOM 2478 O O . ILE B 1 82 ? 9.925 45.711 -8.745 1.00 12.85 227 ILE B O 1
ATOM 2483 N N . LEU B 1 83 ? 11.908 45.584 -7.675 1.00 15.45 228 LEU B N 1
ATOM 2484 C CA . LEU B 1 83 ? 11.594 46.507 -6.594 1.00 15.36 228 LEU B CA 1
ATOM 2485 C C . LEU B 1 83 ? 12.661 47.595 -6.500 1.00 15.75 228 LEU B C 1
ATOM 2486 O O . LEU B 1 83 ? 13.848 47.343 -6.747 1.00 14.92 228 LEU B O 1
ATOM 2491 N N . LEU B 1 84 ? 12.245 48.796 -6.119 1.00 12.15 229 LEU B N 1
ATOM 2492 C CA . LEU B 1 84 ? 13.180 49.856 -5.823 1.00 17.30 229 LEU B CA 1
ATOM 2493 C C . LEU B 1 84 ? 13.579 49.766 -4.345 1.00 13.27 229 LEU B C 1
ATOM 2494 O O . LEU B 1 84 ? 12.730 49.726 -3.455 1.00 11.59 229 LEU B O 1
ATOM 2499 N N . GLN B 1 85 ? 14.876 49.725 -4.094 1.00 14.11 230 GLN B N 1
ATOM 2500 C CA . GLN B 1 85 ? 15.395 49.615 -2.731 1.00 16.86 230 GLN B CA 1
ATOM 2501 C C . GLN B 1 85 ? 15.824 51.021 -2.266 1.00 17.10 230 GLN B C 1
ATOM 2502 O O . GLN B 1 85 ? 16.710 51.623 -2.861 1.00 16.23 230 GLN B O 1
ATOM 2508 N N . ILE B 1 86 ? 15.186 51.514 -1.202 1.00 13.13 231 ILE B N 1
ATOM 2509 C CA . ILE B 1 86 ? 15.401 52.852 -0.653 1.00 15.92 231 ILE B CA 1
ATOM 2510 C C . ILE B 1 86 ? 16.119 52.767 0.716 1.00 15.60 231 ILE B C 1
ATOM 2511 O O . ILE B 1 86 ? 15.603 52.119 1.634 1.00 12.73 231 ILE B O 1
ATOM 2516 N N . PRO B 1 87 ? 17.292 53.433 0.864 1.00 16.39 232 PRO B N 1
ATOM 2517 C CA . PRO B 1 87 ? 17.966 53.453 2.175 1.00 15.65 232 PRO B CA 1
ATOM 2518 C C . PRO B 1 87 ? 17.243 54.338 3.208 1.00 16.47 232 PRO B C 1
ATOM 2519 O O . PRO B 1 87 ? 16.854 55.465 2.899 1.00 14.27 232 PRO B O 1
ATOM 2523 N N . LEU B 1 88 ? 17.047 53.799 4.411 1.00 17.56 233 LEU B N 1
ATOM 2524 C CA . LEU B 1 88 ? 16.380 54.498 5.519 1.00 18.99 233 LEU B CA 1
ATOM 2525 C C . LEU B 1 88 ? 17.339 54.534 6.708 1.00 19.45 233 LEU B C 1
ATOM 2526 O O . LEU B 1 88 ? 18.213 53.677 6.826 1.00 17.07 233 LEU B O 1
ATOM 2531 N N . GLU B 1 89 ? 17.199 55.545 7.560 1.00 17.72 234 GLU B N 1
ATOM 2532 C CA . GLU B 1 89 ? 18.207 55.815 8.601 1.00 18.17 234 GLU B CA 1
ATOM 2533 C C . GLU B 1 89 ? 18.352 54.659 9.596 1.00 14.68 234 GLU B C 1
ATOM 2534 O O . GLU B 1 89 ? 17.380 54.265 10.226 1.00 16.08 234 GLU B O 1
ATOM 2540 N N . PRO B 1 90 ? 19.568 54.100 9.717 1.00 18.89 235 PRO B N 1
ATOM 2541 C CA . PRO B 1 90 ? 19.822 53.061 10.711 1.00 21.01 235 PRO B CA 1
ATOM 2542 C C . PRO B 1 90 ? 20.153 53.667 12.078 1.00 26.68 235 PRO B C 1
ATOM 2543 O O . PRO B 1 90 ? 20.366 54.873 12.185 1.00 27.95 235 PRO B O 1
ATOM 2547 N N . PHE B 1 91 ? 20.197 52.833 13.111 1.00 29.20 236 PHE B N 1
ATOM 2548 C CA . PHE B 1 91 ? 20.717 53.261 14.402 1.00 29.39 236 PHE B CA 1
ATOM 2549 C C . PHE B 1 91 ? 22.206 53.497 14.270 1.00 33.98 236 PHE B C 1
ATOM 2550 O O . PHE B 1 91 ? 22.883 52.824 13.480 1.00 30.32 236 PHE B O 1
ATOM 2558 N N . GLY B 1 92 ? 22.702 54.469 15.030 1.00 35.16 237 GLY B N 1
ATOM 2559 C CA . GLY B 1 92 ? 24.111 54.827 15.027 1.00 43.06 237 GLY B CA 1
ATOM 2560 C C . GLY B 1 92 ? 24.555 55.549 13.770 1.00 46.24 237 GLY B C 1
ATOM 2561 O O . GLY B 1 92 ? 25.658 55.326 13.302 1.00 46.97 237 GLY B O 1
ATOM 2562 N N . TYR B 1 93 ? 23.623 56.319 13.205 1.00 47.80 238 TYR B N 1
ATOM 2563 C CA . TYR B 1 93 ? 23.878 57.282 12.145 1.00 52.38 238 TYR B CA 1
ATOM 2564 C C . TYR B 1 93 ? 24.265 58.669 12.680 1.00 53.79 238 TYR B C 1
ATOM 2565 O O . TYR B 1 93 ? 23.631 59.204 13.534 1.00 52.03 238 TYR B O 1
ATOM 2574 N N . PRO B 1 94 ? 25.316 59.264 12.150 1.00 57.18 239 PRO B N 1
ATOM 2575 C CA . PRO B 1 94 ? 25.584 59.281 10.719 1.00 57.82 239 PRO B CA 1
ATOM 2576 C C . PRO B 1 94 ? 26.901 58.699 10.585 1.00 61.64 239 PRO B C 1
ATOM 2577 O O . PRO B 1 94 ? 27.568 58.940 9.636 1.00 65.16 239 PRO B O 1
ATOM 2581 N N . GLY B 1 95 ? 27.262 57.950 11.611 1.00 62.52 240 GLY B N 1
ATOM 2582 C CA . GLY B 1 95 ? 28.292 56.964 11.545 1.00 62.61 240 GLY B CA 1
ATOM 2583 C C . GLY B 1 95 ? 27.909 55.697 10.833 1.00 63.24 240 GLY B C 1
ATOM 2584 O O . GLY B 1 95 ? 28.707 55.145 10.146 1.00 65.74 240 GLY B O 1
ATOM 2585 N N . THR B 1 96 ? 26.707 55.199 10.950 1.00 61.36 241 THR B N 1
ATOM 2586 C CA . THR B 1 96 ? 26.326 54.364 9.854 1.00 61.86 241 THR B CA 1
ATOM 2587 C C . THR B 1 96 ? 25.561 55.101 8.795 1.00 58.84 241 THR B C 1
ATOM 2588 O O . THR B 1 96 ? 24.433 55.432 9.002 1.00 57.55 241 THR B O 1
ATOM 2592 N N . ASN B 1 97 ? 26.228 55.408 7.683 1.00 57.10 242 ASN B N 1
ATOM 2593 C CA . ASN B 1 97 ? 25.623 56.244 6.656 1.00 54.32 242 ASN B CA 1
ATOM 2594 C C . ASN B 1 97 ? 25.561 55.472 5.336 1.00 52.01 242 ASN B C 1
ATOM 2595 O O . ASN B 1 97 ? 26.602 55.181 4.737 1.00 51.80 242 ASN B O 1
ATOM 2600 N N . PRO B 1 98 ? 24.339 55.103 4.895 1.00 47.89 243 PRO B N 1
ATOM 2601 C CA . PRO B 1 98 ? 24.163 54.480 3.578 1.00 42.56 243 PRO B CA 1
ATOM 2602 C C . PRO B 1 98 ? 24.339 55.483 2.427 1.00 41.73 243 PRO B C 1
ATOM 2603 O O . PRO B 1 98 ? 24.504 55.071 1.278 1.00 41.41 243 PRO B O 1
ATOM 2607 N N . GLY B 1 99 ? 24.299 56.779 2.739 1.00 38.18 244 GLY B N 1
ATOM 2608 C CA . GLY B 1 99 ? 24.595 57.821 1.760 1.00 41.84 244 GLY B CA 1
ATOM 2609 C C . GLY B 1 99 ? 23.613 58.978 1.705 1.00 43.92 244 GLY B C 1
ATOM 2610 O O . GLY B 1 99 ? 22.753 59.106 2.574 1.00 42.23 244 GLY B O 1
ATOM 2611 N N . PRO B 1 100 ? 23.741 59.835 0.671 1.00 44.88 245 PRO B N 1
ATOM 2612 C CA . PRO B 1 100 ? 22.942 61.055 0.480 1.00 46.52 245 PRO B CA 1
ATOM 2613 C C . PRO B 1 100 ? 21.463 60.799 0.192 1.00 45.84 245 PRO B C 1
ATOM 2614 O O . PRO B 1 100 ? 20.623 61.674 0.437 1.00 47.32 245 PRO B O 1
ATOM 2618 N N . ASP B 1 101 ? 21.160 59.612 -0.330 1.00 43.20 246 ASP B N 1
ATOM 2619 C CA . ASP B 1 101 ? 19.793 59.209 -0.650 1.00 39.56 246 ASP B CA 1
ATOM 2620 C C . ASP B 1 101 ? 18.996 58.752 0.577 1.00 31.49 246 ASP B C 1
ATOM 2621 O O . ASP B 1 101 ? 17.774 58.592 0.494 1.00 33.47 246 ASP B O 1
ATOM 2626 N N . THR B 1 102 ? 19.689 58.543 1.698 1.00 27.42 247 THR B N 1
ATOM 2627 C CA . THR B 1 102 ? 19.081 58.010 2.926 1.00 21.70 247 THR B CA 1
ATOM 2628 C C . THR B 1 102 ? 18.043 58.959 3.491 1.00 22.67 247 THR B C 1
ATOM 2629 O O . THR B 1 102 ? 18.320 60.143 3.708 1.00 23.32 247 THR B O 1
ATOM 2633 N N . LEU B 1 103 ? 16.845 58.420 3.702 1.00 20.26 248 LEU B N 1
ATOM 2634 C CA . LEU B 1 103 ? 15.757 59.145 4.340 1.00 22.51 248 LEU B CA 1
ATOM 2635 C C . LEU B 1 103 ? 16.053 59.177 5.831 1.00 24.12 248 LEU B C 1
ATOM 2636 O O . LEU B 1 103 ? 16.376 58.146 6.422 1.00 21.98 248 LEU B O 1
ATOM 2641 N N . LEU B 1 104 ? 15.964 60.365 6.425 1.00 22.14 249 LEU B N 1
ATOM 2642 C CA . LEU B 1 104 ? 16.364 60.561 7.814 1.00 25.55 249 LEU B CA 1
ATOM 2643 C C . LEU B 1 104 ? 15.153 60.786 8.693 1.00 21.70 249 LEU B C 1
ATOM 2644 O O . LEU B 1 104 ? 14.265 61.555 8.342 1.00 25.75 249 LEU B O 1
ATOM 2649 N N . ALA B 1 105 ? 15.118 60.096 9.833 1.00 23.57 250 ALA B N 1
ATOM 2650 C CA . ALA B 1 105 ? 14.020 60.209 10.790 1.00 25.14 250 ALA B CA 1
ATOM 2651 C C . ALA B 1 105 ? 13.779 61.636 11.293 1.00 31.32 250 ALA B C 1
ATOM 2652 O O . ALA B 1 105 ? 12.641 62.002 11.588 1.00 33.92 250 ALA B O 1
ATOM 2654 N N . GLY B 1 106 ? 14.842 62.438 11.354 1.00 30.25 251 GLY B N 1
ATOM 2655 C CA . GLY B 1 106 ? 14.756 63.819 11.849 1.00 36.57 251 GLY B CA 1
ATOM 2656 C C . GLY B 1 106 ? 14.573 64.919 10.812 1.00 36.87 251 GLY B C 1
ATOM 2657 O O . GLY B 1 106 ? 14.432 66.091 11.171 1.00 32.75 251 GLY B O 1
ATOM 2658 N N . ASP B 1 107 ? 14.582 64.556 9.531 1.00 33.93 252 ASP B N 1
ATOM 2659 C CA . ASP B 1 107 ? 14.398 65.530 8.455 1.00 34.77 252 ASP B CA 1
ATOM 2660 C C . ASP B 1 107 ? 12.917 65.861 8.252 1.00 34.06 252 ASP B C 1
ATOM 2661 O O . ASP B 1 107 ? 12.069 65.013 8.522 1.00 33.87 252 ASP B O 1
ATOM 2666 N N . PRO B 1 108 ? 12.604 67.106 7.812 1.00 35.42 253 PRO B N 1
ATOM 2667 C CA . PRO B 1 108 ? 11.225 67.467 7.442 1.00 32.07 253 PRO B CA 1
ATOM 2668 C C . PRO B 1 108 ? 10.660 66.534 6.368 1.00 33.56 253 PRO B C 1
ATOM 2669 O O . PRO B 1 108 ? 11.392 66.138 5.449 1.00 28.35 253 PRO B O 1
ATOM 2673 N N . ALA B 1 109 ? 9.379 66.189 6.501 1.00 25.49 254 ALA B N 1
ATOM 2674 C CA . ALA B 1 109 ? 8.687 65.288 5.571 1.00 27.73 254 ALA B CA 1
ATOM 2675 C C . ALA B 1 109 ? 8.939 65.586 4.088 1.00 28.26 254 ALA B C 1
ATOM 2676 O O . ALA B 1 109 ? 9.200 64.666 3.312 1.00 30.37 254 ALA B O 1
ATOM 2678 N N . LYS B 1 110 ? 8.892 66.863 3.700 1.00 30.76 255 LYS B N 1
ATOM 2679 C CA . LYS B 1 110 ? 9.097 67.233 2.294 1.00 30.52 255 LYS B CA 1
ATOM 2680 C C . LYS B 1 110 ? 10.513 66.908 1.774 1.00 25.87 255 LYS B C 1
ATOM 2681 O O . LYS B 1 110 ? 10.670 66.554 0.613 1.00 20.55 255 LYS B O 1
ATOM 2687 N N . VAL B 1 111 ? 11.519 66.995 2.642 1.00 23.68 256 VAL B N 1
ATOM 2688 C CA . VAL B 1 111 ? 12.899 66.641 2.287 1.00 24.89 256 VAL B CA 1
ATOM 2689 C C . VAL B 1 111 ? 13.034 65.139 2.002 1.00 24.54 256 VAL B C 1
ATOM 2690 O O . VAL B 1 111 ? 13.655 64.745 1.004 1.00 25.23 256 VAL B O 1
ATOM 2694 N N . ASN B 1 112 ? 12.447 64.315 2.871 1.00 18.38 257 ASN B N 1
ATOM 2695 C CA . ASN B 1 112 ? 12.395 62.863 2.649 1.00 19.66 257 ASN B CA 1
ATOM 2696 C C . ASN B 1 112 ? 11.584 62.471 1.407 1.00 9.39 257 ASN B C 1
ATOM 2697 O O . ASN B 1 112 ? 11.988 61.586 0.656 1.00 17.98 257 ASN B O 1
ATOM 2702 N N . ILE B 1 113 ? 10.454 63.142 1.201 1.00 15.77 258 ILE B N 1
ATOM 2703 C CA . ILE B 1 113 ? 9.634 62.961 -0.008 1.00 17.21 258 ILE B CA 1
ATOM 2704 C C . ILE B 1 113 ? 10.383 63.378 -1.286 1.00 19.08 258 ILE B C 1
ATOM 2705 O O . ILE B 1 113 ? 10.319 62.686 -2.303 1.00 21.19 258 ILE B O 1
ATOM 2710 N N . ASP B 1 114 ? 11.147 64.469 -1.212 1.00 20.78 259 ASP B N 1
ATOM 2711 C CA . ASP B 1 114 ? 12.006 64.883 -2.325 1.00 22.23 259 ASP B CA 1
ATOM 2712 C C . ASP B 1 114 ? 13.113 63.864 -2.612 1.00 20.83 259 ASP B C 1
ATOM 2713 O O . ASP B 1 114 ? 13.466 63.654 -3.772 1.00 19.53 259 ASP B O 1
ATOM 2718 N N . ARG B 1 115 ? 13.659 63.236 -1.564 1.00 21.39 260 ARG B N 1
ATOM 2719 C CA . ARG B 1 115 ? 14.629 62.141 -1.744 1.00 17.40 260 ARG B CA 1
ATOM 2720 C C . ARG B 1 115 ? 13.951 60.915 -2.341 1.00 16.05 260 ARG B C 1
ATOM 2721 O O . ARG B 1 115 ? 14.496 60.278 -3.258 1.00 19.75 260 ARG B O 1
ATOM 2729 N N . LEU B 1 116 ? 12.775 60.576 -1.805 1.00 15.43 261 LEU B N 1
ATOM 2730 C CA . LEU B 1 116 ? 11.963 59.461 -2.310 1.00 17.03 261 LEU B CA 1
ATOM 2731 C C . LEU B 1 116 ? 11.703 59.608 -3.806 1.00 17.83 261 LEU B C 1
ATOM 2732 O O . LEU B 1 116 ? 11.921 58.669 -4.572 1.00 19.04 261 LEU B O 1
ATOM 2737 N N . HIS B 1 117 ? 11.270 60.803 -4.202 1.00 17.73 262 HIS B N 1
ATOM 2738 C CA . HIS B 1 117 ? 10.976 61.109 -5.598 1.00 18.44 262 HIS B CA 1
ATOM 2739 C C . HIS B 1 117 ? 12.170 61.012 -6.560 1.00 18.46 262 HIS B C 1
ATOM 2740 O O . HIS B 1 117 ? 12.041 60.443 -7.646 1.00 16.21 262 HIS B O 1
ATOM 2747 N N . ARG B 1 118 ? 13.325 61.546 -6.157 1.00 22.90 263 ARG B N 1
ATOM 2748 C CA A ARG B 1 118 ? 14.570 61.433 -6.930 0.50 20.99 263 ARG B CA 1
ATOM 2749 C CA B ARG B 1 118 ? 14.521 61.436 -6.988 0.50 20.61 263 ARG B CA 1
ATOM 2750 C C . ARG B 1 118 ? 14.925 59.979 -7.221 1.00 20.77 263 ARG B C 1
ATOM 2751 O O . ARG B 1 118 ? 15.333 59.626 -8.324 1.00 19.55 263 ARG B O 1
ATOM 2766 N N . SER B 1 119 ? 14.778 59.142 -6.201 1.00 17.67 264 SER B N 1
ATOM 2767 C CA . SER B 1 119 ? 15.057 57.717 -6.318 1.00 20.70 264 SER B CA 1
ATOM 2768 C C . SER B 1 119 ? 14.009 57.016 -7.185 1.00 17.96 264 SER B C 1
ATOM 2769 O O . SER B 1 119 ? 14.358 56.161 -7.992 1.00 14.62 264 SER B O 1
ATOM 2772 N N . MET B 1 120 ? 12.742 57.423 -7.049 1.00 17.58 265 MET B N 1
ATOM 2773 C CA . MET B 1 120 ? 11.633 56.859 -7.836 1.00 20.11 265 MET B CA 1
ATOM 2774 C C . MET B 1 120 ? 11.797 57.049 -9.343 1.00 21.30 265 MET B C 1
ATOM 2775 O O . MET B 1 120 ? 11.348 56.219 -10.140 1.00 21.84 265 MET B O 1
ATOM 2780 N N . ALA B 1 121 ? 12.424 58.164 -9.712 1.00 22.25 266 ALA B N 1
ATOM 2781 C CA . ALA B 1 121 ? 12.624 58.566 -11.099 1.00 15.54 266 ALA B CA 1
ATOM 2782 C C . ALA B 1 121 ? 13.876 57.929 -11.738 1.00 24.31 266 ALA B C 1
ATOM 2783 O O . ALA B 1 121 ? 14.136 58.130 -12.922 1.00 22.31 266 ALA B O 1
ATOM 2785 N N . LYS B 1 122 ? 14.642 57.162 -10.959 1.00 23.64 267 LYS B N 1
ATOM 2786 C CA . LYS B 1 122 ? 15.869 56.528 -11.461 1.00 23.58 267 LYS B CA 1
ATOM 2787 C C . LYS B 1 122 ? 15.628 55.312 -12.345 1.00 22.96 267 LYS B C 1
ATOM 2788 O O . LYS B 1 122 ? 16.403 55.051 -13.264 1.00 23.54 267 LYS B O 1
ATOM 2794 N N . ILE B 1 123 ? 14.567 54.563 -12.047 1.00 24.50 268 ILE B N 1
ATOM 2795 C CA . ILE B 1 123 ? 14.158 53.410 -12.846 1.00 24.80 268 ILE B CA 1
ATOM 2796 C C . ILE B 1 123 ? 12.662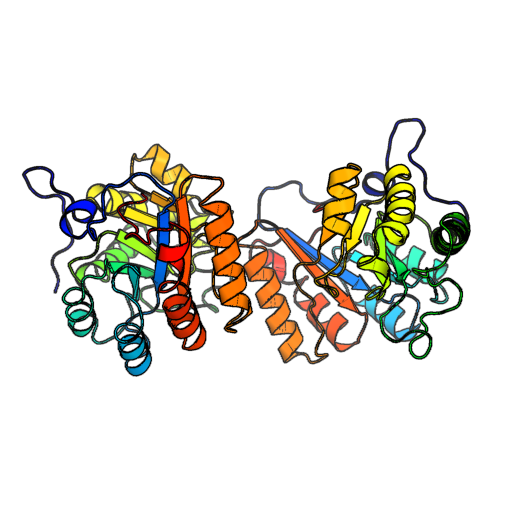 53.455 -13.128 1.00 22.24 268 ILE B C 1
ATOM 2797 O O . ILE B 1 123 ? 11.940 54.265 -12.567 1.00 20.97 268 ILE B O 1
ATOM 2802 N N . THR B 1 124 ? 12.211 52.569 -14.001 1.00 22.31 269 THR B N 1
ATOM 2803 C CA . THR B 1 124 ? 10.789 52.378 -14.246 1.00 23.42 269 THR B CA 1
ATOM 2804 C C . THR B 1 124 ? 10.509 50.881 -14.105 1.00 17.37 269 THR B C 1
ATOM 2805 O O . THR B 1 124 ? 11.426 50.106 -13.801 1.00 19.12 269 THR B O 1
ATOM 2809 N N . ASN B 1 125 ? 9.253 50.492 -14.301 1.00 17.62 270 ASN B N 1
ATOM 2810 C CA . ASN B 1 125 ? 8.843 49.091 -14.394 1.00 17.19 270 ASN B CA 1
ATOM 2811 C C . ASN B 1 125 ? 9.011 48.277 -13.105 1.00 16.94 270 ASN B C 1
ATOM 2812 O O . ASN B 1 125 ? 9.275 47.082 -13.155 1.00 19.55 270 ASN B O 1
ATOM 2817 N N . TYR B 1 126 ? 8.853 48.932 -11.959 1.00 16.95 271 TYR B N 1
ATOM 2818 C CA . TYR B 1 126 ? 8.926 48.233 -10.678 1.00 12.67 271 TYR B CA 1
ATOM 2819 C C . TYR B 1 126 ? 7.564 48.181 -9.994 1.00 12.91 271 TYR B C 1
ATOM 2820 O O . TYR B 1 126 ? 6.760 49.094 -10.159 1.00 14.81 271 TYR B O 1
ATOM 2829 N N . THR B 1 127 ? 7.308 47.117 -9.225 1.00 12.75 272 THR B N 1
ATOM 2830 C CA . THR B 1 127 ? 6.005 46.944 -8.563 1.00 13.37 272 THR B CA 1
ATOM 2831 C C . THR B 1 127 ? 5.903 47.621 -7.196 1.00 12.15 272 THR B C 1
ATOM 2832 O O . THR B 1 127 ? 4.804 47.846 -6.677 1.00 10.05 272 THR B O 1
ATOM 2836 N N . GLY B 1 128 ? 7.048 47.925 -6.603 1.00 11.62 273 GLY B N 1
ATOM 2837 C CA . GLY B 1 128 ? 7.056 48.388 -5.245 1.00 10.50 273 GLY B CA 1
ATOM 2838 C C . GLY B 1 128 ? 8.394 48.881 -4.760 1.00 8.79 273 GLY B C 1
ATOM 2839 O O . GLY B 1 128 ? 9.406 48.871 -5.490 1.00 9.80 273 GLY B O 1
ATOM 2840 N N . VAL B 1 129 ? 8.391 49.381 -3.533 1.00 14.07 274 VAL B N 1
ATOM 2841 C CA . VAL B 1 129 ? 9.649 49.755 -2.920 1.00 14.17 274 VAL B CA 1
ATOM 2842 C C . VAL B 1 129 ? 9.908 48.904 -1.689 1.00 14.85 274 VAL B C 1
ATOM 2843 O O . VAL B 1 129 ? 8.973 48.404 -1.048 1.00 18.16 274 VAL B O 1
ATOM 2847 N N . MET B 1 130 ? 11.188 48.699 -1.398 1.00 16.31 275 MET B N 1
ATOM 2848 C CA . MET B 1 130 ? 11.614 47.998 -0.203 1.00 11.44 275 MET B CA 1
ATOM 2849 C C . MET B 1 130 ? 12.641 48.865 0.507 1.00 13.83 275 MET B C 1
ATOM 2850 O O . MET B 1 130 ? 13.302 49.703 -0.108 1.00 11.44 275 MET B O 1
ATOM 2855 N N . ASN B 1 131 ? 12.726 48.704 1.812 1.00 15.06 276 ASN B N 1
ATOM 2856 C CA . ASN B 1 131 ? 13.709 49.427 2.591 1.00 14.46 276 ASN B CA 1
ATOM 2857 C C . ASN B 1 131 ? 15.057 48.741 2.514 1.00 13.96 276 ASN B C 1
ATOM 2858 O O . ASN B 1 131 ? 15.140 47.533 2.302 1.00 17.43 276 ASN B O 1
ATOM 2863 N N . TYR B 1 132 ? 16.103 49.546 2.651 1.00 16.63 277 TYR B N 1
ATOM 2864 C CA . TYR B 1 132 ? 17.433 49.076 2.954 1.00 18.48 277 TYR B CA 1
ATOM 2865 C C . TYR B 1 132 ? 17.746 49.667 4.327 1.00 18.37 277 TYR B C 1
ATOM 2866 O O . TYR B 1 132 ? 17.625 50.879 4.530 1.00 12.24 277 TYR B O 1
ATOM 2875 N N . LEU B 1 133 ? 18.090 48.789 5.265 1.00 17.87 278 LEU B N 1
ATOM 2876 C CA . LEU B 1 133 ? 18.298 49.137 6.681 1.00 23.75 278 LEU B CA 1
ATOM 2877 C C . LEU B 1 133 ? 17.043 49.785 7.287 1.00 20.57 278 LEU B C 1
ATOM 2878 O O . LEU B 1 133 ? 15.923 49.340 7.043 1.00 19.27 278 LEU B O 1
ATOM 2883 N N . GLY B 1 134 ? 17.243 50.827 8.083 1.00 20.48 279 GLY B N 1
ATOM 2884 C CA . GLY B 1 134 ? 16.135 51.622 8.583 1.00 20.07 279 GLY B CA 1
ATOM 2885 C C . GLY B 1 134 ? 15.652 51.344 9.988 1.00 23.50 279 GLY B C 1
ATOM 2886 O O . GLY B 1 134 ? 14.548 51.737 10.334 1.00 29.91 279 GLY B O 1
ATOM 2887 N N . GLY B 1 135 ? 16.485 50.701 10.804 1.00 26.20 280 GLY B N 1
ATOM 2888 C CA . GLY B 1 135 ? 16.161 50.411 12.207 1.00 23.14 280 GLY B CA 1
ATOM 2889 C C . GLY B 1 135 ? 15.594 51.600 12.969 1.00 25.51 280 GLY B C 1
ATOM 2890 O O . GLY B 1 135 ? 14.561 51.476 13.627 1.00 29.54 280 GLY B O 1
ATOM 2891 N N . ARG B 1 136 ? 16.268 52.747 12.885 1.00 21.47 281 ARG B N 1
ATOM 2892 C CA . ARG B 1 136 ? 15.750 53.996 13.471 1.00 24.66 281 ARG B CA 1
ATOM 2893 C C . ARG B 1 136 ? 14.446 54.464 12.790 1.00 24.37 281 ARG B C 1
ATOM 2894 O O . ARG B 1 136 ? 13.412 54.613 13.458 1.00 22.01 281 ARG B O 1
ATOM 2902 N N . PHE B 1 137 ? 14.506 54.647 11.464 1.00 21.25 282 PHE B N 1
ATOM 2903 C CA . PHE B 1 137 ? 13.405 55.192 10.652 1.00 18.95 282 PHE B CA 1
ATOM 2904 C C . PHE B 1 137 ? 12.069 54.441 10.753 1.00 19.85 282 PHE B C 1
ATOM 2905 O O . PHE B 1 137 ? 11.011 55.064 10.865 1.00 23.23 282 PHE B O 1
ATOM 2913 N N . LEU B 1 138 ? 12.124 53.112 10.689 1.00 18.19 283 LEU B N 1
ATOM 2914 C CA . LEU B 1 138 ? 10.918 52.270 10.661 1.00 22.22 283 LEU B CA 1
ATOM 2915 C C . LEU B 1 138 ? 10.089 52.300 11.941 1.00 23.96 283 LEU B C 1
ATOM 2916 O O . LEU B 1 138 ? 8.899 52.009 11.910 1.00 22.25 283 LEU B O 1
ATOM 2921 N N . ALA B 1 139 ? 10.725 52.669 13.053 1.00 25.71 284 ALA B N 1
ATOM 2922 C CA . ALA B 1 139 ? 10.052 52.772 14.342 1.00 27.11 284 ALA B CA 1
ATOM 2923 C C . ALA B 1 139 ? 9.559 54.189 14.642 1.00 30.47 284 ALA B C 1
ATOM 2924 O O . ALA B 1 139 ? 9.136 54.481 15.760 1.00 33.50 284 ALA B O 1
ATOM 2926 N N . GLU B 1 140 ? 9.603 55.067 13.641 1.00 31.03 285 GLU B N 1
ATOM 2927 C CA . GLU B 1 140 ? 9.238 56.463 13.828 1.00 30.40 285 GLU B CA 1
ATOM 2928 C C . GLU B 1 140 ? 8.037 56.825 12.966 1.00 30.47 285 GLU B C 1
ATOM 2929 O O . GLU B 1 140 ? 8.169 57.027 11.754 1.00 28.82 285 GLU B O 1
ATOM 2935 N N . GLN B 1 141 ? 6.873 56.904 13.612 1.00 32.31 286 GLN B N 1
ATOM 2936 C CA . GLN B 1 141 ? 5.589 57.215 12.975 1.00 31.00 286 GLN B CA 1
ATOM 2937 C C . GLN B 1 141 ? 5.640 58.467 12.091 1.00 30.44 286 GLN B C 1
ATOM 2938 O O . GLN B 1 141 ? 5.200 58.432 10.935 1.00 24.05 286 GLN B O 1
ATOM 2944 N N . SER B 1 142 ? 6.206 59.548 12.629 1.00 29.49 287 SER B N 1
ATOM 2945 C CA . SER B 1 142 ? 6.227 60.845 11.943 1.00 28.13 287 SER B CA 1
ATOM 2946 C C . SER B 1 142 ? 7.144 60.838 10.733 1.00 25.45 287 SER B C 1
ATOM 2947 O O . SER B 1 142 ? 6.915 61.576 9.776 1.00 27.01 287 SER B O 1
ATOM 2950 N N . ALA B 1 143 ? 8.182 60.010 10.789 1.00 21.61 288 ALA B N 1
ATOM 2951 C CA . ALA B 1 143 ? 9.053 59.788 9.644 1.00 25.48 288 ALA B CA 1
ATOM 2952 C C . ALA B 1 143 ? 8.388 58.908 8.584 1.00 25.88 288 ALA B C 1
ATOM 2953 O O . ALA B 1 143 ? 8.326 59.288 7.411 1.00 29.32 288 ALA B O 1
ATOM 2955 N N . LEU B 1 144 ? 7.893 57.741 9.001 1.00 21.99 289 LEU B N 1
ATOM 2956 C CA . LEU B 1 144 ? 7.504 56.690 8.058 1.00 22.64 289 LEU B CA 1
ATOM 2957 C C . LEU B 1 144 ? 6.147 56.891 7.384 1.00 23.11 289 LEU B C 1
ATOM 2958 O O . LEU B 1 144 ? 6.000 56.578 6.199 1.00 19.15 289 LEU B O 1
ATOM 2963 N N . GLU B 1 145 ? 5.164 57.395 8.131 1.00 22.09 290 GLU B N 1
ATOM 2964 C CA . GLU B 1 145 ? 3.807 57.608 7.588 1.00 29.78 290 GLU B CA 1
ATOM 2965 C C . GLU B 1 145 ? 3.682 58.460 6.288 1.00 27.36 290 GLU B C 1
ATOM 2966 O O . GLU B 1 145 ? 2.998 58.022 5.363 1.00 24.15 290 GLU B O 1
ATOM 2972 N N . PRO B 1 146 ? 4.316 59.664 6.209 1.00 28.00 291 PRO B N 1
ATOM 2973 C CA . PRO B 1 146 ? 4.247 60.406 4.925 1.00 26.13 291 PRO B CA 1
ATOM 2974 C C . PRO B 1 146 ? 4.889 59.695 3.716 1.00 24.41 291 PRO B C 1
ATOM 2975 O O . PRO B 1 146 ? 4.422 59.857 2.586 1.00 26.17 291 PRO B O 1
ATOM 2979 N N . VAL B 1 147 ? 5.936 58.915 3.973 1.00 20.51 292 VAL B N 1
ATOM 2980 C CA . VAL B 1 147 ? 6.633 58.153 2.941 1.00 19.93 292 VAL B CA 1
ATOM 2981 C C . VAL B 1 147 ? 5.711 57.044 2.428 1.00 18.23 292 VAL B C 1
ATOM 2982 O O . VAL B 1 147 ? 5.481 56.922 1.217 1.00 18.75 292 VAL B O 1
ATOM 2986 N N . MET B 1 148 ? 5.148 56.283 3.364 1.00 16.39 293 MET B N 1
ATOM 2987 C CA . MET B 1 148 ? 4.227 55.208 3.042 1.00 18.25 293 MET B CA 1
ATOM 2988 C C . MET B 1 148 ? 2.934 55.699 2.384 1.00 17.51 293 MET B C 1
ATOM 2989 O O . MET B 1 148 ? 2.391 55.016 1.528 1.00 14.57 293 MET B O 1
ATOM 2994 N N . ARG B 1 149 ? 2.471 56.896 2.754 1.00 17.58 294 ARG B N 1
ATOM 2995 C CA . ARG B 1 149 ? 1.339 57.533 2.061 1.00 23.22 294 ARG B CA 1
ATOM 2996 C C . ARG B 1 149 ? 1.618 57.812 0.578 1.00 20.61 294 ARG B C 1
ATOM 2997 O O . ARG B 1 149 ? 0.758 57.584 -0.274 1.00 18.85 294 ARG B O 1
ATOM 3005 N N . ASP B 1 150 ? 2.825 58.285 0.280 1.00 20.84 295 ASP B N 1
ATOM 3006 C CA . ASP B 1 150 ? 3.202 58.612 -1.093 1.00 20.74 295 ASP B CA 1
ATOM 3007 C C . ASP B 1 150 ? 3.345 57.352 -1.943 1.00 22.65 295 ASP B C 1
ATOM 3008 O O . ASP B 1 150 ? 2.942 57.333 -3.103 1.00 26.07 295 ASP B O 1
ATOM 3013 N N . ILE B 1 151 ? 3.912 56.307 -1.349 1.00 18.41 296 ILE B N 1
ATOM 3014 C CA . ILE B 1 151 ? 4.077 55.014 -2.002 1.00 21.91 296 ILE B CA 1
ATOM 3015 C C . ILE B 1 151 ? 2.722 54.364 -2.325 1.00 20.01 296 ILE B C 1
ATOM 3016 O O . ILE B 1 151 ? 2.507 53.928 -3.454 1.00 20.48 296 ILE B O 1
ATOM 3021 N N . GLY B 1 152 ? 1.821 54.336 -1.339 1.00 18.65 297 GLY B N 1
ATOM 3022 C CA . GLY B 1 152 ? 0.495 53.717 -1.469 1.00 18.78 297 GLY B CA 1
ATOM 3023 C C . GLY B 1 152 ? -0.405 54.352 -2.505 1.00 19.59 297 GLY B C 1
ATOM 3024 O O . GLY B 1 152 ? -1.094 53.648 -3.251 1.00 22.12 297 GLY B O 1
ATOM 3025 N N . LYS B 1 153 ? -0.367 55.684 -2.585 1.00 22.49 298 LYS B N 1
ATOM 3026 C CA . LYS B 1 153 ? -1.229 56.437 -3.499 1.00 23.67 298 LYS B CA 1
ATOM 3027 C C . LYS B 1 153 ? -0.812 56.255 -4.958 1.00 24.58 298 LYS B C 1
ATOM 3028 O O . LYS B 1 153 ? -1.594 56.519 -5.872 1.00 24.17 298 LYS B O 1
ATOM 3034 N N . ARG B 1 154 ? 0.415 55.785 -5.167 1.00 20.21 299 ARG B N 1
ATOM 3035 C CA . ARG B 1 154 ? 0.941 55.559 -6.507 1.00 17.08 299 ARG B CA 1
ATOM 3036 C C . ARG B 1 154 ? 0.698 54.151 -7.012 1.00 13.52 299 ARG B C 1
ATOM 3037 O O . ARG B 1 154 ? 1.128 53.818 -8.103 1.00 14.21 299 ARG B O 1
ATOM 3045 N N . GLY B 1 155 ? 0.033 53.322 -6.213 1.00 18.34 300 GLY B N 1
ATOM 3046 C CA . GLY B 1 155 ? -0.264 51.956 -6.613 1.00 18.32 300 GLY B CA 1
ATOM 3047 C C . GLY B 1 155 ? 0.960 51.067 -6.545 1.00 18.61 300 GLY B C 1
ATOM 3048 O O . GLY B 1 155 ? 1.100 50.133 -7.322 1.00 19.97 300 GLY B O 1
ATOM 3049 N N . LEU B 1 156 ? 1.857 51.372 -5.614 1.00 15.40 301 LEU B N 1
ATOM 3050 C CA . LEU B 1 156 ? 3.042 50.555 -5.384 1.00 16.54 301 LEU B CA 1
ATOM 3051 C C . LEU B 1 156 ? 2.881 49.812 -4.069 1.00 12.69 301 LEU B C 1
ATOM 3052 O O . LEU B 1 156 ? 2.193 50.282 -3.158 1.00 17.99 301 LEU B O 1
ATOM 3057 N N . LEU B 1 157 ? 3.500 48.642 -3.962 1.00 13.45 302 LEU B N 1
ATOM 3058 C CA . LEU B 1 157 ? 3.506 47.941 -2.694 1.00 14.56 302 LEU B CA 1
ATOM 3059 C C . LEU B 1 157 ? 4.720 48.374 -1.877 1.00 19.62 302 LEU B C 1
ATOM 3060 O O . LEU B 1 157 ? 5.710 48.842 -2.434 1.00 16.55 302 LEU B O 1
ATOM 3065 N N . PHE B 1 158 ? 4.637 48.235 -0.557 1.00 17.51 303 PHE B N 1
ATOM 3066 C CA . PHE B 1 158 ? 5.791 48.467 0.292 1.00 11.35 303 PHE B CA 1
ATOM 3067 C C . PHE B 1 158 ? 6.227 47.147 0.870 1.00 12.71 303 PHE B C 1
ATOM 3068 O O . PHE B 1 158 ? 5.453 46.499 1.567 1.00 16.72 303 PHE B O 1
ATOM 3076 N N . LEU B 1 159 ? 7.460 46.736 0.592 1.00 10.70 304 LEU B N 1
ATOM 3077 C CA . LEU B 1 159 ? 7.973 45.515 1.208 1.00 13.73 304 LEU B CA 1
ATOM 3078 C C . LEU B 1 159 ? 8.941 45.874 2.329 1.00 14.37 304 LEU B C 1
ATOM 3079 O O . LEU B 1 159 ? 9.985 46.468 2.100 1.00 16.53 304 LEU B O 1
ATOM 3084 N N . ASP B 1 160 ? 8.566 45.526 3.552 1.00 14.03 305 ASP B N 1
ATOM 3085 C CA . ASP B 1 160 ? 9.458 45.673 4.681 1.00 12.66 305 ASP B CA 1
ATOM 3086 C C . ASP B 1 160 ? 10.385 44.461 4.703 1.00 12.17 305 ASP B C 1
ATOM 3087 O O . ASP B 1 160 ? 9.914 43.319 4.773 1.00 15.73 305 ASP B O 1
ATOM 3092 N N . ASP B 1 161 ? 11.694 44.694 4.686 1.00 12.19 306 ASP B N 1
ATOM 3093 C CA . ASP B 1 161 ? 12.655 43.570 4.687 1.00 13.68 306 ASP B CA 1
ATOM 3094 C C . ASP B 1 161 ? 12.699 42.776 6.022 1.00 16.66 306 ASP B C 1
ATOM 3095 O O . ASP B 1 161 ? 13.350 41.729 6.119 1.00 17.88 306 ASP B O 1
ATOM 3100 N N . GLY B 1 162 ? 11.999 43.282 7.032 1.00 12.98 307 GLY B N 1
ATOM 3101 C CA . GLY B 1 162 ? 11.837 42.584 8.309 1.00 20.11 307 GLY B CA 1
ATOM 3102 C C . GLY B 1 162 ? 13.029 42.725 9.239 1.00 19.08 307 GLY B C 1
ATOM 3103 O O . GLY B 1 162 ? 13.090 42.062 10.274 1.00 21.60 307 GLY B O 1
ATOM 3104 N N . SER B 1 163 ? 13.974 43.593 8.881 1.00 20.39 308 SER B N 1
ATOM 3105 C CA . SER B 1 163 ? 15.200 43.761 9.670 1.00 17.51 308 SER B CA 1
ATOM 3106 C C . SER B 1 163 ? 14.957 44.290 11.091 1.00 21.83 308 SER B C 1
ATOM 3107 O O . SER B 1 163 ? 15.824 44.139 11.959 1.00 23.04 308 SER B O 1
ATOM 3110 N N . SER B 1 164 ? 13.788 44.891 11.321 1.00 21.79 309 SER B N 1
ATOM 3111 C CA . SER B 1 164 ? 13.407 45.370 12.652 1.00 23.32 309 SER B CA 1
ATOM 3112 C C . SER B 1 164 ? 11.997 44.928 13.040 1.00 21.00 309 SER B C 1
ATOM 3113 O O . SER B 1 164 ? 11.020 45.346 12.421 1.00 19.44 309 SER B O 1
ATOM 3116 N N . ALA B 1 165 ? 11.894 44.110 14.092 1.00 15.74 310 ALA B N 1
ATOM 3117 C CA . ALA B 1 165 ? 10.602 43.697 14.645 1.00 18.90 310 ALA B CA 1
ATOM 3118 C C . ALA B 1 165 ? 9.813 44.853 15.256 1.00 20.41 310 ALA B C 1
ATOM 3119 O O . ALA B 1 165 ? 8.628 44.710 15.531 1.00 23.36 310 ALA B O 1
ATOM 3121 N N . GLN B 1 166 ? 10.477 45.991 15.457 1.00 19.68 311 GLN B N 1
ATOM 3122 C CA . GLN B 1 166 ? 9.832 47.197 15.963 1.00 20.44 311 GLN B CA 1
ATOM 3123 C C . GLN B 1 166 ? 9.263 48.073 14.844 1.00 21.88 311 GLN B C 1
ATOM 3124 O O . GLN B 1 166 ? 8.685 49.132 15.118 1.00 19.65 311 GLN B O 1
ATOM 3130 N N . SER B 1 167 ? 9.430 47.641 13.594 1.00 17.11 312 SER B N 1
ATOM 3131 C CA . SER B 1 167 ? 8.927 48.396 12.443 1.00 20.62 312 SER B CA 1
ATOM 3132 C C . SER B 1 167 ? 7.446 48.721 12.570 1.00 18.39 312 SER B C 1
ATOM 3133 O O . SER B 1 167 ? 6.664 47.888 12.995 1.00 17.08 312 SER B O 1
ATOM 3136 N N . LEU B 1 168 ? 7.083 49.944 12.195 1.00 18.64 313 LEU B N 1
ATOM 3137 C CA . LEU B 1 168 ? 5.697 50.382 12.214 1.00 18.44 313 LEU B CA 1
ATOM 3138 C C . LEU B 1 168 ? 4.997 50.240 10.864 1.00 19.57 313 LEU B C 1
ATOM 3139 O O . LEU B 1 168 ? 3.830 50.605 10.750 1.00 18.52 313 LEU B O 1
ATOM 3144 N N . SER B 1 169 ? 5.689 49.704 9.854 1.00 18.25 314 SER B N 1
ATOM 3145 C CA . SER B 1 169 ? 5.135 49.674 8.493 1.00 14.63 314 SER B CA 1
ATOM 3146 C C . SER B 1 169 ? 3.781 48.964 8.361 1.00 19.52 314 SER B C 1
ATOM 3147 O O . SER B 1 169 ? 2.900 49.450 7.655 1.00 18.35 314 SER B O 1
ATOM 3150 N N . GLY B 1 170 ? 3.623 47.837 9.055 1.00 18.81 315 GLY B N 1
ATOM 3151 C CA . GLY B 1 170 ? 2.391 47.055 9.018 1.00 20.88 315 GLY B CA 1
ATOM 3152 C C . GLY B 1 170 ? 1.206 47.800 9.609 1.00 21.47 315 GLY B C 1
ATOM 3153 O O . GLY B 1 170 ? 0.117 47.795 9.039 1.00 22.35 315 GLY B O 1
ATOM 3154 N N . GLY B 1 171 ? 1.436 48.451 10.749 1.00 23.78 316 GLY B N 1
ATOM 3155 C CA . GLY B 1 171 ? 0.407 49.231 11.434 1.00 22.10 316 GLY B CA 1
ATOM 3156 C C . GLY B 1 171 ? -0.011 50.448 10.640 1.00 23.48 316 GLY B C 1
ATOM 3157 O O . GLY B 1 171 ? -1.205 50.734 10.512 1.00 24.37 316 GLY B O 1
ATOM 3158 N N . ILE B 1 172 ? 0.978 51.157 10.099 1.00 25.20 317 ILE B N 1
ATOM 3159 C CA . ILE B 1 172 ? 0.745 52.313 9.224 1.00 21.86 317 ILE B CA 1
ATOM 3160 C C . ILE B 1 172 ? -0.036 51.908 7.969 1.00 26.02 317 ILE B C 1
ATOM 3161 O O . ILE B 1 172 ? -1.014 52.570 7.610 1.00 24.83 317 ILE B O 1
ATOM 3166 N N . ALA B 1 173 ? 0.371 50.802 7.337 1.00 23.11 318 ALA B N 1
ATOM 3167 C CA . ALA B 1 173 ? -0.290 50.283 6.124 1.00 26.11 318 ALA B CA 1
ATOM 3168 C C . ALA B 1 173 ? -1.763 49.917 6.317 1.00 26.13 318 ALA B C 1
ATOM 3169 O O . ALA B 1 173 ? -2.580 50.122 5.422 1.00 22.35 318 ALA B O 1
ATOM 3171 N N . LYS B 1 174 ? -2.076 49.349 7.478 1.00 32.79 319 LYS B N 1
ATOM 3172 C CA . LYS B 1 174 ? -3.451 49.013 7.856 1.00 35.48 319 LYS B CA 1
ATOM 3173 C C . LYS B 1 174 ? -4.302 50.288 7.966 1.00 35.67 319 LYS B C 1
ATOM 3174 O O . LYS B 1 174 ? -5.410 50.348 7.428 1.00 39.09 319 LYS B O 1
ATOM 3180 N N . ALA B 1 175 ? -3.753 51.308 8.631 1.00 35.15 320 ALA B N 1
ATOM 3181 C CA . ALA B 1 175 ? -4.428 52.597 8.843 1.00 32.03 320 ALA B CA 1
ATOM 3182 C C . ALA B 1 175 ? -4.616 53.461 7.589 1.00 33.86 320 ALA B C 1
ATOM 3183 O O . ALA B 1 175 ? -5.569 54.235 7.519 1.00 32.65 320 ALA B O 1
ATOM 3185 N N . ILE B 1 176 ? -3.711 53.347 6.615 1.00 34.94 321 ILE B N 1
ATOM 3186 C CA . ILE B 1 176 ? -3.802 54.137 5.375 1.00 29.40 321 ILE B CA 1
ATOM 3187 C C . ILE B 1 176 ? -4.290 53.302 4.175 1.00 29.41 321 ILE B C 1
ATOM 3188 O O . ILE B 1 176 ? -4.395 53.817 3.054 1.00 28.88 321 ILE B O 1
ATOM 3193 N N . SER B 1 177 ? -4.599 52.028 4.431 1.00 27.14 322 SER B N 1
ATOM 3194 C CA . SER B 1 177 ? -5.068 51.070 3.411 1.00 31.24 322 SER B CA 1
ATOM 3195 C C . SER B 1 177 ? -4.112 50.937 2.214 1.00 31.24 322 SER B C 1
ATOM 3196 O O . SER B 1 177 ? -4.507 51.148 1.064 1.00 34.42 322 SER B O 1
ATOM 3199 N N . ALA B 1 178 ? -2.850 50.613 2.502 1.00 29.70 323 ALA B N 1
ATOM 3200 C CA . ALA B 1 178 ? -1.818 50.483 1.469 1.00 26.62 323 ALA B CA 1
ATOM 3201 C C . ALA B 1 178 ? -1.250 49.074 1.466 1.00 23.74 323 ALA B C 1
ATOM 3202 O O . ALA B 1 178 ? -0.996 48.519 2.540 1.00 29.45 323 ALA B O 1
ATOM 3204 N N . PRO B 1 179 ? -1.057 48.486 0.265 1.00 18.90 324 PRO B N 1
ATOM 3205 C CA . PRO B 1 179 ? -0.444 47.160 0.119 1.00 16.65 324 PRO B CA 1
ATOM 3206 C C . PRO B 1 179 ? 0.973 47.099 0.698 1.00 16.36 324 PRO B C 1
ATOM 3207 O O . PRO B 1 179 ? 1.856 47.882 0.313 1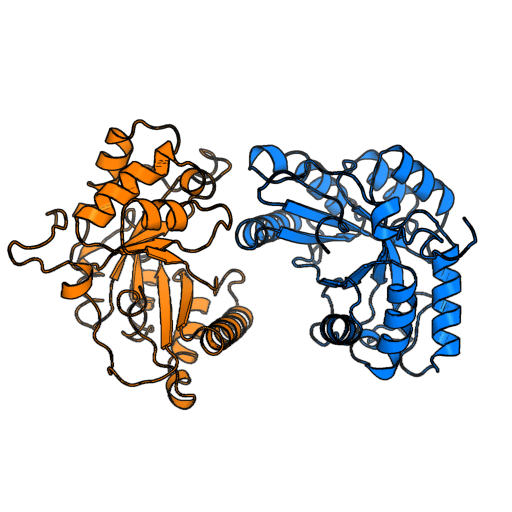.00 18.67 324 PRO B O 1
ATOM 3211 N N . GLN B 1 180 ? 1.167 46.168 1.624 1.00 16.21 325 GLN B N 1
ATOM 3212 C CA . GLN B 1 180 ? 2.434 45.981 2.316 1.00 15.31 325 GLN B CA 1
ATOM 3213 C C . GLN B 1 180 ? 2.689 44.480 2.555 1.00 18.51 325 GLN B C 1
ATOM 3214 O O . GLN B 1 180 ? 1.751 43.697 2.735 1.00 25.73 325 GLN B O 1
ATOM 3220 N N . GLY B 1 181 ? 3.961 44.097 2.533 1.00 16.03 326 GLY B N 1
ATOM 3221 C CA . GLY B 1 181 ? 4.422 42.762 2.918 1.00 17.21 326 GLY B CA 1
ATOM 3222 C C . GLY B 1 181 ? 5.587 42.880 3.893 1.00 18.52 326 GLY B C 1
ATOM 3223 O O . GLY B 1 181 ? 6.266 43.909 3.923 1.00 13.94 326 GLY B O 1
ATOM 3224 N N . PHE B 1 182 ? 5.779 41.844 4.714 1.00 21.00 327 PHE B N 1
ATOM 3225 C CA . PHE B 1 182 ? 6.896 41.720 5.658 1.00 21.30 327 PHE B CA 1
ATOM 3226 C C . PHE B 1 182 ? 7.681 40.478 5.245 1.00 20.67 327 PHE B C 1
ATOM 3227 O O . PHE B 1 182 ? 7.082 39.410 5.126 1.00 21.01 327 PHE B O 1
ATOM 3235 N N . ALA B 1 183 ? 8.995 40.595 5.035 1.00 16.01 328 ALA B N 1
ATOM 3236 C CA . ALA B 1 183 ? 9.836 39.411 4.848 1.00 16.15 328 ALA B CA 1
ATOM 3237 C C . ALA B 1 183 ? 9.860 38.532 6.107 1.00 19.42 328 ALA B C 1
ATOM 3238 O O . ALA B 1 183 ? 10.037 39.021 7.232 1.00 20.31 328 ALA B O 1
ATOM 3240 N N . ASP B 1 184 ? 9.681 37.234 5.907 1.00 20.76 329 ASP B N 1
ATOM 3241 C CA . ASP B 1 184 ? 9.689 36.293 7.019 1.00 21.43 329 ASP B CA 1
ATOM 3242 C C . ASP B 1 184 ? 11.115 35.887 7.404 1.00 22.98 329 ASP B C 1
ATOM 3243 O O . ASP B 1 184 ? 11.405 35.656 8.579 1.00 24.38 329 ASP B O 1
ATOM 3248 N N . VAL B 1 185 ? 12.004 35.773 6.413 1.00 19.43 330 VAL B N 1
ATOM 3249 C CA . VAL B 1 185 ? 13.334 35.172 6.645 1.00 16.65 330 VAL B CA 1
ATOM 3250 C C . VAL B 1 185 ? 14.446 35.971 5.968 1.00 19.07 330 VAL B C 1
ATOM 3251 O O . VAL B 1 185 ? 14.368 36.234 4.763 1.00 17.42 330 VAL B O 1
ATOM 3255 N N . LEU B 1 186 ? 15.477 36.344 6.729 1.00 13.86 331 LEU B N 1
ATOM 3256 C CA . LEU B 1 186 ? 16.746 36.776 6.133 1.00 17.47 331 LEU B CA 1
ATOM 3257 C C . LEU B 1 186 ? 17.574 35.557 5.750 1.00 22.54 331 LEU B C 1
ATOM 3258 O O . LEU B 1 186 ? 18.020 34.785 6.617 1.00 17.32 331 LEU B O 1
ATOM 3263 N N . LEU B 1 187 ? 17.799 35.400 4.451 1.00 15.88 332 LEU B N 1
ATOM 3264 C CA . LEU B 1 187 ? 18.436 34.188 3.945 1.00 15.82 332 LEU B CA 1
ATOM 3265 C C . LEU B 1 187 ? 19.950 34.145 4.155 1.00 22.71 332 LEU B C 1
ATOM 3266 O O . LEU B 1 187 ? 20.506 33.070 4.374 1.00 22.02 332 LEU B O 1
ATOM 3271 N N . ASP B 1 188 ? 20.611 35.301 4.098 1.00 16.47 333 ASP B N 1
ATOM 3272 C CA . ASP B 1 188 ? 22.074 35.319 4.108 1.00 22.51 333 ASP B CA 1
ATOM 3273 C C . ASP B 1 188 ? 22.741 36.157 5.205 1.00 25.32 333 ASP B C 1
ATOM 3274 O O . ASP B 1 188 ? 23.743 36.857 4.953 1.00 27.82 333 ASP B O 1
ATOM 3279 N N . GLY B 1 189 ? 22.203 36.065 6.422 1.00 21.59 334 GLY B N 1
ATOM 3280 C CA . GLY B 1 189 ? 22.845 36.654 7.600 1.00 21.71 334 GLY B CA 1
ATOM 3281 C C . GLY B 1 189 ? 24.249 36.105 7.762 1.00 26.90 334 GLY B C 1
ATOM 3282 O O . GLY B 1 189 ? 25.183 36.827 8.119 1.00 26.34 334 GLY B O 1
ATOM 3283 N N . GLU B 1 190 ? 24.386 34.819 7.474 1.00 28.40 335 GLU B N 1
ATOM 3284 C CA . GLU B 1 190 ? 25.679 34.180 7.316 1.00 32.78 335 GLU B CA 1
ATOM 3285 C C . GLU B 1 190 ? 25.870 33.922 5.822 1.00 32.69 335 GLU B C 1
ATOM 3286 O O . GLU B 1 190 ? 25.070 33.218 5.204 1.00 36.41 335 GLU B O 1
ATOM 3292 N N . VAL B 1 191 ? 26.917 34.502 5.237 1.00 32.50 336 VAL B N 1
ATOM 3293 C CA . VAL B 1 191 ? 27.164 34.348 3.804 1.00 29.97 336 VAL B CA 1
ATOM 3294 C C . VAL B 1 191 ? 28.006 33.089 3.524 1.00 33.21 336 VAL B C 1
ATOM 3295 O O . VAL B 1 191 ? 29.182 33.167 3.149 1.00 35.38 336 VAL B O 1
ATOM 3299 N N . THR B 1 192 ? 27.395 31.929 3.761 1.00 32.96 337 THR B N 1
ATOM 3300 C CA . THR B 1 192 ? 27.953 30.632 3.369 1.00 34.70 337 THR B CA 1
ATOM 3301 C C . THR B 1 192 ? 26.818 29.849 2.721 1.00 32.21 337 THR B C 1
ATOM 3302 O O . THR B 1 192 ? 25.666 29.984 3.156 1.00 24.70 337 THR B O 1
ATOM 3306 N N . GLU B 1 193 ? 27.137 29.029 1.711 1.00 33.62 338 GLU B N 1
ATOM 3307 C CA A GLU B 1 193 ? 26.143 28.219 0.991 0.50 35.72 338 GLU B CA 1
ATOM 3308 C CA B GLU B 1 193 ? 26.103 28.273 1.004 0.50 34.52 338 GLU B CA 1
ATOM 3309 C C . GLU B 1 193 ? 25.304 27.367 1.940 1.00 34.92 338 GLU B C 1
ATOM 3310 O O . GLU B 1 193 ? 24.091 27.270 1.796 1.00 34.47 338 GLU B O 1
ATOM 3321 N N . ALA B 1 194 ? 25.976 26.755 2.916 1.00 32.80 339 ALA B N 1
ATOM 3322 C CA . ALA B 1 194 ? 25.324 25.881 3.900 1.00 34.42 339 ALA B CA 1
ATOM 3323 C C . ALA B 1 194 ? 24.256 26.581 4.743 1.00 31.05 339 ALA B C 1
ATOM 3324 O O . ALA B 1 194 ? 23.170 26.035 4.936 1.00 33.92 339 ALA B O 1
ATOM 3326 N N . SER B 1 195 ? 24.568 27.783 5.227 1.00 31.79 340 SER B N 1
ATOM 3327 C CA . SER B 1 195 ? 23.647 28.546 6.072 1.00 32.66 340 SER B CA 1
ATOM 3328 C C . SER B 1 195 ? 22.474 29.106 5.274 1.00 29.74 340 SER B C 1
ATOM 3329 O O . SER B 1 195 ? 21.340 29.102 5.756 1.00 26.65 340 SER B O 1
ATOM 3332 N N . ILE B 1 196 ? 22.749 29.583 4.058 1.00 24.91 341 ILE B N 1
ATOM 3333 C CA . ILE B 1 196 ? 21.696 30.093 3.183 1.00 22.35 341 ILE B CA 1
ATOM 3334 C C . ILE B 1 196 ? 20.708 28.980 2.826 1.00 23.05 341 ILE B C 1
ATOM 3335 O O . ILE B 1 196 ? 19.491 29.186 2.890 1.00 24.69 341 ILE B O 1
ATOM 3340 N N . LEU B 1 197 ? 21.231 27.793 2.510 1.00 25.22 342 LEU B N 1
ATOM 3341 C CA . LEU B 1 197 ? 20.384 26.640 2.193 1.00 25.99 342 LEU B CA 1
ATOM 3342 C C . LEU B 1 197 ? 19.511 26.166 3.361 1.00 25.22 342 LEU B C 1
ATOM 3343 O O . LEU B 1 197 ? 18.391 25.702 3.131 1.00 30.19 342 LEU B O 1
ATOM 3348 N N . ARG B 1 198 ? 20.016 26.273 4.594 1.00 19.25 343 ARG B N 1
ATOM 3349 C CA . ARG B 1 198 ? 19.202 26.003 5.788 1.00 21.66 343 ARG B CA 1
ATOM 3350 C C . ARG B 1 198 ? 18.095 27.037 5.968 1.00 24.08 343 ARG B C 1
ATOM 3351 O O . ARG B 1 198 ? 16.977 26.693 6.349 1.00 23.87 343 ARG B O 1
ATOM 3359 N N . LYS B 1 199 ? 18.422 28.304 5.708 1.00 17.42 344 LYS B N 1
ATOM 3360 C CA . LYS B 1 199 ? 17.441 29.392 5.789 1.00 20.00 344 LYS B CA 1
ATOM 3361 C C . LYS B 1 199 ? 16.358 29.240 4.726 1.00 15.65 344 LYS B C 1
ATOM 3362 O O . LYS B 1 199 ? 15.190 29.516 4.985 1.00 16.22 344 LYS B O 1
ATOM 3368 N N . LEU B 1 200 ? 16.746 28.764 3.542 1.00 21.13 345 LEU B N 1
ATOM 3369 C CA . LEU B 1 200 ? 15.781 28.417 2.496 1.00 19.74 345 LEU B CA 1
ATOM 3370 C C . LEU B 1 200 ? 14.810 27.307 2.938 1.00 20.36 345 LEU B C 1
ATOM 3371 O O . LEU B 1 200 ? 13.609 27.377 2.652 1.00 19.16 345 LEU B O 1
ATOM 3376 N N . ASP B 1 201 ? 15.327 26.308 3.655 1.00 24.29 346 ASP B N 1
ATOM 3377 C CA . ASP B 1 201 ? 14.484 25.278 4.280 1.00 25.15 346 ASP B CA 1
ATOM 3378 C C . ASP B 1 201 ? 13.534 25.890 5.320 1.00 24.23 346 ASP B C 1
ATOM 3379 O O . ASP B 1 201 ? 12.358 25.519 5.377 1.00 28.93 346 ASP B O 1
ATOM 3384 N N . ASP B 1 202 ? 14.044 26.840 6.105 1.00 21.25 347 ASP B N 1
ATOM 3385 C CA . ASP B 1 202 ? 13.239 27.610 7.071 1.00 21.09 347 ASP B CA 1
ATOM 3386 C C . ASP B 1 202 ? 12.118 28.403 6.393 1.00 19.53 347 ASP B C 1
ATOM 3387 O O . ASP B 1 202 ? 10.985 28.408 6.867 1.00 19.16 347 ASP B O 1
ATOM 3392 N N . LEU B 1 203 ? 12.441 29.038 5.269 1.00 18.30 348 LEU B N 1
ATOM 3393 C CA . LEU B 1 203 ? 11.456 29.748 4.452 1.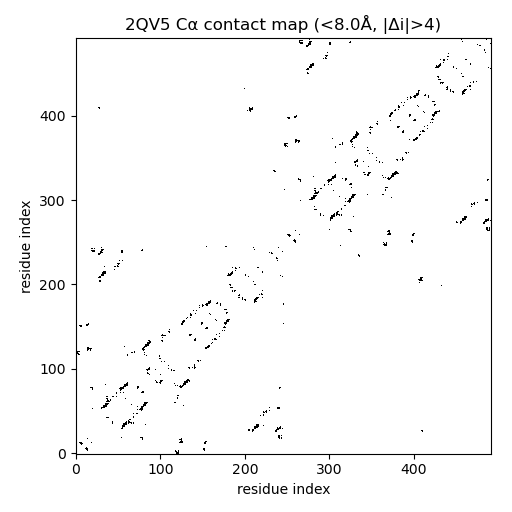00 17.60 348 LEU B CA 1
ATOM 3394 C C . LEU B 1 203 ? 10.333 28.832 3.950 1.00 18.59 348 LEU B C 1
ATOM 3395 O O . LEU B 1 203 ? 9.149 29.165 4.046 1.00 18.34 348 LEU B O 1
ATOM 3400 N N . GLU B 1 204 ? 10.720 27.671 3.435 1.00 17.69 349 GLU B N 1
ATOM 3401 C CA . GLU B 1 204 ? 9.785 26.686 2.910 1.00 24.29 349 GLU B CA 1
ATOM 3402 C C . GLU B 1 204 ? 8.853 26.179 4.016 1.00 20.36 349 GLU B C 1
ATOM 3403 O O . GLU B 1 204 ? 7.648 26.057 3.808 1.00 25.33 349 GLU B O 1
ATOM 3409 N N . ARG B 1 205 ? 9.422 25.940 5.195 1.00 22.82 350 ARG B N 1
ATOM 3410 C CA . ARG B 1 205 ? 8.688 25.489 6.381 1.00 27.87 350 ARG B CA 1
ATOM 3411 C C . ARG B 1 205 ? 7.615 26.483 6.811 1.00 24.74 350 ARG B C 1
ATOM 3412 O O . ARG B 1 205 ? 6.482 26.094 7.096 1.00 27.93 350 ARG B O 1
ATOM 3420 N N . ILE B 1 206 ? 7.979 27.762 6.832 1.00 22.90 351 ILE B N 1
ATOM 3421 C CA . ILE B 1 206 ? 7.060 28.863 7.145 1.00 25.26 351 ILE B CA 1
ATOM 3422 C C . ILE B 1 206 ? 5.942 28.976 6.098 1.00 25.24 351 ILE B C 1
ATOM 3423 O O . ILE B 1 206 ? 4.783 29.204 6.448 1.00 27.23 351 ILE B O 1
ATOM 3428 N N . ALA B 1 207 ? 6.301 28.786 4.826 1.00 23.83 352 ALA B N 1
ATOM 3429 C CA . ALA B 1 207 ? 5.343 28.795 3.714 1.00 23.40 352 ALA B CA 1
ATOM 3430 C C . ALA B 1 207 ? 4.307 27.670 3.816 1.00 23.10 352 ALA B C 1
ATOM 3431 O O . ALA B 1 207 ? 3.128 27.889 3.528 1.00 25.38 352 ALA B O 1
ATOM 3433 N N . ARG B 1 208 ? 4.750 26.481 4.230 1.00 22.95 353 ARG B N 1
ATOM 3434 C CA A ARG B 1 208 ? 3.877 25.320 4.475 0.50 25.61 353 ARG B CA 1
ATOM 3435 C CA B ARG B 1 208 ? 3.824 25.368 4.415 0.50 26.25 353 ARG B CA 1
ATOM 3436 C C . ARG B 1 208 ? 2.874 25.599 5.589 1.00 28.41 353 ARG B C 1
ATOM 3437 O O . ARG B 1 208 ? 1.714 25.209 5.522 1.00 29.75 353 ARG B O 1
ATOM 3452 N N . ARG B 1 209 ? 3.345 26.268 6.636 1.00 26.31 354 ARG B N 1
ATOM 3453 C CA . ARG B 1 209 ? 2.493 26.569 7.771 1.00 28.14 354 ARG B CA 1
ATOM 3454 C C . ARG B 1 209 ? 1.501 27.706 7.468 1.00 31.79 354 ARG B C 1
ATOM 3455 O O . ARG B 1 209 ? 0.316 27.591 7.776 1.00 34.75 354 ARG B O 1
ATOM 3463 N N . ASN B 1 210 ? 1.980 28.780 6.838 1.00 27.26 355 ASN B N 1
ATOM 3464 C CA . ASN B 1 210 ? 1.163 29.984 6.627 1.00 28.44 355 ASN B CA 1
ATOM 3465 C C . ASN B 1 210 ? 0.486 30.107 5.264 1.00 27.14 355 ASN B C 1
ATOM 3466 O O . ASN B 1 210 ? -0.360 30.980 5.069 1.00 34.94 355 ASN B O 1
ATOM 3471 N N . GLY B 1 211 ? 0.869 29.258 4.318 1.00 27.18 356 GLY B N 1
ATOM 3472 C CA . GLY B 1 211 ? 0.374 29.378 2.942 1.00 24.72 356 GLY B CA 1
ATOM 3473 C C . GLY B 1 211 ? 1.392 30.015 2.015 1.00 24.29 356 GLY B C 1
ATOM 3474 O O . GLY B 1 211 ? 1.506 29.632 0.850 1.00 23.58 356 GLY B O 1
ATOM 3475 N N . GLN B 1 212 ? 2.135 30.985 2.548 1.00 24.75 357 GLN B N 1
ATOM 3476 C CA . GLN B 1 212 ? 3.134 31.739 1.791 1.00 23.17 357 GLN B CA 1
ATOM 3477 C C . GLN B 1 212 ? 4.197 32.362 2.694 1.00 21.57 357 GLN B C 1
ATOM 3478 O O . GLN B 1 212 ? 3.962 32.554 3.893 1.00 20.93 357 GLN B O 1
ATOM 3484 N N . ALA B 1 213 ? 5.352 32.688 2.103 1.00 15.54 358 ALA B N 1
ATOM 3485 C CA . ALA B 1 213 ? 6.453 33.341 2.820 1.00 14.98 358 ALA B CA 1
ATOM 3486 C C . ALA B 1 213 ? 7.382 34.113 1.892 1.00 14.81 358 ALA B C 1
ATOM 3487 O O . ALA B 1 213 ? 7.507 33.791 0.713 1.00 15.51 358 ALA B O 1
ATOM 3489 N N . ILE B 1 214 ? 8.030 35.133 2.442 1.00 14.37 359 ILE B N 1
ATOM 3490 C CA . ILE B 1 214 ? 8.951 35.990 1.695 1.00 15.21 359 ILE B CA 1
ATOM 3491 C C . ILE B 1 214 ? 10.328 35.943 2.338 1.00 10.29 359 ILE B C 1
ATOM 3492 O O . ILE B 1 214 ? 10.461 36.164 3.549 1.00 12.98 359 ILE B O 1
ATOM 3497 N N . GLY B 1 215 ? 11.341 35.614 1.530 1.00 13.02 360 GLY B N 1
ATOM 3498 C CA . GLY B 1 215 ? 12.746 35.621 1.965 1.00 12.11 360 GLY B CA 1
ATOM 3499 C C . GLY B 1 215 ? 13.530 36.731 1.280 1.00 13.02 360 GLY B C 1
ATOM 3500 O O . GLY B 1 215 ? 13.250 37.088 0.127 1.00 13.39 360 GLY B O 1
ATOM 3501 N N . VAL B 1 216 ? 14.498 37.304 1.989 1.00 12.52 361 VAL B N 1
ATOM 3502 C CA . VAL B 1 216 ? 15.314 38.395 1.434 1.00 13.89 361 VAL B CA 1
ATOM 3503 C C . VAL B 1 216 ? 16.803 38.104 1.541 1.00 15.11 361 VAL B C 1
ATOM 3504 O O . VAL B 1 216 ? 17.238 37.462 2.487 1.00 19.49 361 VAL B O 1
ATOM 3508 N N . ALA B 1 217 ? 17.567 38.603 0.569 1.00 17.49 362 ALA B N 1
ATOM 3509 C CA . ALA B 1 217 ? 19.007 38.372 0.471 1.00 15.00 362 ALA B CA 1
ATOM 3510 C C . ALA B 1 217 ? 19.687 39.515 -0.288 1.00 20.32 362 ALA B C 1
ATOM 3511 O O . ALA B 1 217 ? 19.022 40.295 -0.959 1.00 16.40 362 ALA B O 1
ATOM 3513 N N . SER B 1 218 ? 21.006 39.629 -0.153 1.00 20.57 363 SER B N 1
ATOM 3514 C CA . SER B 1 218 ? 21.787 40.560 -0.964 1.00 23.64 363 SER B CA 1
A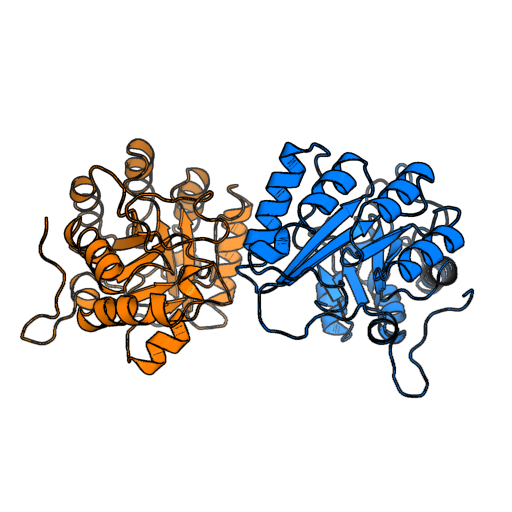TOM 3515 C C . SER B 1 218 ? 22.514 39.789 -2.065 1.00 20.86 363 SER B C 1
ATOM 3516 O O . SER B 1 218 ? 22.633 38.566 -2.006 1.00 20.56 363 SER B O 1
ATOM 3519 N N . ALA B 1 219 ? 23.018 40.516 -3.057 1.00 22.37 364 ALA B N 1
ATOM 3520 C CA . ALA B 1 219 ? 23.617 39.912 -4.244 1.00 23.44 364 ALA B CA 1
ATOM 3521 C C . ALA B 1 219 ? 25.069 39.440 -4.061 1.00 25.06 364 ALA B C 1
ATOM 3522 O O . ALA B 1 219 ? 25.933 39.751 -4.882 1.00 22.75 364 ALA B O 1
ATOM 3524 N N . PHE B 1 220 ? 25.320 38.681 -2.993 1.00 23.24 365 PHE B N 1
ATOM 3525 C CA . PHE B 1 220 ? 26.607 38.014 -2.776 1.00 26.96 365 PHE B CA 1
ATOM 3526 C C . PHE B 1 220 ? 26.710 36.740 -3.613 1.00 26.38 365 PHE B C 1
ATOM 3527 O O . PHE B 1 220 ? 25.695 36.113 -3.935 1.00 22.94 365 PHE B O 1
ATOM 3535 N N . ASP B 1 221 ? 27.940 36.348 -3.935 1.00 24.50 366 ASP B N 1
ATOM 3536 C CA . ASP B 1 221 ? 28.207 35.152 -4.743 1.00 25.39 366 ASP B CA 1
ATOM 3537 C C . ASP B 1 221 ? 27.579 33.876 -4.184 1.00 26.24 366 ASP B C 1
ATOM 3538 O O . ASP B 1 221 ? 26.953 33.117 -4.925 1.00 22.90 366 ASP B O 1
ATOM 3543 N N . GLU B 1 222 ? 27.754 33.658 -2.881 1.00 18.86 367 GLU B N 1
ATOM 3544 C CA . GLU B 1 222 ? 27.229 32.479 -2.197 1.00 20.89 367 GLU B CA 1
ATOM 3545 C C . GLU B 1 222 ? 25.700 32.490 -2.174 1.00 18.14 367 GLU B C 1
ATOM 3546 O O . GLU B 1 222 ? 25.081 31.445 -2.316 1.00 16.95 367 GLU B O 1
ATOM 3552 N N . SER B 1 223 ? 25.102 33.672 -1.995 1.00 15.96 368 SER B N 1
ATOM 3553 C CA . SER B 1 223 ? 23.647 33.816 -2.022 1.00 18.01 368 SER B CA 1
ATOM 3554 C C . SER B 1 223 ? 23.084 33.495 -3.394 1.00 18.20 368 SER B C 1
ATOM 3555 O O . SER B 1 223 ? 22.083 32.794 -3.501 1.00 22.52 368 SER B O 1
ATOM 3558 N N . ILE B 1 224 ? 23.759 33.973 -4.438 1.00 17.39 369 ILE B N 1
ATOM 3559 C CA . ILE B 1 224 ? 23.315 33.750 -5.811 1.00 19.11 369 ILE B CA 1
ATOM 3560 C C . ILE B 1 224 ? 23.356 32.258 -6.129 1.00 20.76 369 ILE B C 1
ATOM 3561 O O . ILE B 1 224 ? 22.358 31.698 -6.569 1.00 15.78 369 ILE B O 1
ATOM 3566 N N . ALA B 1 225 ? 24.494 31.630 -5.833 1.00 23.23 370 ALA B N 1
ATOM 3567 C CA . ALA B 1 225 ? 24.695 30.190 -6.003 1.00 22.69 370 ALA B CA 1
ATOM 3568 C C . ALA B 1 225 ? 23.657 29.353 -5.263 1.00 18.56 370 ALA B C 1
ATOM 3569 O O . ALA B 1 225 ? 23.050 28.467 -5.859 1.00 18.03 370 ALA B O 1
ATOM 3571 N N . ALA B 1 226 ? 23.442 29.652 -3.979 1.00 12.84 371 ALA B N 1
ATOM 3572 C CA . ALA B 1 226 ? 22.512 28.896 -3.149 1.00 15.64 371 ALA B CA 1
ATOM 3573 C C . ALA B 1 226 ? 21.056 29.076 -3.552 1.00 18.02 371 ALA B C 1
ATOM 3574 O O . ALA B 1 226 ? 20.293 28.125 -3.500 1.00 18.89 371 ALA B O 1
ATOM 3576 N N . ILE B 1 227 ? 20.669 30.288 -3.952 1.00 19.05 372 ILE B N 1
ATOM 3577 C CA . ILE B 1 227 ? 19.282 30.532 -4.398 1.00 16.38 372 ILE B CA 1
ATOM 3578 C C . ILE B 1 227 ? 19.005 29.836 -5.733 1.00 21.30 372 ILE B C 1
ATOM 3579 O O . ILE B 1 227 ? 18.014 29.120 -5.856 1.00 24.32 372 ILE B O 1
ATOM 3584 N N . SER B 1 228 ? 19.916 29.986 -6.695 1.00 21.88 373 SER B N 1
ATOM 3585 C CA . SER B 1 228 ? 19.776 29.324 -7.997 1.00 23.88 373 SER B CA 1
ATOM 3586 C C . SER B 1 228 ? 19.651 27.805 -7.869 1.00 21.11 373 SER B C 1
ATOM 3587 O O . SER B 1 228 ? 18.817 27.194 -8.532 1.00 22.07 373 SER B O 1
ATOM 3590 N N . LYS B 1 229 ? 20.472 27.212 -7.005 1.00 21.30 374 LYS B N 1
ATOM 3591 C CA . LYS B 1 229 ? 20.471 25.764 -6.781 1.00 23.47 374 LYS B CA 1
ATOM 3592 C C . LYS B 1 229 ? 19.141 25.298 -6.181 1.00 22.01 374 LYS B C 1
ATOM 3593 O O . LYS B 1 229 ? 18.509 24.378 -6.697 1.00 24.43 374 LYS B O 1
ATOM 3599 N N . TRP B 1 230 ? 18.716 25.968 -5.116 1.00 19.00 375 TRP B N 1
ATOM 3600 C CA . TRP B 1 230 ? 17.474 25.668 -4.419 1.00 19.44 375 TRP B CA 1
ATOM 3601 C C . TRP B 1 230 ? 16.228 25.861 -5.278 1.00 24.66 375 TRP B C 1
ATOM 3602 O O . TRP B 1 230 ? 15.285 25.073 -5.173 1.00 25.68 375 TRP B O 1
ATOM 3613 N N . SER B 1 231 ? 16.238 26.899 -6.115 1.00 26.25 376 SER B N 1
ATOM 3614 C CA A SER B 1 231 ? 15.108 27.221 -6.987 0.50 28.41 376 SER B CA 1
ATOM 3615 C CA B SER B 1 231 ? 15.101 27.221 -6.980 0.50 27.82 376 SER B CA 1
ATOM 3616 C C . SER B 1 231 ? 14.836 26.141 -8.028 1.00 30.46 376 SER B C 1
ATOM 3617 O O . SER B 1 231 ? 13.682 25.873 -8.365 1.00 33.03 376 SER B O 1
ATOM 3622 N N . ARG B 1 232 ? 15.910 25.535 -8.544 1.00 32.88 377 ARG B N 1
ATOM 3623 C CA . ARG B 1 232 ? 15.807 24.441 -9.513 1.00 37.78 377 ARG B CA 1
ATOM 3624 C C . ARG B 1 232 ? 15.103 23.220 -8.922 1.00 38.30 377 ARG B C 1
ATOM 3625 O O . ARG B 1 232 ? 14.306 22.570 -9.596 1.00 40.18 377 ARG B O 1
ATOM 3633 N N . GLU B 1 233 ? 15.396 22.931 -7.658 1.00 36.71 378 GLU B N 1
ATOM 3634 C CA . GLU B 1 233 ? 14.867 21.753 -6.985 1.00 40.20 378 GLU B CA 1
ATOM 3635 C C . GLU B 1 233 ? 13.533 21.995 -6.261 1.00 39.04 378 GLU B C 1
ATOM 3636 O O . GLU B 1 233 ? 12.930 21.050 -5.745 1.00 41.99 378 GLU B O 1
ATOM 3642 N N . ALA B 1 234 ? 13.067 23.246 -6.239 1.00 38.07 379 ALA B N 1
ATOM 3643 C CA . ALA B 1 234 ? 11.874 23.623 -5.461 1.00 33.03 379 ALA B CA 1
ATOM 3644 C C . ALA B 1 234 ? 10.555 23.169 -6.089 1.00 33.64 379 ALA B C 1
ATOM 3645 O O . ALA B 1 234 ? 9.611 22.808 -5.371 1.00 31.14 379 ALA B O 1
ATOM 3647 N N . GLY B 1 235 ? 10.500 23.180 -7.420 1.00 32.67 380 GLY B N 1
ATOM 3648 C CA . GLY B 1 235 ? 9.362 22.641 -8.176 1.00 38.64 380 GLY B CA 1
ATOM 3649 C C . GLY B 1 235 ? 9.110 21.154 -7.959 1.00 42.50 380 GLY B C 1
ATOM 3650 O O . GLY B 1 235 ? 7.966 20.695 -8.037 1.00 45.06 380 GLY B O 1
ATOM 3651 N N . GLY B 1 236 ? 10.176 20.407 -7.672 1.00 41.53 381 GLY B N 1
ATOM 3652 C CA . GLY B 1 236 ? 10.084 18.984 -7.333 1.00 46.45 381 GLY B CA 1
ATOM 3653 C C . GLY B 1 236 ? 9.319 18.692 -6.048 1.00 47.74 381 GLY B C 1
ATOM 3654 O O . GLY B 1 236 ? 8.819 17.580 -5.858 1.00 52.01 381 GLY B O 1
ATOM 3655 N N . ARG B 1 237 ? 9.217 19.695 -5.175 1.00 44.16 382 ARG B N 1
ATOM 3656 C CA . ARG B 1 237 ? 8.483 19.572 -3.915 1.00 40.02 382 ARG B CA 1
ATOM 3657 C C . ARG B 1 237 ? 7.213 20.428 -3.869 1.00 39.35 382 ARG B C 1
ATOM 3658 O O . ARG B 1 237 ? 6.625 20.617 -2.802 1.00 42.97 382 ARG B O 1
ATOM 3666 N N . GLY B 1 238 ? 6.802 20.951 -5.021 1.00 36.20 383 GLY B N 1
ATOM 3667 C CA . GLY B 1 238 ? 5.555 21.703 -5.134 1.00 36.97 383 GLY B CA 1
ATOM 3668 C C . GLY B 1 238 ? 5.578 23.110 -4.569 1.00 35.50 383 GLY B C 1
ATOM 3669 O O . GLY B 1 238 ? 4.553 23.603 -4.072 1.00 38.23 383 GLY B O 1
ATOM 3670 N N . ILE B 1 239 ? 6.753 23.739 -4.622 1.00 32.23 384 ILE B N 1
ATOM 3671 C CA A ILE B 1 239 ? 6.883 25.148 -4.258 0.50 30.38 384 ILE B CA 1
ATOM 3672 C CA B ILE B 1 239 ? 6.926 25.144 -4.252 0.50 28.41 384 ILE B CA 1
ATOM 3673 C C . ILE B 1 239 ? 6.981 25.968 -5.534 1.00 26.28 384 ILE B C 1
ATOM 3674 O O . ILE B 1 239 ? 7.806 25.689 -6.410 1.00 31.07 384 ILE B O 1
ATOM 3683 N N . GLU B 1 240 ? 6.108 26.962 -5.652 1.00 21.44 385 GLU B N 1
ATOM 3684 C CA . GLU B 1 240 ? 6.187 27.868 -6.779 1.00 20.52 385 GLU B CA 1
ATOM 3685 C C . GLU B 1 240 ? 6.804 29.157 -6.291 1.00 19.29 385 GLU B C 1
ATOM 3686 O O . GLU B 1 240 ? 6.295 29.780 -5.356 1.00 19.76 385 GLU B O 1
ATOM 3692 N N . ILE B 1 241 ? 7.914 29.546 -6.912 1.00 19.62 386 ILE B N 1
ATOM 3693 C CA A ILE B 1 241 ? 8.529 30.838 -6.637 0.50 16.18 386 ILE B CA 1
ATOM 3694 C CA B ILE B 1 241 ? 8.506 30.833 -6.610 0.50 14.52 386 ILE B CA 1
ATOM 3695 C C . ILE B 1 241 ? 7.787 31.870 -7.454 1.00 18.99 386 ILE B C 1
ATOM 3696 O O . ILE B 1 241 ? 7.734 31.765 -8.682 1.00 13.34 386 ILE B O 1
ATOM 3705 N N . VAL B 1 242 ? 7.195 32.842 -6.770 1.00 15.98 387 VAL B N 1
ATOM 3706 C CA . VAL B 1 242 ? 6.424 33.886 -7.430 1.00 15.35 387 VAL B CA 1
ATOM 3707 C C . VAL B 1 242 ? 6.994 35.265 -7.107 1.00 12.26 387 VAL B C 1
ATOM 3708 O O . VAL B 1 242 ? 7.736 35.424 -6.132 1.00 14.45 387 VAL B O 1
ATOM 3712 N N . GLY B 1 243 ? 6.634 36.260 -7.924 1.00 8.80 388 GLY B N 1
ATOM 3713 C CA . GLY B 1 243 ? 7.007 37.649 -7.690 1.00 16.87 388 GLY B CA 1
ATOM 3714 C C . GLY B 1 243 ? 6.362 38.143 -6.406 1.00 16.89 388 GLY B C 1
ATOM 3715 O O . GLY B 1 243 ? 5.339 37.611 -5.986 1.00 15.80 388 GLY B O 1
ATOM 3716 N N . VAL B 1 244 ? 6.984 39.137 -5.776 1.00 15.46 389 VAL B N 1
ATOM 3717 C CA . VAL B 1 244 ? 6.476 39.736 -4.529 1.00 17.03 389 VAL B CA 1
ATOM 3718 C C . VAL B 1 244 ? 5.012 40.204 -4.618 1.00 19.60 389 VAL B C 1
ATOM 3719 O O . VAL B 1 244 ? 4.220 39.942 -3.698 1.00 16.81 389 VAL B O 1
ATOM 3723 N N . SER B 1 245 ? 4.658 40.841 -5.740 1.00 15.50 390 SER B N 1
ATOM 3724 C CA A SER B 1 245 ? 3.305 41.368 -5.960 0.50 18.09 390 SER B CA 1
ATOM 3725 C CA B SER B 1 245 ? 3.304 41.366 -5.960 0.50 17.54 390 SER B CA 1
ATOM 3726 C C . SER B 1 245 ? 2.195 40.319 -5.811 1.00 18.12 390 SER B C 1
ATOM 3727 O O . SER B 1 245 ? 1.077 40.648 -5.408 1.00 17.66 390 SER B O 1
ATOM 3732 N N . ALA B 1 246 ? 2.506 39.068 -6.147 1.00 17.11 391 ALA B N 1
ATOM 3733 C CA . ALA B 1 246 ? 1.541 37.979 -6.058 1.00 19.89 391 ALA B CA 1
ATOM 3734 C C . ALA B 1 246 ? 1.184 37.703 -4.591 1.00 20.61 391 ALA B C 1
ATOM 3735 O O . ALA B 1 246 ? 0.022 37.457 -4.258 1.00 22.29 391 ALA B O 1
ATOM 3737 N N . LEU B 1 247 ? 2.186 37.796 -3.721 1.00 19.59 392 LEU B N 1
ATOM 3738 C CA . LEU B 1 247 ? 2.037 37.504 -2.293 1.00 24.67 392 LEU B CA 1
ATOM 3739 C C . LEU B 1 247 ? 1.480 38.633 -1.431 1.00 29.31 392 LEU B C 1
ATOM 3740 O O . LEU B 1 247 ? 0.921 38.382 -0.364 1.00 33.26 392 LEU B O 1
ATOM 3745 N N . VAL B 1 248 ? 1.663 39.871 -1.878 1.00 28.36 393 VAL B N 1
ATOM 3746 C CA . VAL B 1 248 ? 1.159 41.043 -1.162 1.00 28.88 393 VAL B CA 1
ATOM 3747 C C . VAL B 1 248 ? -0.326 41.275 -1.447 1.00 34.22 393 VAL B C 1
ATOM 3748 O O . VAL B 1 248 ? -0.770 41.193 -2.597 1.00 39.38 393 VAL B O 1
#

Sequence (492 aa):
LGQLPVVGADGLRPMEQYARPWSGARGTRVAIVVGGLGLSQTGSQKAIRDLPPEVTLGFAASGNSLQRWMQDARREGHEIILLQIPLEPFGYPGTNPGPDTLLAGDPAKVNIDRLHRSMAKITNYTGVMNYLGGRFLAEQSALEPVMRDIGKRGLLFLDDGSSAQSLSGGIAKAISAPQGFADVLLDGEVTEASILRKLDDLERIARRRNGQAIGVASAFDESIAAISKWSSREAGGRGIEIVGVSSALVLGQQLPVVGADGLRPMEQYARPWSGARGTRVAIVVGGLGLSQTGSQKAIIRRDLPPEVTLGFAASGNSLQRWMMQDARRREGHEILLQIPLEPFGYPGTNPGPDTLLAGDPAKVNIDRLHRRSMAKITNYTGVMNYLGGRFLAEQSALEPVMRDIGKRGLLFLDDGSSAQSLSGGIAKAISAPQGFADVLLDGEVTEEASILRKLDDLERIARRRNGQAIGVASAFDESIAAISKWSSREAGGRGIIEIIVGVSSALV

Nearest PDB structures (foldseek):
  2qv5-assembly2_B  TM=9.981E-01  e=5.312E-51  Agrobacterium fabrum str. C58
  2nly-assembly1_A  TM=9.206E-01  e=9.388E-13  Halalkalibacterium halodurans
  5jmu-assembly1_A  TM=6.356E-01  e=1.494E-04  Agathobacter rectalis ATCC 33656
  2yw3-assembly2_E  TM=4.116E-01  e=3.831E-02  Thermus thermophilus HB8
  3tn6-assembly1_A  TM=3.743E-01  e=2.986E-02  Geobacillus kaustophilus HTA426